Protein AF-0000000083105510 (afdb_homodimer)

Foldseek 3Di:
DDPVVVVVVVVVVVLVVVLVVPFDDLVVLQVVCVVFWFDKDFFDLPPDDPQQPVLAEWEKDKEKDWFFAAPQQIKIKIKMWTWGPDPVVPGDIQMDIDIAHCVDPVRVVVLVVVCVVVVVDPDDSRVSVVLLVQLVNLLRRLVRQLVCCVVRVGQEYEYAAELVSNCVRPVPSSVVSVVSNVVSNHWYKYKALDAFAQQVLCSCVVVDDPSSNRPTPQVNQQQSHDANMKGQTDLVDPSDPQWDKIWGHLAPGRTIMMMTGGNVCSVCVSVVSSVQSSQADRPDSRGGVSNVVSVVVNYDDPVNVVVVCVVDDPVCCVVRGHHPVVVDPD/DDPVVVVVVVVVVVLVVVLVVPFDDLVVLQVVCVVQWFDKDFFDLPPDDPQQPVLAEWEKDKEKDWFFAAPQQIKIKIKMWTWGPDPVPPTDIQMDIDIAHCVDPVRVVVLVVVCVVVVVDPDDSRVSVVLLVQLVNLLRRLVRQLVVCVVRVGQEYEYAAELVSNCVRPVVSSVVSVVSNVVSNHWYKYKALDQFAQQVLCSCVVVDDPSSNRPTPQVNQQQSHDANMKGQTDLVDPSDPQWDKIWDHLAPGRTIMMMTGGNVCSVCVSVVSSVQSSQADRPDSRGGVSNVVSVVVNYDDPVNVVVVCVVDDPVCCVVRGHHPVVVDPD

pLDDT: mean 89.24, std 10.8, range [42.78, 98.75]

Nearest PDB structures (foldseek):
  6ltp-assembly1_A  TM=3.993E-01  e=3.476E-01  unidentified
  7t1i-assembly1_A  TM=3.028E-01  e=8.677E-01  Saccharomyces cerevisiae S288C
  3ewd-assembly1_A  TM=2.641E-01  e=1.107E+00  Plasmodium vivax
  6n9m-assembly1_A  TM=4.176E-01  e=4.503E+00  Salmonella enterica subsp. enterica serovar Typhimurium str. LT2
  7whm-assembly1_A  TM=1.933E-01  e=6.108E+00  Bombyx mori cypovirus 1

Secondary structure (DSSP, 8-state):
--HHHHHHHHHHHHHHHHHHHTPPPHHHHHHHHHHHTEEEEE--TT---HHHHTT--EEEEEEEEEEESSTTSEEEEEEEEEEE--SSSSSEEEEEEEEE-TTSHHHHHHHHHHHHHHTTS---HHHHHHHHHHHHHHHHHHHHHHHHHHHH--SEEEEES-HHHHHHH-HHHHHHHHHHHHHTTPEEEEEESS----HHHHHTTTTS-GGGTT--HHHHTTTTSPTTEEEEE-TT--SSTTEEEEEEE-SSS---EEEEEEGGGGGGHHHHHHHHHHTS-TTSSS--HHHHHHHHHHPPPHHHHHHHHTTS-HHHIIIIIS-GGGG---/--HHHHHHHHHHHHHHHHHHHTPPPHHHHHHHHHHHTEEEEE--TT---HHHHTT--EEEEEEEEEEESSTTSEEEEEEEEEEE--TTSSSEEEEEEEEE-TTSHHHHHHHHHHHHHHTTS---HHHHHHHHHHHHHHHHHHHHHHHHHHHH--SEEEEES-HHHHHHH-HHHHHHHHHHHHHTTPEEEEEESS----HHHHHTTTTS-GGGTT--HHHHTTTTSPTTEEEEE-TT--SSTTEEEEEEE-SSS---EEEEEEGGGGGGHHHHHHHHHHTS-TTSSS--HHHHHHHHHHPPPHHHHHHHHTTS-HHHIIIIIS-GGGG---

Structure (mmCIF, N/CA/C/O backbone):
data_AF-0000000083105510-model_v1
#
loop_
_entity.id
_entity.type
_entity.pdbx_description
1 polymer 'NurA domain-containing protein'
#
loop_
_atom_site.group_PDB
_atom_site.id
_atom_site.type_symbol
_atom_site.label_atom_id
_atom_site.label_alt_id
_atom_site.label_comp_id
_atom_site.label_asym_id
_atom_site.label_entity_id
_atom_site.label_seq_id
_atom_site.pdbx_PDB_ins_code
_atom_site.Cartn_x
_atom_site.Cartn_y
_atom_site.Cartn_z
_atom_site.occupancy
_atom_site.B_iso_or_equiv
_atom_site.auth_seq_id
_atom_site.auth_comp_id
_atom_site.auth_asym_id
_atom_site.auth_atom_id
_atom_site.pdbx_PDB_model_num
ATOM 1 N N . MET A 1 1 ? -21.672 -0.555 16.406 1 53.59 1 MET A N 1
ATOM 2 C CA . MET A 1 1 ? -21.547 -1.021 15.031 1 53.59 1 MET A CA 1
ATOM 3 C C . MET A 1 1 ? -22.766 -0.613 14.211 1 53.59 1 MET A C 1
ATOM 5 O O . MET A 1 1 ? -23.906 -0.797 14.641 1 53.59 1 MET A O 1
ATOM 9 N N . ASN A 1 2 ? -22.469 0.263 13.188 1 69.88 2 ASN A N 1
ATOM 10 C CA . ASN A 1 2 ? -23.516 0.957 12.461 1 69.88 2 ASN A CA 1
ATOM 11 C C . ASN A 1 2 ? -24.422 -0.023 11.719 1 69.88 2 ASN A C 1
ATOM 13 O O . ASN A 1 2 ? -23.938 -0.923 11.031 1 69.88 2 ASN A O 1
ATOM 17 N N . SER A 1 3 ? -25.641 -0.085 12.141 1 79.5 3 SER A N 1
ATOM 18 C CA . SER A 1 3 ? -26.719 -0.865 11.531 1 79.5 3 SER A CA 1
ATOM 19 C C . SER A 1 3 ? -26.625 -0.846 10.008 1 79.5 3 SER A C 1
ATOM 21 O O . SER A 1 3 ? -26.875 -1.857 9.352 1 79.5 3 SER A O 1
ATOM 23 N N . SER A 1 4 ? -26.078 0.158 9.5 1 83.19 4 SER A N 1
ATOM 24 C CA . SER A 1 4 ? -26 0.294 8.047 1 83.19 4 SER A CA 1
ATOM 25 C C . SER A 1 4 ? -24.906 -0.605 7.477 1 83.19 4 SER A C 1
ATOM 27 O O . SER A 1 4 ? -25.078 -1.188 6.402 1 83.19 4 SER A O 1
ATOM 29 N N . LEU A 1 5 ? -23.922 -0.832 8.242 1 87.69 5 LEU A N 1
ATOM 30 C CA . LEU A 1 5 ? -22.828 -1.695 7.805 1 87.69 5 LEU A CA 1
ATOM 31 C C . LEU A 1 5 ? -23.266 -3.156 7.793 1 87.69 5 LEU A C 1
ATOM 33 O O . LEU A 1 5 ? -22.984 -3.883 6.832 1 87.69 5 LEU A O 1
ATOM 37 N N . ILE A 1 6 ? -23.969 -3.473 8.828 1 89.81 6 ILE A N 1
ATOM 38 C CA . ILE A 1 6 ? -24.453 -4.844 8.961 1 89.81 6 ILE A CA 1
ATOM 39 C C . ILE A 1 6 ? -25.406 -5.168 7.816 1 89.81 6 ILE A C 1
ATOM 41 O O . ILE A 1 6 ? -25.344 -6.246 7.219 1 89.81 6 ILE A O 1
ATOM 45 N N . THR A 1 7 ? -26.203 -4.191 7.477 1 90.94 7 THR A N 1
ATOM 46 C CA . THR A 1 7 ? -27.156 -4.375 6.387 1 90.94 7 THR A CA 1
ATOM 47 C C . THR A 1 7 ? -26.422 -4.582 5.062 1 90.94 7 THR A C 1
ATOM 49 O O . THR A 1 7 ? -26.797 -5.445 4.27 1 90.94 7 THR A O 1
ATOM 52 N N . LYS A 1 8 ? -25.469 -3.854 4.852 1 90.56 8 LYS A N 1
ATOM 53 C CA . LYS A 1 8 ? -24.719 -3.98 3.607 1 90.56 8 LYS A CA 1
ATOM 54 C C . LYS A 1 8 ? -24.016 -5.332 3.527 1 90.56 8 LYS A C 1
ATOM 56 O O . LYS A 1 8 ? -23.984 -5.961 2.465 1 90.56 8 LYS A O 1
ATOM 61 N N . ILE A 1 9 ? -23.484 -5.77 4.633 1 93 9 ILE A N 1
ATOM 62 C CA . ILE A 1 9 ? -22.797 -7.059 4.656 1 93 9 ILE A CA 1
ATOM 63 C C . ILE A 1 9 ? -23.812 -8.18 4.418 1 93 9 ILE A C 1
ATOM 65 O O . ILE A 1 9 ? -23.516 -9.141 3.703 1 93 9 ILE A O 1
ATOM 69 N N . ASN A 1 10 ? -24.922 -7.977 5.008 1 93.81 10 ASN A N 1
ATOM 70 C CA . ASN A 1 10 ? -25.984 -8.953 4.773 1 93.81 10 ASN A CA 1
ATOM 71 C C . ASN A 1 10 ? -26.406 -8.977 3.309 1 93.81 10 ASN A C 1
ATOM 73 O O . ASN A 1 10 ? -26.703 -10.039 2.76 1 93.81 10 ASN A O 1
ATOM 77 N N . ASN A 1 11 ? -26.406 -7.812 2.715 1 93.81 11 ASN A N 1
ATOM 78 C CA . ASN A 1 11 ? -26.719 -7.734 1.293 1 93.81 11 ASN A CA 1
ATOM 79 C C . ASN A 1 11 ? -25.656 -8.43 0.444 1 93.81 11 ASN A C 1
ATOM 81 O O . ASN A 1 11 ? -25.984 -9.109 -0.528 1 93.81 11 ASN A O 1
ATOM 85 N N . ILE A 1 12 ? -24.516 -8.266 0.838 1 93.19 12 ILE A N 1
ATOM 86 C CA . ILE A 1 12 ? -23.422 -8.93 0.144 1 93.19 12 ILE A CA 1
ATOM 87 C C . ILE A 1 12 ? -23.562 -10.445 0.294 1 93.19 12 ILE A C 1
ATOM 89 O O . ILE A 1 12 ? -23.438 -11.188 -0.687 1 93.19 12 ILE A O 1
ATOM 93 N N . ASN A 1 13 ? -23.812 -10.828 1.514 1 94.81 13 ASN A N 1
ATOM 94 C CA . ASN A 1 13 ? -24 -12.25 1.778 1 94.81 13 ASN A CA 1
ATOM 95 C C . ASN A 1 13 ? -25.141 -12.828 0.935 1 94.81 13 ASN A C 1
ATOM 97 O O . ASN A 1 13 ? -24.984 -13.898 0.337 1 94.81 13 ASN A O 1
ATOM 101 N N . SER A 1 14 ? -26.203 -12.086 0.942 1 94.56 14 SER A N 1
ATOM 102 C CA . SER A 1 14 ? -27.359 -12.539 0.183 1 94.56 14 SER A CA 1
ATOM 103 C C . SER A 1 14 ? -27.047 -12.617 -1.308 1 94.56 14 SER A C 1
ATOM 105 O O . SER A 1 14 ? -27.469 -13.562 -1.985 1 94.56 14 SER A O 1
ATOM 107 N N . PHE A 1 15 ? -26.359 -11.719 -1.751 1 91.69 15 PHE A N 1
ATOM 108 C CA . PHE A 1 15 ? -25.984 -11.688 -3.16 1 91.69 15 PHE A CA 1
ATOM 109 C C . PHE A 1 15 ? -25.078 -12.867 -3.51 1 91.69 15 PHE A C 1
ATOM 111 O O . PHE A 1 15 ? -25.328 -13.578 -4.488 1 91.69 15 PHE A O 1
ATOM 118 N N . LEU A 1 16 ? -24.109 -13.109 -2.705 1 90.25 16 LEU A N 1
ATOM 119 C CA . LEU A 1 16 ? -23.156 -14.188 -2.969 1 90.25 16 LEU A CA 1
ATOM 120 C C . LEU A 1 16 ? -23.828 -15.555 -2.799 1 90.25 16 LEU A C 1
ATOM 122 O O . LEU A 1 16 ? -23.516 -16.5 -3.531 1 90.25 16 LEU A O 1
ATOM 126 N N . ARG A 1 17 ? -24.688 -15.594 -1.861 1 92 17 ARG A N 1
ATOM 127 C CA . ARG A 1 17 ? -25.453 -16.812 -1.673 1 92 17 ARG A CA 1
ATOM 128 C C . ARG A 1 17 ? -26.312 -17.109 -2.895 1 92 17 ARG A C 1
ATOM 130 O O . ARG A 1 17 ? -26.391 -18.266 -3.354 1 92 17 ARG A O 1
ATOM 137 N N . ASN A 1 18 ? -26.938 -16.109 -3.34 1 89.81 18 ASN A N 1
ATOM 138 C CA . ASN A 1 18 ? -27.75 -16.266 -4.539 1 89.81 18 ASN A CA 1
ATOM 139 C C . ASN A 1 18 ? -26.906 -16.688 -5.734 1 89.81 18 ASN A C 1
ATOM 141 O O . ASN A 1 18 ? -27.344 -17.516 -6.543 1 89.81 18 ASN A O 1
ATOM 145 N N . LYS A 1 19 ? -25.859 -16.172 -5.816 1 86.06 19 LYS A N 1
ATOM 146 C CA . LYS A 1 19 ? -24.922 -16.547 -6.871 1 86.06 19 LYS A CA 1
ATOM 147 C C . LYS A 1 19 ? -24.531 -18.016 -6.762 1 86.06 19 LYS A C 1
ATOM 149 O O . LYS A 1 19 ? -24.5 -18.734 -7.766 1 86.06 19 LYS A O 1
ATOM 154 N N . GLU A 1 20 ? -24.266 -18.469 -5.574 1 86.06 20 GLU A N 1
ATOM 155 C CA . GLU A 1 20 ? -23.875 -19.859 -5.324 1 86.06 20 GLU A CA 1
ATOM 156 C C . GLU A 1 20 ? -25.031 -20.812 -5.617 1 86.06 20 GLU A C 1
ATOM 158 O O . GLU A 1 20 ? -24.828 -21.906 -6.137 1 86.06 20 GLU A O 1
ATOM 163 N N . ASN A 1 21 ? -26.156 -20.359 -5.273 1 87.06 21 ASN A N 1
ATOM 164 C CA . ASN A 1 21 ? -27.328 -21.203 -5.465 1 87.06 21 ASN A CA 1
ATOM 165 C C . ASN A 1 21 ? -27.672 -21.359 -6.941 1 87.06 21 ASN A C 1
ATOM 167 O O . ASN A 1 21 ? -28.312 -22.328 -7.336 1 87.06 21 ASN A O 1
ATOM 171 N N . ASN A 1 22 ? -27.266 -20.406 -7.707 1 82.81 22 ASN A N 1
ATOM 172 C CA . ASN A 1 22 ? -27.594 -20.422 -9.125 1 82.81 22 ASN A CA 1
ATOM 173 C C . ASN A 1 22 ? -26.391 -20.844 -9.977 1 82.81 22 ASN A C 1
ATOM 175 O O . ASN A 1 22 ? -26.359 -20.594 -11.18 1 82.81 22 ASN A O 1
ATOM 179 N N . LYS A 1 23 ? -25.562 -21.422 -9.273 1 81.69 23 LYS A N 1
ATOM 180 C CA . LYS A 1 23 ? -24.359 -21.828 -9.977 1 81.69 23 LYS A CA 1
ATOM 181 C C . LYS A 1 23 ? -24.641 -23 -10.914 1 81.69 23 LYS A C 1
ATOM 183 O O . LYS A 1 23 ? -25.531 -23.828 -10.641 1 81.69 23 LYS A O 1
ATOM 188 N N . ILE A 1 24 ? -23.938 -23.031 -11.961 1 84.12 24 ILE A N 1
ATOM 189 C CA . ILE A 1 24 ? -24.016 -24.125 -12.914 1 84.12 24 ILE A CA 1
ATOM 190 C C . ILE A 1 24 ? -23.547 -25.422 -12.25 1 84.12 24 ILE A C 1
ATOM 192 O O . ILE A 1 24 ? -22.609 -25.422 -11.461 1 84.12 24 ILE A O 1
ATOM 196 N N . ASP A 1 25 ? -24.266 -26.453 -12.609 1 89.12 25 ASP A N 1
ATOM 197 C CA . ASP A 1 25 ? -23.891 -27.766 -12.086 1 89.12 25 ASP A CA 1
ATOM 198 C C . ASP A 1 25 ? -22.469 -28.141 -12.508 1 89.12 25 ASP A C 1
ATOM 200 O O . ASP A 1 25 ? -22.062 -27.906 -13.648 1 89.12 25 ASP A O 1
ATOM 204 N N . LYS A 1 26 ? -21.828 -28.781 -11.609 1 92.81 26 LYS A N 1
ATOM 205 C CA . LYS A 1 26 ? -20.453 -29.172 -11.836 1 92.81 26 LYS A CA 1
ATOM 206 C C . LYS A 1 26 ? -20.297 -29.969 -13.117 1 92.81 26 LYS A C 1
ATOM 208 O O . LYS A 1 26 ? -19.422 -29.703 -13.938 1 92.81 26 LYS A O 1
ATOM 213 N N . SER A 1 27 ? -21.188 -30.938 -13.273 1 94.88 27 SER A N 1
ATOM 214 C CA . SER A 1 27 ? -21.094 -31.812 -14.438 1 94.88 27 SER A CA 1
ATOM 215 C C . SER A 1 27 ? -21.312 -31.047 -15.734 1 94.88 27 SER A C 1
ATOM 217 O O . SER A 1 27 ? -20.625 -31.281 -16.719 1 94.88 27 SER A O 1
ATOM 219 N N . GLU A 1 28 ? -22.203 -30.156 -15.695 1 92.94 28 GLU A N 1
ATOM 220 C CA . GLU A 1 28 ? -22.484 -29.344 -16.875 1 92.94 28 GLU A CA 1
ATOM 221 C C . GLU A 1 28 ? -21.312 -28.406 -17.172 1 92.94 28 GLU A C 1
ATOM 223 O O . GLU A 1 28 ? -20.938 -28.234 -18.328 1 92.94 28 GLU A O 1
ATOM 228 N N . LEU A 1 29 ? -20.844 -27.828 -16.156 1 93.38 29 LEU A N 1
ATOM 229 C CA . LEU A 1 29 ? -19.719 -26.922 -16.328 1 93.38 29 LEU A CA 1
ATOM 230 C C . LEU A 1 29 ? -18.5 -27.672 -16.875 1 93.38 29 LEU A C 1
ATOM 232 O O . LEU A 1 29 ? -17.797 -27.172 -17.75 1 93.38 29 LEU A O 1
ATOM 236 N N . ARG A 1 30 ? -18.219 -28.859 -16.359 1 96.44 30 ARG A N 1
ATOM 237 C CA . ARG A 1 30 ? -17.094 -29.656 -16.844 1 96.44 30 ARG A CA 1
ATOM 238 C C . ARG A 1 30 ? -17.266 -30 -18.328 1 96.44 30 ARG A C 1
ATOM 240 O O . ARG A 1 30 ? -16.297 -29.953 -19.078 1 96.44 30 ARG A O 1
ATOM 247 N N . LYS A 1 31 ? -18.453 -30.281 -18.672 1 95.62 31 LYS A N 1
ATOM 248 C CA . LYS A 1 31 ? -18.719 -30.562 -20.078 1 95.62 31 LYS A CA 1
ATOM 249 C C . LYS A 1 31 ? -18.438 -29.344 -20.953 1 95.62 31 LYS A C 1
ATOM 251 O O . LYS A 1 31 ? -17.828 -29.453 -22.016 1 95.62 31 LYS A O 1
ATOM 256 N N . LEU A 1 32 ? -18.906 -28.25 -20.438 1 93.75 32 LEU A N 1
ATOM 257 C CA . LEU A 1 32 ? -18.688 -27 -21.172 1 93.75 32 LEU A CA 1
ATOM 258 C C . LEU A 1 32 ? -17.203 -26.688 -21.297 1 93.75 32 LEU A C 1
ATOM 260 O O . LEU A 1 32 ? -16.734 -26.297 -22.375 1 93.75 32 LEU A O 1
ATOM 264 N N . LEU A 1 33 ? -16.5 -26.844 -20.219 1 96 33 LEU A N 1
ATOM 265 C CA . LEU A 1 33 ? -15.055 -26.594 -20.219 1 96 33 LEU A CA 1
ATOM 266 C C . LEU A 1 33 ? -14.328 -27.562 -21.156 1 96 33 LEU A C 1
ATOM 268 O O . LEU A 1 33 ? -13.438 -27.156 -21.891 1 96 33 LEU A O 1
ATOM 272 N N . ASN A 1 34 ? -14.727 -28.781 -21.141 1 95.94 34 ASN A N 1
ATOM 273 C CA . ASN A 1 34 ? -14.133 -29.797 -22.016 1 95.94 34 ASN A CA 1
ATOM 274 C C . ASN A 1 34 ? -14.352 -29.469 -23.484 1 95.94 34 ASN A C 1
ATOM 276 O O . ASN A 1 34 ? -13.492 -29.75 -24.328 1 95.94 34 ASN A O 1
ATOM 280 N N . SER A 1 35 ? -15.461 -28.906 -23.766 1 94.81 35 SER A N 1
ATOM 281 C CA . SER A 1 35 ? -15.828 -28.641 -25.156 1 94.81 35 SER A CA 1
ATOM 282 C C . SER A 1 35 ? -15.172 -27.359 -25.656 1 94.81 35 SER A C 1
ATOM 284 O O . SER A 1 35 ? -14.836 -27.25 -26.844 1 94.81 35 SER A O 1
ATOM 286 N N . LYS A 1 36 ? -14.938 -26.391 -24.766 1 94.88 36 LYS A N 1
ATOM 287 C CA . LYS A 1 36 ? -14.609 -25.062 -25.266 1 94.88 36 LYS A CA 1
ATOM 288 C C . LYS A 1 36 ? -13.219 -24.641 -24.797 1 94.88 36 LYS A C 1
ATOM 290 O O . LYS A 1 36 ? -12.602 -23.75 -25.406 1 94.88 36 LYS A O 1
ATOM 295 N N . ILE A 1 37 ? -12.781 -25.188 -23.75 1 96.06 37 ILE A N 1
ATOM 296 C CA . ILE A 1 37 ? -11.578 -24.625 -23.125 1 96.06 37 ILE A CA 1
ATOM 297 C C . ILE A 1 37 ? -10.445 -25.641 -23.203 1 96.06 37 ILE A C 1
ATOM 299 O O . ILE A 1 37 ? -9.312 -25.281 -23.547 1 96.06 37 ILE A O 1
ATOM 303 N N . GLY A 1 38 ? -10.688 -26.859 -22.75 1 97.5 38 GLY A N 1
ATOM 304 C CA . GLY A 1 38 ? -9.641 -27.875 -22.688 1 97.5 38 GLY A CA 1
ATOM 305 C C . GLY A 1 38 ? -10.086 -29.156 -22.016 1 97.5 38 GLY A C 1
ATOM 306 O O . GLY A 1 38 ? -11.289 -29.422 -21.891 1 97.5 38 GLY A O 1
ATOM 307 N N . ASN A 1 39 ? -9.062 -29.969 -21.625 1 97.94 39 ASN A N 1
ATOM 308 C CA . ASN A 1 39 ? -9.344 -31.297 -21.062 1 97.94 39 ASN A CA 1
ATOM 309 C C . ASN A 1 39 ? -8.891 -31.406 -19.609 1 97.94 39 ASN A C 1
ATOM 311 O O . ASN A 1 39 ? -7.836 -30.875 -19.25 1 97.94 39 ASN A O 1
ATOM 315 N N . PHE A 1 40 ? -9.695 -32.094 -18.875 1 98.12 40 PHE A N 1
ATOM 316 C CA . PHE A 1 40 ? -9.312 -32.406 -17.5 1 98.12 40 PHE A CA 1
ATOM 317 C C . PHE A 1 40 ? -8.344 -33.594 -17.469 1 98.12 40 PHE A C 1
ATOM 319 O O . PHE A 1 40 ? -8.641 -34.656 -18.016 1 98.12 40 PHE A O 1
ATOM 326 N N . ILE A 1 41 ? -7.227 -33.406 -16.844 1 97.94 41 ILE A N 1
ATOM 327 C CA . ILE A 1 41 ? -6.211 -34.438 -16.781 1 97.94 41 ILE A CA 1
ATOM 328 C C . ILE A 1 41 ? -5.895 -34.75 -15.328 1 97.94 41 ILE A C 1
ATOM 330 O O . ILE A 1 41 ? -5.668 -33.875 -14.523 1 97.94 41 ILE A O 1
ATOM 334 N N . THR A 1 42 ? -5.93 -36 -14.961 1 97.19 42 THR A N 1
ATOM 335 C CA . THR A 1 42 ? -5.48 -36.438 -13.648 1 97.19 42 THR A CA 1
ATOM 336 C C . THR A 1 42 ? -3.963 -36.594 -13.625 1 97.19 42 THR A C 1
ATOM 338 O O . THR A 1 42 ? -3.395 -37.25 -14.516 1 97.19 42 THR A O 1
ATOM 341 N N . THR A 1 43 ? -3.391 -36.031 -12.641 1 95 43 THR A N 1
ATOM 342 C CA . THR A 1 43 ? -1.938 -36.125 -12.555 1 95 43 THR A CA 1
ATOM 343 C C . THR A 1 43 ? -1.511 -37.531 -12.117 1 95 43 THR A C 1
ATOM 345 O O . THR A 1 43 ? -2.266 -38.219 -11.438 1 95 43 THR A O 1
ATOM 348 N N . ASP A 1 44 ? -0.343 -37.875 -12.578 1 87.44 44 ASP A N 1
ATOM 349 C CA . ASP A 1 44 ? 0.297 -39.094 -12.133 1 87.44 44 ASP A CA 1
ATOM 350 C C . ASP A 1 44 ? 1.407 -38.812 -11.125 1 87.44 44 ASP A C 1
ATOM 352 O O . ASP A 1 44 ? 2.541 -38.531 -11.508 1 87.44 44 ASP A O 1
ATOM 356 N N . LYS A 1 45 ? 1.105 -39 -9.898 1 77.88 45 LYS A N 1
ATOM 357 C CA . LYS A 1 45 ? 2.055 -38.625 -8.844 1 77.88 45 LYS A CA 1
ATOM 358 C C . LYS A 1 45 ? 3.268 -39.562 -8.867 1 77.88 45 LYS A C 1
ATOM 360 O O . LYS A 1 45 ? 4.312 -39.25 -8.297 1 77.88 45 LYS A O 1
ATOM 365 N N . HIS A 1 46 ? 3.098 -40.656 -9.633 1 75.31 46 HIS A N 1
ATOM 366 C CA . HIS A 1 46 ? 4.168 -41.625 -9.641 1 75.31 46 HIS A CA 1
ATOM 367 C C . HIS A 1 46 ? 5.023 -41.5 -10.898 1 75.31 46 HIS A C 1
ATOM 369 O O . HIS A 1 46 ? 5.953 -42.281 -11.102 1 75.31 46 HIS A O 1
ATOM 375 N N . MET A 1 47 ? 4.637 -40.562 -11.523 1 74.06 47 MET A N 1
ATOM 376 C CA . MET A 1 47 ? 5.457 -40.344 -12.719 1 74.06 47 MET A CA 1
ATOM 377 C C . MET A 1 47 ? 6.91 -40.094 -12.336 1 74.06 47 MET A C 1
ATOM 379 O O . MET A 1 47 ? 7.195 -39.312 -11.445 1 74.06 47 MET A O 1
ATOM 383 N N . GLN A 1 48 ? 7.762 -40.906 -12.812 1 69.12 48 GLN A N 1
ATOM 384 C CA . GLN A 1 48 ? 9.188 -40.719 -12.562 1 69.12 48 GLN A CA 1
ATOM 385 C C . GLN A 1 48 ? 9.711 -39.5 -13.32 1 69.12 48 GLN A C 1
ATOM 387 O O . GLN A 1 48 ? 9.773 -39.5 -14.555 1 69.12 48 GLN A O 1
ATOM 392 N N . ILE A 1 49 ? 9.883 -38.438 -12.656 1 74.5 49 ILE A N 1
ATOM 393 C CA . ILE A 1 49 ? 10.375 -37.219 -13.258 1 74.5 49 ILE A CA 1
ATOM 394 C C . ILE A 1 49 ? 11.789 -36.906 -12.773 1 74.5 49 ILE A C 1
ATOM 396 O O . ILE A 1 49 ? 12 -36 -11.961 1 74.5 49 ILE A O 1
ATOM 400 N N . ASN A 1 50 ? 12.711 -37.625 -13.258 1 75.62 50 ASN A N 1
ATOM 401 C CA . ASN A 1 50 ? 14.086 -37.562 -12.773 1 75.62 50 ASN A CA 1
ATOM 402 C C . ASN A 1 50 ? 14.781 -36.312 -13.242 1 75.62 50 ASN A C 1
ATOM 404 O O . ASN A 1 50 ? 15.602 -35.719 -12.508 1 75.62 50 ASN A O 1
ATOM 408 N N . ARG A 1 51 ? 14.391 -35.812 -14.25 1 80.94 51 ARG A N 1
ATOM 409 C CA . ARG A 1 51 ? 15.062 -34.656 -14.852 1 80.94 51 ARG A CA 1
ATOM 410 C C . ARG A 1 51 ? 15.078 -33.469 -13.891 1 80.94 51 ARG A C 1
ATOM 412 O O . ARG A 1 51 ? 16.078 -32.75 -13.812 1 80.94 51 ARG A O 1
ATOM 419 N N . TYR A 1 52 ? 14.086 -33.344 -13.117 1 85.19 52 TYR A N 1
ATOM 420 C CA . TYR A 1 52 ? 13.953 -32.125 -12.289 1 85.19 52 TYR A CA 1
ATOM 421 C C . TYR A 1 52 ? 14.438 -32.406 -10.867 1 85.19 52 TYR A C 1
ATOM 423 O O . TYR A 1 52 ? 14.758 -31.469 -10.133 1 85.19 52 TYR A O 1
ATOM 431 N N . LYS A 1 53 ? 14.586 -33.594 -10.547 1 80.69 53 LYS A N 1
ATOM 432 C CA . LYS A 1 53 ? 14.875 -33.938 -9.148 1 80.69 53 LYS A CA 1
ATOM 433 C C . LYS A 1 53 ? 16.375 -34.094 -8.93 1 80.69 53 LYS A C 1
ATOM 435 O O . LYS A 1 53 ? 16.859 -33.938 -7.805 1 80.69 53 LYS A O 1
ATOM 440 N N . ASP A 1 54 ? 17.094 -34.344 -9.93 1 83.5 54 ASP A N 1
ATOM 441 C CA . ASP A 1 54 ? 18.516 -34.625 -9.789 1 83.5 54 ASP A CA 1
ATOM 442 C C . ASP A 1 54 ? 19.266 -33.469 -9.133 1 83.5 54 ASP A C 1
ATOM 444 O O . ASP A 1 54 ? 20.094 -33.688 -8.258 1 83.5 54 ASP A O 1
ATOM 448 N N . ASN A 1 55 ? 18.922 -32.281 -9.586 1 87.56 55 ASN A N 1
ATOM 449 C CA . ASN A 1 55 ? 19.609 -31.109 -9.047 1 87.56 55 ASN A CA 1
ATOM 450 C C . ASN A 1 55 ? 18.703 -30.297 -8.109 1 87.56 55 ASN A C 1
ATOM 452 O O . ASN A 1 55 ? 19.062 -29.219 -7.676 1 87.56 55 ASN A O 1
ATOM 456 N N . GLY A 1 56 ? 17.562 -30.875 -7.809 1 91.5 56 GLY A N 1
ATOM 457 C CA . GLY A 1 56 ? 16.625 -30.203 -6.918 1 91.5 56 GLY A CA 1
ATOM 458 C C . GLY A 1 56 ? 15.727 -29.219 -7.641 1 91.5 56 GLY A C 1
ATOM 459 O O . GLY A 1 56 ? 15.852 -29.016 -8.852 1 91.5 56 GLY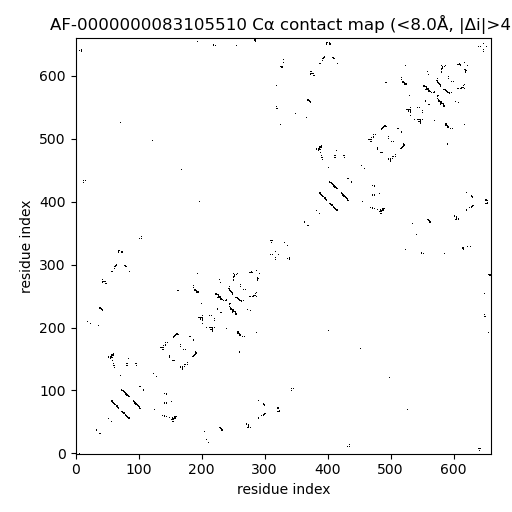 A O 1
ATOM 460 N N . ILE A 1 57 ? 14.812 -28.672 -6.895 1 94.75 57 ILE A N 1
ATOM 461 C CA . ILE A 1 57 ? 13.852 -27.688 -7.391 1 94.75 57 ILE A CA 1
ATOM 462 C C . ILE A 1 57 ? 14.172 -26.312 -6.816 1 94.75 57 ILE A C 1
ATOM 464 O O . ILE A 1 57 ? 14.367 -26.172 -5.605 1 94.75 57 ILE A O 1
ATOM 468 N N . LEU A 1 58 ? 14.289 -25.391 -7.73 1 96.94 58 LEU A N 1
ATOM 469 C CA . LEU A 1 58 ? 14.555 -24.031 -7.301 1 96.94 58 LEU A CA 1
ATOM 470 C C . LEU A 1 58 ? 13.25 -23.25 -7.129 1 96.94 58 LEU A C 1
ATOM 472 O O . LEU A 1 58 ? 12.391 -23.266 -8.016 1 96.94 58 LEU A O 1
ATOM 476 N N . SER A 1 59 ? 13.023 -22.656 -6.02 1 97.81 59 SER A N 1
ATOM 477 C CA . SER A 1 59 ? 11.891 -21.766 -5.773 1 97.81 59 SER A CA 1
ATOM 478 C C . SER A 1 59 ? 12.352 -20.375 -5.395 1 97.81 59 SER A C 1
ATOM 480 O O . SER A 1 59 ? 13.344 -20.203 -4.68 1 97.81 59 SER A O 1
ATOM 482 N N . VAL A 1 60 ? 11.625 -19.406 -5.914 1 98.38 60 VAL A N 1
ATOM 483 C CA . VAL A 1 60 ? 12.07 -18.016 -5.746 1 98.38 60 VAL A CA 1
ATOM 484 C C . VAL A 1 60 ? 10.938 -17.188 -5.16 1 98.38 60 VAL A C 1
ATOM 486 O O . VAL A 1 60 ? 9.781 -17.344 -5.547 1 98.38 60 VAL A O 1
ATOM 489 N N . ASP A 1 61 ? 11.211 -16.344 -4.223 1 97.31 61 ASP A N 1
ATOM 490 C CA . ASP A 1 61 ? 10.289 -15.359 -3.658 1 97.31 61 ASP A CA 1
ATOM 491 C C . ASP A 1 61 ? 11.047 -14.156 -3.105 1 97.31 61 ASP A C 1
ATOM 493 O O . ASP A 1 61 ? 12.281 -14.164 -3.035 1 97.31 61 ASP A O 1
ATOM 497 N N . GLY A 1 62 ? 10.367 -13.164 -2.936 1 97.38 62 GLY A N 1
ATOM 498 C CA . GLY A 1 62 ? 10.945 -11.938 -2.412 1 97.38 62 GLY A CA 1
ATOM 499 C C . GLY A 1 62 ? 10.227 -11.414 -1.183 1 97.38 62 GLY A C 1
ATOM 500 O O . GLY A 1 62 ? 9.117 -11.852 -0.871 1 97.38 62 GLY A O 1
ATOM 501 N N . SER A 1 63 ? 10.914 -10.562 -0.481 1 96.56 63 SER A N 1
ATOM 502 C CA . SER A 1 63 ? 10.375 -9.961 0.733 1 96.56 63 SER A CA 1
ATOM 503 C C . SER A 1 63 ? 10.789 -8.492 0.857 1 96.56 63 SER A C 1
ATOM 505 O O . SER A 1 63 ? 11.883 -8.117 0.421 1 96.56 63 SER A O 1
ATOM 507 N N . ILE A 1 64 ? 9.906 -7.734 1.342 1 96.44 64 ILE A N 1
ATOM 508 C CA . ILE A 1 64 ? 10.141 -6.316 1.595 1 96.44 64 ILE A CA 1
ATOM 509 C C . ILE A 1 64 ? 9.82 -5.992 3.053 1 96.44 64 ILE A C 1
ATOM 511 O O . ILE A 1 64 ? 8.859 -6.527 3.617 1 96.44 64 ILE A O 1
ATOM 515 N N . ASN A 1 65 ? 10.609 -5.203 3.686 1 94.88 65 ASN A N 1
ATOM 516 C CA . ASN A 1 65 ? 10.305 -4.637 4.996 1 94.88 65 ASN A CA 1
ATOM 517 C C . ASN A 1 65 ? 10.727 -3.174 5.086 1 94.88 65 ASN A C 1
ATOM 519 O O . ASN A 1 65 ? 11.773 -2.793 4.551 1 94.88 65 ASN A O 1
ATOM 523 N N . ASN A 1 66 ? 9.938 -2.402 5.625 1 92.81 66 ASN A N 1
ATOM 524 C CA . ASN A 1 66 ? 10.195 -0.973 5.766 1 92.81 66 ASN A CA 1
ATOM 525 C C . ASN A 1 66 ? 10.391 -0.58 7.227 1 92.81 66 ASN A C 1
ATOM 527 O O . ASN A 1 66 ? 9.727 -1.115 8.109 1 92.81 66 ASN A O 1
ATOM 531 N N . GLU A 1 67 ? 11.281 0.331 7.398 1 90.75 67 GLU A N 1
ATOM 532 C CA . GLU A 1 67 ? 11.461 0.989 8.688 1 90.75 67 GLU A CA 1
ATOM 533 C C . GLU A 1 67 ? 11.438 2.508 8.547 1 90.75 67 GLU A C 1
ATOM 535 O O . GLU A 1 67 ? 12.109 3.059 7.664 1 90.75 67 GLU A O 1
ATOM 540 N N . GLY A 1 68 ? 10.633 3.109 9.391 1 87.94 68 GLY A N 1
ATOM 541 C CA . GLY A 1 68 ? 10.641 4.562 9.375 1 87.94 68 GLY A CA 1
ATOM 542 C C . GLY A 1 68 ? 9.273 5.168 9.125 1 87.94 68 GLY A C 1
ATOM 543 O O . GLY A 1 68 ? 8.25 4.555 9.438 1 87.94 68 GLY A O 1
ATOM 544 N N . ALA A 1 69 ? 9.281 6.398 8.758 1 79 69 ALA A N 1
ATOM 545 C CA . ALA A 1 69 ? 8.062 7.164 8.531 1 79 69 ALA A CA 1
ATOM 546 C C . ALA A 1 69 ? 7.586 7.02 7.086 1 79 69 ALA A C 1
ATOM 548 O O . ALA A 1 69 ? 7.676 5.938 6.504 1 79 69 ALA A O 1
ATOM 549 N N . THR A 1 70 ? 6.973 8.016 6.598 1 81.44 70 THR A N 1
ATOM 550 C CA . THR A 1 70 ? 6.523 8.062 5.211 1 81.44 70 THR A CA 1
ATOM 551 C C . THR A 1 70 ? 7.641 8.562 4.297 1 81.44 70 THR A C 1
ATOM 553 O O . THR A 1 70 ? 8.648 9.078 4.77 1 81.44 70 THR A O 1
ATOM 556 N N . PHE A 1 71 ? 7.531 8.195 3.02 1 85.81 71 PHE A N 1
ATOM 557 C CA . PHE A 1 71 ? 8.469 8.758 2.051 1 85.81 71 PHE A CA 1
ATOM 558 C C . PHE A 1 71 ? 8.688 10.242 2.301 1 85.81 71 PHE A C 1
ATOM 560 O O . PHE A 1 71 ? 7.723 10.992 2.504 1 85.81 71 PHE A O 1
ATOM 567 N N . PRO A 1 72 ? 9.898 10.578 2.418 1 88.81 72 PRO A N 1
ATOM 568 C CA . PRO A 1 72 ? 11.133 9.883 2.037 1 88.81 72 PRO A CA 1
ATOM 569 C C . PRO A 1 72 ? 11.914 9.367 3.24 1 88.81 72 PRO A C 1
ATOM 571 O O . PRO A 1 72 ? 13.039 8.875 3.088 1 88.81 72 PRO A O 1
ATOM 574 N N . TYR A 1 73 ? 11.398 9.445 4.387 1 89.38 73 TYR A N 1
ATOM 575 C CA . TYR A 1 73 ? 12.164 9.18 5.598 1 89.38 73 TYR A CA 1
ATOM 576 C C . TYR A 1 73 ? 11.953 7.75 6.078 1 89.38 73 TYR A C 1
ATOM 578 O O . TYR A 1 73 ? 11.43 7.523 7.168 1 89.38 73 TYR A O 1
ATOM 586 N N . LEU A 1 74 ? 12.422 6.867 5.277 1 92.56 74 LEU A N 1
ATOM 587 C CA . LEU A 1 74 ? 12.328 5.449 5.609 1 92.56 74 LEU A CA 1
ATOM 588 C C . LEU A 1 74 ? 13.469 4.668 4.965 1 92.56 74 LEU A C 1
ATOM 590 O O . LEU A 1 74 ? 14.148 5.176 4.066 1 92.56 74 LEU A O 1
ATOM 594 N N . ILE A 1 75 ? 13.703 3.531 5.477 1 93.88 75 ILE A N 1
ATOM 595 C CA . ILE A 1 75 ? 14.625 2.564 4.902 1 93.88 75 ILE A CA 1
ATOM 596 C C . ILE A 1 75 ? 13.867 1.302 4.496 1 93.88 75 ILE A C 1
ATOM 598 O O . ILE A 1 75 ? 13.086 0.762 5.281 1 93.88 75 ILE A O 1
ATOM 602 N N . THR A 1 76 ? 14.055 0.92 3.318 1 95.31 76 THR A N 1
ATOM 603 C CA . THR A 1 76 ? 13.414 -0.282 2.793 1 95.31 76 THR A CA 1
ATOM 604 C C . THR A 1 76 ? 14.445 -1.385 2.562 1 95.31 76 THR A C 1
ATOM 606 O O . THR A 1 76 ? 15.461 -1.166 1.895 1 95.31 76 THR A O 1
ATOM 609 N N . LEU A 1 77 ? 14.18 -2.488 3.119 1 95.75 77 LEU A N 1
ATOM 610 C CA . LEU A 1 77 ? 14.992 -3.676 2.881 1 95.75 77 LEU A CA 1
ATOM 611 C C . LEU A 1 77 ? 14.32 -4.602 1.871 1 95.75 77 LEU A C 1
ATOM 613 O O . LEU A 1 77 ? 13.141 -4.926 2.01 1 95.75 77 LEU A O 1
ATOM 617 N N . LEU A 1 78 ? 15.008 -4.957 0.87 1 96.69 78 LEU A N 1
ATOM 618 C CA . LEU A 1 78 ? 14.539 -5.914 -0.13 1 96.69 78 LEU A CA 1
ATOM 619 C C . LEU A 1 78 ? 15.414 -7.16 -0.133 1 96.69 78 LEU A C 1
ATOM 621 O O . LEU A 1 78 ? 16.641 -7.066 -0.026 1 96.69 78 LEU A O 1
ATOM 625 N N . ARG A 1 79 ? 14.797 -8.258 -0.211 1 96.12 79 ARG A N 1
ATOM 626 C CA . ARG A 1 79 ? 15.5 -9.539 -0.251 1 96.12 79 ARG A CA 1
ATOM 627 C C . ARG A 1 79 ? 14.797 -10.516 -1.19 1 96.12 79 ARG A C 1
ATOM 629 O O . ARG A 1 79 ? 13.57 -10.57 -1.234 1 96.12 79 ARG A O 1
ATOM 636 N N . ALA A 1 80 ? 15.539 -11.164 -1.993 1 97.62 80 ALA A N 1
ATOM 637 C CA . ALA A 1 80 ? 15.039 -12.25 -2.824 1 97.62 80 ALA A CA 1
ATOM 638 C C . ALA A 1 80 ? 15.875 -13.516 -2.629 1 97.62 80 ALA A C 1
ATOM 640 O O . ALA A 1 80 ? 17.094 -13.453 -2.531 1 97.62 80 ALA A O 1
ATOM 641 N N . TYR A 1 81 ? 15.195 -14.594 -2.51 1 96.94 81 TYR A N 1
ATOM 642 C CA . TYR A 1 81 ? 15.852 -15.891 -2.342 1 96.94 81 TYR A CA 1
ATOM 643 C C . TYR A 1 81 ? 15.523 -16.812 -3.502 1 96.94 81 TYR A C 1
ATOM 645 O O . TYR A 1 81 ? 14.383 -16.859 -3.969 1 96.94 81 TYR A O 1
ATOM 653 N N . ALA A 1 82 ? 16.5 -17.453 -3.951 1 97.31 82 ALA A N 1
ATOM 654 C CA . ALA A 1 82 ? 16.359 -18.719 -4.691 1 97.31 82 ALA A CA 1
ATOM 655 C C . ALA A 1 82 ? 16.75 -19.906 -3.828 1 97.31 82 ALA A C 1
ATOM 657 O O . ALA A 1 82 ? 17.922 -20.109 -3.521 1 97.31 82 ALA A O 1
ATOM 658 N N . HIS A 1 83 ? 15.781 -20.672 -3.453 1 96 83 HIS A N 1
ATOM 659 C CA . HIS A 1 83 ? 15.977 -21.781 -2.535 1 96 83 HIS A CA 1
ATOM 660 C C . HIS A 1 83 ? 15.984 -23.125 -3.281 1 96 83 HIS A C 1
ATOM 662 O O . HIS A 1 83 ? 15.031 -23.453 -3.992 1 96 83 HIS A O 1
ATOM 668 N N . ASN A 1 84 ? 17.031 -23.828 -3.146 1 95.25 84 ASN A N 1
ATOM 669 C CA . ASN A 1 84 ? 17.156 -25.141 -3.76 1 95.25 84 ASN A CA 1
ATOM 670 C C . ASN A 1 84 ? 16.844 -26.266 -2.77 1 95.25 84 ASN A C 1
ATOM 672 O O . ASN A 1 84 ? 17.406 -26.312 -1.677 1 95.25 84 ASN A O 1
ATOM 676 N N . THR A 1 85 ? 16.031 -27.203 -2.996 1 89 85 THR A N 1
ATOM 677 C CA . THR A 1 85 ? 15.539 -28.234 -2.09 1 89 85 THR A CA 1
ATOM 678 C C . THR A 1 85 ? 16.578 -29.344 -1.922 1 89 85 THR A C 1
ATOM 680 O O . THR A 1 85 ? 16.438 -30.203 -1.045 1 89 85 THR A O 1
ATOM 683 N N . LYS A 1 86 ? 17.531 -29.453 -2.721 1 80.31 86 LYS A N 1
ATOM 684 C CA . LYS A 1 86 ? 18.438 -30.609 -2.668 1 80.31 86 LYS A CA 1
ATOM 685 C C . LYS A 1 86 ? 19.188 -30.656 -1.336 1 80.31 86 LYS A C 1
ATOM 687 O O . LYS A 1 86 ? 19.703 -29.641 -0.864 1 80.31 86 LYS A O 1
ATOM 692 N N . ARG A 1 87 ? 19 -31.781 -0.661 1 59.59 87 ARG A N 1
ATOM 693 C CA . ARG A 1 87 ? 19.406 -32.125 0.695 1 59.59 87 ARG A CA 1
ATOM 694 C C . ARG A 1 87 ? 20.922 -32.062 0.845 1 59.59 87 ARG A C 1
ATOM 696 O O . ARG A 1 87 ? 21.422 -31.625 1.883 1 59.59 87 ARG A O 1
ATOM 703 N N . ASP A 1 88 ? 21.547 -32.719 -0.145 1 57.41 88 ASP A N 1
ATOM 704 C CA . ASP A 1 88 ? 22.969 -32.812 0.141 1 57.41 88 ASP A CA 1
ATOM 705 C C . ASP A 1 88 ? 23.578 -31.406 0.351 1 57.41 88 ASP A C 1
ATOM 707 O O . ASP A 1 88 ? 24.656 -31.281 0.921 1 57.41 88 ASP A O 1
ATOM 711 N N . ASN A 1 89 ? 22.906 -30.484 -0.15 1 51.88 89 ASN A N 1
ATOM 712 C CA . ASN A 1 89 ? 23.359 -29.109 0.024 1 51.88 89 ASN A CA 1
ATOM 713 C C . ASN A 1 89 ? 22.5 -28.359 1.033 1 51.88 89 ASN A C 1
ATOM 715 O O . ASN A 1 89 ? 21.266 -28.328 0.916 1 51.88 89 ASN A O 1
ATOM 719 N N . LEU A 1 90 ? 22.312 -28.656 2.201 1 49.88 90 LEU A N 1
ATOM 720 C CA . LEU A 1 90 ? 21.594 -27.953 3.258 1 49.88 90 LEU A CA 1
ATOM 721 C C . LEU A 1 90 ? 20.875 -26.734 2.705 1 49.88 90 LEU A C 1
ATOM 723 O O . LEU A 1 90 ? 21.516 -25.797 2.203 1 49.88 90 LEU A O 1
ATOM 727 N N . GLY A 1 91 ? 19.594 -27.094 2.061 1 62.69 91 GLY A N 1
ATOM 728 C CA . GLY A 1 91 ? 18.812 -25.953 1.6 1 62.69 91 GLY A CA 1
ATOM 729 C C . GLY A 1 91 ? 19.656 -24.734 1.305 1 62.69 91 GLY A C 1
ATOM 730 O O . GLY A 1 91 ? 20.125 -24.062 2.225 1 62.69 91 GLY A O 1
ATOM 731 N N . CYS A 1 92 ? 20.188 -24.672 0.02 1 80.56 92 CYS A N 1
ATOM 732 C CA . CYS A 1 92 ? 21.062 -23.578 -0.399 1 80.56 92 CYS A CA 1
ATOM 733 C C . CYS A 1 92 ? 20.25 -22.438 -0.988 1 80.56 92 CYS A C 1
ATOM 735 O O . CYS A 1 92 ? 19.234 -22.656 -1.643 1 80.56 92 CYS A O 1
ATOM 737 N N . ILE A 1 93 ? 20.609 -21.469 -0.511 1 89.25 93 ILE A N 1
ATOM 738 C CA . ILE A 1 93 ? 19.906 -20.25 -0.878 1 89.25 93 ILE A CA 1
ATOM 739 C C . ILE A 1 93 ? 20.859 -19.312 -1.602 1 89.25 93 ILE A C 1
ATOM 741 O O . ILE A 1 93 ? 22.016 -19.156 -1.205 1 89.25 93 ILE A O 1
ATOM 745 N N . GLU A 1 94 ? 20.453 -18.953 -2.781 1 90.81 94 GLU A N 1
ATOM 746 C CA . GLU A 1 94 ? 21.047 -17.766 -3.379 1 90.81 94 GLU A CA 1
ATOM 747 C C . GLU A 1 94 ? 20.266 -16.5 -2.998 1 90.81 94 GLU A C 1
ATOM 749 O O . GLU A 1 94 ? 19.078 -16.391 -3.309 1 90.81 94 GLU A O 1
ATOM 754 N N . GLU A 1 95 ? 20.938 -15.688 -2.342 1 93.5 95 GLU A N 1
ATOM 755 C CA . GLU A 1 95 ? 20.281 -14.516 -1.764 1 93.5 95 GLU A CA 1
ATOM 756 C C . GLU A 1 95 ? 20.797 -13.227 -2.408 1 93.5 95 GLU A C 1
ATOM 758 O O . GLU A 1 95 ? 21.984 -13.086 -2.666 1 93.5 95 GLU A O 1
ATOM 763 N N . VAL A 1 96 ? 19.828 -12.391 -2.756 1 94.44 96 VAL A N 1
ATOM 764 C CA . VAL A 1 96 ? 20.125 -11.031 -3.186 1 94.44 96 VAL A CA 1
ATOM 765 C C . VAL A 1 96 ? 19.375 -10.031 -2.316 1 94.44 96 VAL A C 1
ATOM 767 O O . VAL A 1 96 ? 18.172 -10.172 -2.1 1 94.44 96 VAL A O 1
ATOM 770 N N . GLU A 1 97 ? 20.078 -9.102 -1.811 1 94.06 97 GLU A N 1
ATOM 771 C CA . GLU A 1 97 ? 19.469 -8.133 -0.899 1 94.06 97 GLU A CA 1
ATOM 772 C C . GLU A 1 97 ? 19.844 -6.707 -1.294 1 94.06 97 GLU A C 1
ATOM 774 O O . GLU A 1 97 ? 20.859 -6.477 -1.946 1 94.06 97 GLU A O 1
ATOM 779 N N . GLU A 1 98 ? 19.031 -5.84 -0.979 1 93.94 98 GLU A N 1
ATOM 780 C CA . GLU A 1 98 ? 19.266 -4.422 -1.227 1 93.94 98 GLU A CA 1
ATOM 781 C C . GLU A 1 98 ? 18.609 -3.564 -0.141 1 93.94 98 GLU A C 1
ATOM 783 O O . GLU A 1 98 ? 17.625 -3.975 0.478 1 93.94 98 GLU A O 1
ATOM 788 N N . VAL A 1 99 ? 19.25 -2.5 0.12 1 94.25 99 VAL A N 1
ATOM 789 C CA . VAL A 1 99 ? 18.703 -1.48 1.008 1 94.25 99 VAL A CA 1
ATOM 790 C C . VAL A 1 99 ? 18.453 -0.191 0.227 1 94.25 99 VAL A C 1
ATOM 792 O O . VAL A 1 99 ? 19.281 0.206 -0.601 1 94.25 99 VAL A O 1
ATOM 795 N N . PHE A 1 100 ? 17.344 0.354 0.445 1 93.94 100 PHE A N 1
ATOM 796 C CA . PHE A 1 100 ? 17 1.593 -0.236 1 93.94 100 PHE A CA 1
ATOM 797 C C . PHE A 1 100 ? 16.562 2.658 0.766 1 93.94 100 PHE A C 1
ATOM 799 O O . PHE A 1 100 ? 15.734 2.4 1.638 1 93.94 100 PHE A O 1
ATOM 806 N N . CYS A 1 101 ? 17.125 3.771 0.683 1 93.25 101 CYS A N 1
ATOM 807 C CA . CYS A 1 101 ? 16.797 4.93 1.502 1 93.25 101 CYS A CA 1
ATOM 808 C C . CYS A 1 101 ? 16.672 6.184 0.646 1 93.25 101 CYS A C 1
ATOM 810 O O . CYS A 1 101 ? 17.672 6.738 0.197 1 93.25 101 CYS A O 1
ATOM 812 N N . PRO A 1 102 ? 15.523 6.75 0.526 1 90 102 PRO A N 1
ATOM 813 C CA . PRO A 1 102 ? 15.281 7.848 -0.411 1 90 102 PRO A CA 1
ATOM 814 C C . PRO A 1 102 ? 16.094 9.102 -0.073 1 90 102 PRO A C 1
ATOM 816 O O . PRO A 1 102 ? 16.359 9.922 -0.953 1 90 102 PRO A O 1
ATOM 819 N N . VAL A 1 103 ? 16.453 9.281 1.187 1 88.75 103 VAL A N 1
ATOM 820 C CA . VAL A 1 103 ? 17.188 10.492 1.58 1 88.75 103 VAL A CA 1
ATOM 821 C C . VAL A 1 103 ? 18.672 10.312 1.295 1 88.75 103 VAL A C 1
ATOM 823 O O . VAL A 1 103 ? 19.438 11.289 1.308 1 88.75 103 VAL A O 1
ATOM 826 N N . TYR A 1 104 ? 19.062 9.07 1.078 1 90.19 104 TYR A N 1
ATOM 827 C CA . TYR A 1 104 ? 20.453 8.789 0.701 1 90.19 104 TYR A CA 1
ATOM 828 C C . TYR A 1 104 ? 20.719 9.195 -0.743 1 90.19 104 TYR A C 1
ATOM 830 O O . TYR A 1 104 ? 19.969 8.828 -1.649 1 90.19 104 TYR A O 1
ATOM 838 N N . LYS A 1 105 ? 21.719 9.898 -0.989 1 85.25 105 LYS A N 1
ATOM 839 C CA . LYS A 1 105 ? 21.984 10.57 -2.264 1 85.25 105 LYS A CA 1
ATOM 840 C C . LYS A 1 105 ? 21.938 9.578 -3.422 1 85.25 105 LYS A C 1
ATOM 842 O O . LYS A 1 105 ? 21.234 9.812 -4.418 1 85.25 105 LYS A O 1
ATOM 847 N N . SER A 1 106 ? 22.641 8.539 -3.32 1 85.5 106 SER A N 1
ATOM 848 C CA . SER A 1 106 ? 22.703 7.559 -4.398 1 85.5 106 SER A CA 1
ATOM 849 C C . SER A 1 106 ? 21.328 6.984 -4.719 1 85.5 106 SER A C 1
ATOM 851 O O . SER A 1 106 ? 21.016 6.75 -5.887 1 85.5 106 SER A O 1
ATOM 853 N N . ASP A 1 107 ? 20.531 6.773 -3.73 1 89.94 107 ASP A N 1
ATOM 854 C CA . ASP A 1 107 ? 19.203 6.219 -3.918 1 89.94 107 ASP A CA 1
ATOM 855 C C . ASP A 1 107 ? 18.234 7.27 -4.465 1 89.94 107 ASP A C 1
ATOM 857 O O . ASP A 1 107 ? 17.406 6.973 -5.32 1 89.94 107 ASP A O 1
ATOM 861 N N . ARG A 1 108 ? 18.391 8.414 -3.996 1 85.19 108 ARG A N 1
ATOM 862 C CA . ARG A 1 108 ? 17.578 9.523 -4.465 1 85.19 108 ARG A CA 1
ATOM 863 C C . ARG A 1 108 ? 17.781 9.766 -5.957 1 85.19 108 ARG A C 1
ATOM 865 O O . ARG A 1 108 ? 16.828 10.039 -6.684 1 85.19 108 ARG A O 1
ATOM 872 N N . ASP A 1 109 ? 18.984 9.695 -6.359 1 84.62 109 ASP A N 1
ATOM 873 C CA . ASP A 1 109 ? 19.312 9.906 -7.762 1 84.62 109 ASP A CA 1
ATOM 874 C C . ASP A 1 109 ? 18.609 8.891 -8.656 1 84.62 109 ASP A C 1
ATOM 876 O O . ASP A 1 109 ? 18.172 9.219 -9.758 1 84.62 109 ASP A O 1
ATOM 880 N N . LYS A 1 110 ? 18.453 7.773 -8.18 1 83.88 110 LYS A N 1
ATOM 881 C CA . LYS A 1 110 ? 17.734 6.738 -8.922 1 83.88 110 LYS A CA 1
ATOM 882 C C . LYS A 1 110 ? 16.266 7.09 -9.078 1 83.88 110 LYS A C 1
ATOM 884 O O . LYS A 1 110 ? 15.672 6.863 -10.133 1 83.88 110 LYS A O 1
ATOM 889 N N . LEU A 1 111 ? 15.727 7.559 -8.016 1 81.94 111 LEU A N 1
ATOM 890 C CA . LEU A 1 111 ? 14.312 7.914 -8.016 1 81.94 111 LEU A CA 1
ATOM 891 C C . LEU A 1 111 ? 14.055 9.125 -8.906 1 81.94 111 LEU A C 1
ATOM 893 O O . LEU A 1 111 ? 13.062 9.164 -9.633 1 81.94 111 LEU A O 1
ATOM 897 N N . ASP A 1 112 ? 14.891 10.086 -8.781 1 76.75 112 ASP A N 1
ATOM 898 C CA . ASP A 1 112 ? 14.742 11.297 -9.578 1 76.75 112 ASP A CA 1
ATOM 899 C C . ASP A 1 112 ? 14.75 10.969 -11.07 1 76.75 112 ASP A C 1
ATOM 901 O O . ASP A 1 112 ? 13.984 11.562 -11.844 1 76.75 112 ASP A O 1
ATOM 905 N N . ASN A 1 113 ? 15.445 10.148 -11.406 1 72.06 113 ASN A N 1
ATOM 906 C CA . ASN A 1 113 ? 15.508 9.742 -12.812 1 72.06 113 ASN A CA 1
ATOM 907 C C . ASN A 1 113 ? 14.195 9.102 -13.258 1 72.06 113 ASN A C 1
ATOM 909 O O . ASN A 1 113 ? 13.75 9.32 -14.383 1 72.06 113 ASN A O 1
ATOM 913 N N . LEU A 1 114 ? 13.602 8.477 -12.289 1 71.38 114 LEU A N 1
ATOM 914 C CA . LEU A 1 114 ? 12.328 7.84 -12.594 1 71.38 114 LEU A CA 1
ATOM 915 C C . LEU A 1 114 ? 11.211 8.867 -12.656 1 71.38 114 LEU A C 1
ATOM 917 O O . LEU A 1 114 ? 10.32 8.781 -13.508 1 71.38 114 LEU A O 1
ATOM 921 N N . ILE A 1 115 ? 11.242 9.75 -11.656 1 65.25 115 ILE A N 1
ATOM 922 C CA . ILE A 1 115 ? 10.242 10.812 -11.578 1 65.25 115 ILE A CA 1
ATOM 923 C C . ILE A 1 115 ? 10.258 11.633 -12.859 1 65.25 115 ILE A C 1
ATOM 925 O O . ILE A 1 115 ? 9.203 11.953 -13.414 1 65.25 115 ILE A O 1
ATOM 929 N N . ASN A 1 116 ? 11.344 12.008 -13.188 1 58.88 116 ASN A N 1
ATOM 930 C CA . ASN A 1 116 ? 11.469 12.773 -14.422 1 58.88 116 ASN A CA 1
ATOM 931 C C . ASN A 1 116 ? 10.859 12.031 -15.609 1 58.88 116 ASN A C 1
ATOM 933 O O . ASN A 1 116 ? 10.258 12.641 -16.484 1 58.88 116 ASN A O 1
ATOM 937 N N . ASP A 1 117 ? 10.969 10.859 -15.438 1 53.34 117 ASP A N 1
ATOM 938 C CA . ASP A 1 117 ? 10.414 10.039 -16.5 1 53.34 117 ASP A CA 1
ATOM 939 C C . ASP A 1 117 ? 8.891 9.938 -16.391 1 53.34 117 ASP A C 1
ATOM 941 O O . ASP A 1 117 ? 8.195 9.82 -17.391 1 53.34 117 ASP A O 1
ATOM 945 N N . MET A 1 118 ? 8.438 10.078 -15.039 1 51.44 118 MET A N 1
ATOM 946 C CA . MET A 1 118 ? 7.008 9.922 -14.781 1 51.44 118 MET A CA 1
ATOM 947 C C . MET A 1 118 ? 6.312 11.273 -14.688 1 51.44 118 MET A C 1
ATOM 949 O O . MET A 1 118 ? 5.086 11.344 -14.602 1 51.44 118 MET A O 1
ATOM 953 N N . GLU A 1 119 ? 7.043 12.43 -14.289 1 48.34 119 GLU A N 1
ATOM 954 C CA . GLU A 1 119 ? 6.562 13.781 -13.984 1 48.34 119 GLU A CA 1
ATOM 955 C C . GLU A 1 119 ? 5.309 14.109 -14.789 1 48.34 119 GLU A C 1
ATOM 957 O O . GLU A 1 119 ? 4.504 14.945 -14.375 1 48.34 119 GLU A O 1
ATOM 962 N N . GLU A 1 120 ? 5.191 13.562 -15.852 1 42.78 120 GLU A N 1
ATOM 963 C CA . GLU A 1 120 ? 4 14.047 -16.547 1 42.78 120 GLU A CA 1
ATOM 964 C C . GLU A 1 120 ? 2.729 13.586 -15.836 1 42.78 120 GLU A C 1
ATOM 966 O O . GLU A 1 120 ? 1.643 14.117 -16.094 1 42.78 120 GLU A O 1
ATOM 971 N N . GLY A 1 121 ? 2.785 12.625 -15 1 48.03 121 GLY A N 1
ATOM 972 C CA . GLY A 1 121 ? 1.491 12.133 -14.555 1 48.03 121 GLY A CA 1
ATOM 973 C C . GLY A 1 121 ? 1.112 12.609 -13.172 1 48.03 121 GLY A C 1
ATOM 974 O O . GLY A 1 121 ? 1.942 13.172 -12.453 1 48.03 121 GLY A O 1
ATOM 975 N N . ASN A 1 122 ? -0.008 12.961 -12.75 1 55.91 122 ASN A N 1
ATOM 976 C CA . ASN A 1 122 ? -0.704 13.32 -11.523 1 55.91 122 ASN A CA 1
ATOM 977 C C . ASN A 1 122 ? -0.5 12.273 -10.43 1 55.91 122 ASN A C 1
ATOM 979 O O . ASN A 1 122 ? -1.469 11.75 -9.883 1 55.91 122 ASN A O 1
ATOM 983 N N . TYR A 1 123 ? 0.917 11.836 -10.227 1 61.94 123 TYR A N 1
ATOM 984 C CA . TYR A 1 123 ? 1.149 10.859 -9.164 1 61.94 123 TYR A CA 1
ATOM 985 C C . TYR A 1 123 ? 1.896 11.492 -7.996 1 61.94 123 TYR A C 1
ATOM 987 O O . TYR A 1 123 ? 2.738 12.367 -8.195 1 61.94 123 TYR A O 1
ATOM 995 N N . SER A 1 124 ? 1.519 11.023 -6.809 1 71.06 124 SER A N 1
ATOM 996 C CA . SER A 1 124 ? 2.266 11.43 -5.621 1 71.06 124 SER A CA 1
ATOM 997 C C . SER A 1 124 ? 3.639 10.766 -5.578 1 71.06 124 SER A C 1
ATOM 999 O O . SER A 1 124 ? 3.826 9.68 -6.133 1 71.06 124 SER A O 1
ATOM 1001 N N . MET A 1 125 ? 4.637 11.391 -5.113 1 75.5 125 MET A N 1
ATOM 1002 C CA . MET A 1 125 ? 5.977 10.844 -4.945 1 75.5 125 MET A CA 1
ATOM 1003 C C . MET A 1 125 ? 5.934 9.516 -4.191 1 75.5 125 MET A C 1
ATOM 1005 O O . MET A 1 125 ? 6.711 8.609 -4.484 1 75.5 125 MET A O 1
ATOM 1009 N N . GLU A 1 126 ? 5.074 9.422 -3.361 1 78.5 126 GLU A N 1
ATOM 1010 C CA . GLU A 1 126 ? 4.891 8.188 -2.602 1 78.5 126 GLU A CA 1
ATOM 1011 C C . GLU A 1 126 ? 4.48 7.039 -3.512 1 78.5 126 GLU A C 1
ATOM 1013 O O . GLU A 1 126 ? 4.961 5.914 -3.357 1 78.5 126 GLU A O 1
ATOM 1018 N N . SER A 1 127 ? 3.564 7.297 -4.387 1 79 127 SER A N 1
ATOM 1019 C CA . SER A 1 127 ? 3.117 6.27 -5.324 1 79 127 SER A CA 1
ATOM 1020 C C . SER A 1 127 ? 4.254 5.832 -6.242 1 79 127 SER A C 1
ATOM 1022 O O . SER A 1 127 ? 4.383 4.645 -6.551 1 79 127 SER A O 1
ATOM 1024 N N . ILE A 1 128 ? 5.004 6.773 -6.613 1 81.62 128 ILE A N 1
ATOM 1025 C CA . ILE A 1 128 ? 6.145 6.484 -7.473 1 81.62 128 ILE A CA 1
ATOM 1026 C C . ILE A 1 128 ? 7.148 5.613 -6.727 1 81.62 128 ILE A C 1
ATOM 1028 O O . ILE A 1 128 ? 7.66 4.633 -7.273 1 81.62 128 ILE A O 1
ATOM 1032 N N . PHE A 1 129 ? 7.387 5.98 -5.609 1 86.81 129 PHE A N 1
ATOM 1033 C CA . PHE A 1 129 ? 8.297 5.219 -4.762 1 86.81 129 PHE A CA 1
ATOM 1034 C C . PHE A 1 129 ? 7.812 3.783 -4.598 1 86.81 129 PHE A C 1
ATOM 1036 O O . PHE A 1 129 ? 8.586 2.838 -4.766 1 86.81 129 PHE A O 1
ATOM 1043 N N . HIS A 1 130 ? 6.613 3.611 -4.309 1 87.56 130 HIS A N 1
ATOM 1044 C CA . HIS A 1 130 ? 6.043 2.281 -4.125 1 87.56 130 HIS A CA 1
ATOM 1045 C C . HIS A 1 130 ? 6.188 1.444 -5.395 1 87.56 130 HIS A C 1
ATOM 1047 O O . HIS A 1 130 ? 6.496 0.253 -5.324 1 87.56 130 HIS A O 1
ATOM 1053 N N . SER A 1 131 ? 5.898 2.01 -6.445 1 86 131 SER A N 1
ATOM 1054 C CA . SER A 1 131 ? 6.043 1.309 -7.715 1 86 131 SER A CA 1
ATOM 1055 C C . SER A 1 131 ? 7.496 0.916 -7.969 1 86 131 SER A C 1
ATOM 1057 O O . SER A 1 131 ? 7.773 -0.193 -8.43 1 86 131 SER A O 1
ATOM 1059 N N . TYR A 1 132 ? 8.352 1.831 -7.66 1 90.44 132 TYR A N 1
ATOM 1060 C CA . TYR A 1 132 ? 9.773 1.555 -7.84 1 90.44 132 TYR A CA 1
ATOM 1061 C C . TYR A 1 132 ? 10.203 0.35 -7.012 1 90.44 132 TYR A C 1
ATOM 1063 O O . TYR A 1 132 ? 10.922 -0.528 -7.5 1 90.44 132 TYR A O 1
ATOM 1071 N N . ILE A 1 133 ? 9.82 0.349 -5.773 1 94.06 133 ILE A N 1
ATOM 1072 C CA . ILE A 1 133 ? 10.203 -0.716 -4.855 1 94.06 133 ILE A CA 1
ATOM 1073 C C . ILE A 1 133 ? 9.656 -2.051 -5.352 1 94.06 133 ILE A C 1
ATOM 1075 O O . ILE A 1 133 ? 10.352 -3.068 -5.316 1 94.06 133 ILE A O 1
ATOM 1079 N N . LYS A 1 134 ? 8.414 -2.074 -5.816 1 92.69 134 LYS A N 1
ATOM 1080 C CA . LYS A 1 134 ? 7.805 -3.285 -6.359 1 92.69 134 LYS A CA 1
ATOM 1081 C C . LYS A 1 134 ? 8.57 -3.787 -7.578 1 92.69 134 LYS A C 1
ATOM 1083 O O . LYS A 1 134 ? 8.805 -4.992 -7.719 1 92.69 134 LYS A O 1
ATOM 1088 N N . ASN A 1 135 ? 8.875 -2.857 -8.43 1 94.12 135 ASN A N 1
ATOM 1089 C CA . ASN A 1 135 ? 9.648 -3.205 -9.617 1 94.12 135 ASN A CA 1
ATOM 1090 C C . ASN A 1 135 ? 11.008 -3.785 -9.25 1 94.12 135 ASN A C 1
ATOM 1092 O O . ASN A 1 135 ? 11.438 -4.793 -9.812 1 94.12 135 ASN A O 1
ATOM 1096 N N . ARG A 1 136 ? 11.641 -3.125 -8.328 1 95.75 136 ARG A N 1
ATOM 1097 C CA . ARG A 1 136 ? 12.977 -3.553 -7.926 1 95.75 136 ARG A CA 1
ATOM 1098 C C . ARG A 1 136 ? 12.945 -4.941 -7.289 1 95.75 136 ARG A C 1
ATOM 1100 O O . ARG A 1 136 ? 13.836 -5.758 -7.52 1 95.75 136 ARG A O 1
ATOM 1107 N N . LEU A 1 137 ? 11.961 -5.199 -6.48 1 97.69 137 LEU A N 1
ATOM 1108 C CA . LEU A 1 137 ? 11.828 -6.52 -5.879 1 97.69 137 LEU A CA 1
ATOM 1109 C C . LEU A 1 137 ? 11.68 -7.594 -6.953 1 97.69 137 LEU A C 1
ATOM 1111 O O . LEU A 1 137 ? 12.305 -8.648 -6.871 1 97.69 137 LEU A O 1
ATOM 1115 N N . ALA A 1 138 ? 10.805 -7.355 -7.906 1 97.38 138 ALA A N 1
ATOM 1116 C CA . ALA A 1 138 ? 10.617 -8.297 -9.008 1 97.38 138 ALA A CA 1
ATOM 1117 C C . ALA A 1 138 ? 11.938 -8.562 -9.727 1 97.38 138 ALA A C 1
ATOM 1119 O O . ALA A 1 138 ? 12.242 -9.711 -10.07 1 97.38 138 ALA A O 1
ATOM 1120 N N . GLU A 1 139 ? 12.703 -7.516 -9.922 1 98.12 139 GLU A N 1
ATOM 1121 C CA . GLU A 1 139 ? 14.016 -7.668 -10.547 1 98.12 139 GLU A CA 1
ATOM 1122 C C . GLU A 1 139 ? 14.922 -8.57 -9.719 1 98.12 139 GLU A C 1
ATOM 1124 O O . GLU A 1 139 ? 15.578 -9.461 -10.258 1 98.12 139 GLU A O 1
ATOM 1129 N N . LEU A 1 140 ? 14.961 -8.312 -8.438 1 98.06 140 LEU A N 1
ATOM 1130 C CA . LEU A 1 140 ? 15.82 -9.094 -7.555 1 98.06 140 LEU A CA 1
ATOM 1131 C C . LEU A 1 140 ? 15.414 -10.562 -7.566 1 98.06 140 LEU A C 1
ATOM 1133 O O . LEU A 1 140 ? 16.266 -11.445 -7.477 1 98.06 140 LEU A O 1
ATOM 1137 N N . GLU A 1 141 ? 14.141 -10.82 -7.629 1 98.5 141 GLU A N 1
ATOM 1138 C CA . GLU A 1 141 ? 13.656 -12.195 -7.695 1 98.5 141 GLU A CA 1
ATOM 1139 C C . GLU A 1 141 ? 14.18 -12.906 -8.938 1 98.5 141 GLU A C 1
ATOM 1141 O O . GLU A 1 141 ? 14.688 -14.031 -8.852 1 98.5 141 GLU A O 1
ATOM 1146 N N . LEU A 1 142 ? 14.117 -12.219 -10.062 1 98.69 142 LEU A N 1
ATOM 1147 C CA . LEU A 1 142 ? 14.594 -12.828 -11.297 1 98.69 142 LEU A CA 1
ATOM 1148 C C . LEU A 1 142 ? 16.109 -12.977 -11.281 1 98.69 142 LEU A C 1
ATOM 1150 O O . LEU A 1 142 ? 16.656 -13.969 -11.773 1 98.69 142 LEU A O 1
ATOM 1154 N N . ILE A 1 143 ? 16.766 -11.992 -10.703 1 98.5 143 ILE A N 1
ATOM 1155 C CA . ILE A 1 143 ? 18.219 -12.07 -10.586 1 98.5 143 ILE A CA 1
ATOM 1156 C C . ILE A 1 143 ? 18.609 -13.258 -9.711 1 98.5 143 ILE A C 1
ATOM 1158 O O . ILE A 1 143 ? 19.469 -14.055 -10.086 1 98.5 143 ILE A O 1
ATOM 1162 N N . SER A 1 144 ? 17.953 -13.375 -8.586 1 98.25 144 SER A N 1
ATOM 1163 C CA . SER A 1 144 ? 18.234 -14.5 -7.699 1 98.25 144 SER A CA 1
ATOM 1164 C C . SER A 1 144 ? 17.938 -15.836 -8.383 1 98.25 144 SER A C 1
ATOM 1166 O O . SER A 1 144 ? 18.641 -16.812 -8.156 1 98.25 144 SER A O 1
ATOM 1168 N N . ALA A 1 145 ? 16.906 -15.883 -9.148 1 98.62 145 ALA A N 1
ATOM 1169 C CA . ALA A 1 145 ? 16.562 -17.094 -9.891 1 98.62 145 ALA A CA 1
ATOM 1170 C C . ALA A 1 145 ? 17.703 -17.5 -10.836 1 98.62 145 ALA A C 1
ATOM 1172 O O . ALA A 1 145 ? 18.141 -18.641 -10.82 1 98.62 145 ALA A O 1
ATOM 1173 N N . MET A 1 146 ? 18.156 -16.531 -11.617 1 98.62 146 MET A N 1
ATOM 1174 C CA . MET A 1 146 ? 19.203 -16.812 -12.594 1 98.62 146 MET A CA 1
ATOM 1175 C C . MET A 1 146 ? 20.5 -17.219 -11.898 1 98.62 146 MET A C 1
ATOM 1177 O O . MET A 1 146 ? 21.156 -18.188 -12.297 1 98.62 146 MET A O 1
ATOM 1181 N N . GLU A 1 147 ? 20.812 -16.5 -10.875 1 97.56 147 GLU A N 1
ATOM 1182 C CA . GLU A 1 147 ? 22.016 -16.828 -10.117 1 97.56 147 GLU A CA 1
ATOM 1183 C C . GLU A 1 147 ? 21.891 -18.203 -9.461 1 97.56 147 GLU A C 1
ATOM 1185 O O . GLU A 1 147 ? 22.859 -18.969 -9.422 1 97.56 147 GLU A O 1
ATOM 1190 N N . GLY A 1 148 ? 20.734 -18.5 -8.922 1 96.81 148 GLY A N 1
ATOM 1191 C CA . GLY A 1 148 ? 20.5 -19.812 -8.336 1 96.81 148 GLY A CA 1
ATOM 1192 C C . GLY A 1 148 ? 20.625 -20.938 -9.336 1 96.81 148 GLY A C 1
ATOM 1193 O O . GLY A 1 148 ? 21.266 -21.953 -9.062 1 96.81 148 GLY A O 1
ATOM 1194 N N . ILE A 1 149 ? 20.062 -20.719 -10.492 1 96.88 149 ILE A N 1
ATOM 1195 C CA . ILE A 1 149 ? 20.109 -21.734 -11.555 1 96.88 149 ILE A CA 1
ATOM 1196 C C . ILE A 1 149 ? 21.578 -22 -11.922 1 96.88 149 ILE A C 1
ATOM 1198 O O . ILE A 1 149 ? 21.969 -23.156 -12.07 1 96.88 149 ILE A O 1
ATOM 1202 N N . LYS A 1 150 ? 22.312 -20.938 -12.086 1 96.19 150 LYS A N 1
ATOM 1203 C CA . LYS A 1 150 ? 23.719 -21.078 -12.43 1 96.19 150 LYS A CA 1
ATOM 1204 C C . LYS A 1 150 ? 24.484 -21.844 -11.344 1 96.19 150 LYS A C 1
ATOM 1206 O O . LYS A 1 150 ? 25.266 -22.734 -11.641 1 96.19 150 LYS A O 1
ATOM 1211 N N . ARG A 1 151 ? 24.203 -21.5 -10.211 1 94.25 151 ARG A N 1
ATOM 1212 C CA . ARG A 1 151 ? 24.953 -22.031 -9.078 1 94.25 151 ARG A CA 1
ATOM 1213 C C . ARG A 1 151 ? 24.609 -23.484 -8.828 1 94.25 151 ARG A C 1
ATOM 1215 O O . ARG A 1 151 ? 25.484 -24.312 -8.57 1 94.25 151 ARG A O 1
ATOM 1222 N N . PHE A 1 152 ? 23.344 -23.828 -8.93 1 93.25 152 PHE A N 1
ATOM 1223 C CA . PHE A 1 152 ? 22.906 -25.141 -8.477 1 93.25 152 PHE A CA 1
ATOM 1224 C C . PHE A 1 152 ? 22.594 -26.047 -9.656 1 93.25 152 PHE A C 1
ATOM 1226 O O . PHE A 1 152 ? 22.312 -27.234 -9.484 1 93.25 152 PHE A O 1
ATOM 1233 N N . ASN A 1 153 ? 22.562 -25.469 -10.828 1 93.69 153 ASN A N 1
ATOM 1234 C CA . ASN A 1 153 ? 22.328 -26.203 -12.07 1 93.69 153 ASN A CA 1
ATOM 1235 C C . ASN A 1 153 ? 20.969 -26.875 -12.078 1 93.69 153 ASN A C 1
ATOM 1237 O O . ASN A 1 153 ? 20.844 -28.047 -12.43 1 93.69 153 ASN A O 1
ATOM 1241 N N . ASN A 1 154 ? 20 -26.156 -11.594 1 94.56 154 ASN A N 1
ATOM 1242 C CA . ASN A 1 154 ? 18.625 -26.656 -11.609 1 94.56 154 ASN A CA 1
ATOM 1243 C C . ASN A 1 154 ? 18.047 -26.688 -13.023 1 94.56 154 ASN A C 1
ATOM 1245 O O . ASN A 1 154 ? 18.422 -25.859 -13.859 1 94.56 154 ASN A O 1
ATOM 1249 N N . LYS A 1 155 ? 17.078 -27.547 -13.18 1 96.38 155 LYS A N 1
ATOM 1250 C CA . LYS A 1 155 ? 16.422 -27.656 -14.477 1 96.38 155 LYS A CA 1
ATOM 1251 C C . LYS A 1 155 ? 15 -27.125 -14.414 1 96.38 155 LYS A C 1
ATOM 1253 O O . LYS A 1 155 ? 14.305 -27.062 -15.43 1 96.38 155 LYS A O 1
ATOM 1258 N N . ILE A 1 156 ? 14.594 -26.734 -13.219 1 97.56 156 ILE A N 1
ATOM 1259 C CA . ILE A 1 156 ? 13.281 -26.141 -13.047 1 97.56 156 ILE A CA 1
ATOM 1260 C C . ILE A 1 156 ? 13.336 -25.047 -11.984 1 97.56 156 ILE A C 1
ATOM 1262 O O . ILE A 1 156 ? 14.055 -25.188 -10.984 1 97.56 156 ILE A O 1
ATOM 1266 N N . VAL A 1 157 ? 12.641 -23.969 -12.234 1 98.25 157 VAL A N 1
ATOM 1267 C CA . VAL A 1 157 ? 12.508 -22.891 -11.258 1 98.25 157 VAL A CA 1
ATOM 1268 C C . VAL A 1 157 ? 11.031 -22.531 -11.078 1 98.25 157 VAL A C 1
ATOM 1270 O O . VAL A 1 157 ? 10.297 -22.375 -12.055 1 98.25 157 VAL A O 1
ATOM 1273 N N . LEU A 1 158 ? 10.602 -22.516 -9.859 1 98.44 158 LEU A N 1
ATOM 1274 C CA . LEU A 1 158 ? 9.258 -22.109 -9.477 1 98.44 158 LEU A CA 1
ATOM 1275 C C . LEU A 1 158 ? 9.25 -20.688 -8.938 1 98.44 158 LEU A C 1
ATOM 1277 O O . LEU A 1 158 ? 9.969 -20.375 -7.98 1 98.44 158 LEU A O 1
ATOM 1281 N N . LEU A 1 159 ? 8.5 -19.875 -9.555 1 98.38 159 LEU A N 1
ATOM 1282 C CA . LEU A 1 159 ? 8.352 -18.484 -9.109 1 98.38 159 LEU A CA 1
ATOM 1283 C C . LEU A 1 159 ? 7.039 -18.297 -8.359 1 98.38 159 LEU A C 1
ATOM 1285 O O . LEU A 1 159 ? 5.988 -18.766 -8.805 1 98.38 159 LEU A O 1
ATOM 1289 N N . ASP A 1 160 ? 7.051 -17.641 -7.234 1 94.81 160 ASP A N 1
ATOM 1290 C CA . ASP A 1 160 ? 5.844 -17.281 -6.492 1 94.81 160 ASP A CA 1
ATOM 1291 C C . ASP A 1 160 ? 5.133 -16.094 -7.141 1 94.81 160 ASP A C 1
ATOM 1293 O O . ASP A 1 160 ? 5.316 -14.953 -6.723 1 94.81 160 ASP A O 1
ATOM 1297 N N . GLY A 1 161 ? 4.27 -16.422 -8.094 1 93.12 161 GLY A N 1
ATOM 1298 C CA . GLY A 1 161 ? 3.566 -15.422 -8.883 1 93.12 161 GLY A CA 1
ATOM 1299 C C . GLY A 1 161 ? 3.582 -15.727 -10.367 1 93.12 161 GLY A C 1
ATOM 1300 O O . GLY A 1 161 ? 4.395 -16.531 -10.836 1 93.12 161 GLY A O 1
ATOM 1301 N N . GLY A 1 162 ? 2.723 -15.023 -11.117 1 94.12 162 GLY A N 1
ATOM 1302 C CA . GLY A 1 162 ? 2.623 -15.219 -12.555 1 94.12 162 GLY A CA 1
ATOM 1303 C C . GLY A 1 162 ? 3.609 -14.375 -13.344 1 94.12 162 GLY A C 1
ATOM 1304 O O . GLY A 1 162 ? 4.211 -13.453 -12.797 1 94.12 162 GLY A O 1
ATOM 1305 N N . PHE A 1 163 ? 3.768 -14.703 -14.562 1 96.44 163 PHE A N 1
ATOM 1306 C CA . PHE A 1 163 ? 4.711 -14 -15.414 1 96.44 163 PHE A CA 1
ATOM 1307 C C . PHE A 1 163 ? 4.23 -12.578 -15.703 1 96.44 163 PHE A C 1
ATOM 1309 O O . PHE A 1 163 ? 5.035 -11.68 -15.93 1 96.44 163 PHE A O 1
ATOM 1316 N N . LYS A 1 164 ? 2.896 -12.375 -15.617 1 92.75 164 LYS A N 1
ATOM 1317 C CA . LYS A 1 164 ? 2.346 -11.047 -15.883 1 92.75 164 LYS A CA 1
ATOM 1318 C C . LYS A 1 164 ? 2.832 -10.031 -14.852 1 92.75 164 LYS A C 1
ATOM 1320 O O . LYS A 1 164 ? 3.041 -8.859 -15.18 1 92.75 164 LYS A O 1
ATOM 1325 N N . ARG A 1 165 ? 2.924 -10.461 -13.664 1 91.31 165 ARG A N 1
ATOM 1326 C CA . ARG A 1 165 ? 3.451 -9.586 -12.625 1 91.31 165 ARG A CA 1
ATOM 1327 C C . ARG A 1 165 ? 4.844 -9.086 -12.992 1 91.31 165 ARG A C 1
ATOM 1329 O O . ARG A 1 165 ? 5.133 -7.891 -12.867 1 91.31 165 ARG A O 1
ATOM 1336 N N . PHE A 1 166 ? 5.68 -9.984 -13.477 1 95.5 166 PHE A N 1
ATOM 1337 C CA . PHE A 1 166 ? 7.039 -9.625 -13.867 1 95.5 166 PHE A CA 1
ATOM 1338 C C . PHE A 1 166 ? 7.035 -8.789 -15.141 1 95.5 166 PHE A C 1
ATOM 1340 O O . PHE A 1 166 ? 7.871 -7.898 -15.305 1 95.5 166 PHE A O 1
ATOM 1347 N N . GLU A 1 167 ? 6.098 -9.062 -15.938 1 94.12 167 GLU A N 1
ATOM 1348 C CA . GLU A 1 167 ? 5.973 -8.305 -17.172 1 94.12 167 GLU A CA 1
ATOM 1349 C C . GLU A 1 167 ? 5.633 -6.844 -16.906 1 94.12 167 GLU A C 1
ATOM 1351 O O . GLU A 1 167 ? 6.141 -5.945 -17.578 1 94.12 167 GLU A O 1
ATOM 1356 N N . TYR A 1 168 ? 4.789 -6.625 -15.922 1 88.19 168 TYR A N 1
ATOM 1357 C CA . TYR A 1 168 ? 4.398 -5.27 -15.547 1 88.19 168 TYR A CA 1
ATOM 1358 C C . TYR A 1 168 ? 5.535 -4.559 -14.82 1 88.19 168 TYR A C 1
ATOM 1360 O O . TYR A 1 168 ? 5.77 -3.369 -15.039 1 88.19 168 TYR A O 1
ATOM 1368 N N . ASN A 1 169 ? 6.242 -5.277 -14.047 1 91.25 169 ASN A N 1
ATOM 1369 C CA . ASN A 1 169 ? 7.16 -4.645 -13.109 1 91.25 169 ASN A CA 1
ATOM 1370 C C . ASN A 1 169 ? 8.57 -4.551 -13.68 1 91.25 169 ASN A C 1
ATOM 1372 O O . ASN A 1 169 ? 9.312 -3.609 -13.375 1 91.25 169 ASN A O 1
ATOM 1376 N N . CYS A 1 170 ? 8.938 -5.566 -14.445 1 95.5 170 CYS A N 1
ATOM 1377 C CA . CYS A 1 170 ? 10.297 -5.59 -14.977 1 95.5 170 CYS A CA 1
ATOM 1378 C C . CYS A 1 170 ? 10.359 -6.316 -16.312 1 95.5 170 CYS A C 1
ATOM 1380 O O . CYS A 1 170 ? 11.016 -7.348 -16.438 1 95.5 170 CYS A O 1
ATOM 1382 N N . PRO A 1 171 ? 9.805 -5.711 -17.328 1 95.12 171 PRO A N 1
ATOM 1383 C CA . PRO A 1 171 ? 9.656 -6.379 -18.625 1 95.12 171 PRO A CA 1
ATOM 1384 C C . PRO A 1 171 ? 11 -6.73 -19.25 1 95.12 171 PRO A C 1
ATOM 1386 O O . PRO A 1 171 ? 11.164 -7.824 -19.797 1 95.12 171 PRO A O 1
ATOM 1389 N N . THR A 1 172 ? 11.961 -5.801 -19.156 1 96.69 172 THR A N 1
ATOM 1390 C CA . THR A 1 172 ? 13.258 -6.031 -19.781 1 96.69 172 THR A CA 1
ATOM 1391 C C . THR A 1 172 ? 13.977 -7.215 -19.141 1 96.69 172 THR A C 1
ATOM 1393 O O . THR A 1 172 ? 14.469 -8.102 -19.844 1 96.69 172 THR A O 1
ATO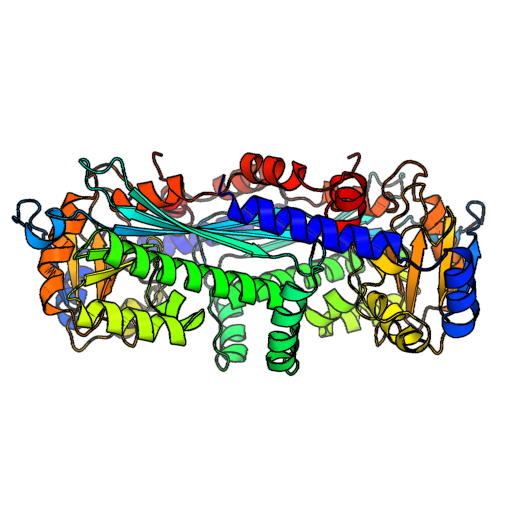M 1396 N N . LEU A 1 173 ? 13.969 -7.23 -17.875 1 97.94 173 LEU A N 1
ATOM 1397 C CA . LEU A 1 173 ? 14.664 -8.305 -17.172 1 97.94 173 LEU A CA 1
ATOM 1398 C C . LEU A 1 173 ? 13.906 -9.625 -17.328 1 97.94 173 LEU A C 1
ATOM 1400 O O . LEU A 1 173 ? 14.523 -10.695 -17.328 1 97.94 173 LEU A O 1
ATOM 1404 N N . LEU A 1 174 ? 12.648 -9.594 -17.438 1 98 174 LEU A N 1
ATOM 1405 C CA . LEU A 1 174 ? 11.867 -10.797 -17.688 1 98 174 LEU A CA 1
ATOM 1406 C C . LEU A 1 174 ? 12.273 -11.43 -19.016 1 98 174 LEU A C 1
ATOM 1408 O O . LEU A 1 174 ? 12.414 -12.648 -19.109 1 98 174 LEU A O 1
ATOM 1412 N N . ASP A 1 175 ? 12.414 -10.617 -20 1 98.06 175 ASP A N 1
ATOM 1413 C CA . ASP A 1 175 ? 12.836 -11.125 -21.297 1 98.06 175 ASP A CA 1
ATOM 1414 C C . ASP A 1 175 ? 14.203 -11.805 -21.203 1 98.06 175 ASP A C 1
ATOM 1416 O O . ASP A 1 175 ? 14.414 -12.875 -21.781 1 98.06 175 ASP A O 1
ATOM 1420 N N . GLU A 1 176 ? 15.039 -11.172 -20.484 1 98.56 176 GLU A N 1
ATOM 1421 C CA . GLU A 1 176 ? 16.359 -11.758 -20.266 1 98.56 176 GLU A CA 1
ATOM 1422 C C . GLU A 1 176 ? 16.234 -13.094 -19.531 1 98.56 176 GLU A C 1
ATOM 1424 O O . GLU A 1 176 ? 16.938 -14.055 -19.859 1 98.56 176 GLU A O 1
ATOM 1429 N N . PHE A 1 177 ? 15.461 -13.148 -18.609 1 98.69 177 PHE A N 1
ATOM 1430 C CA . PHE A 1 177 ? 15.234 -14.352 -17.812 1 98.69 177 PHE A CA 1
ATOM 1431 C C . PHE A 1 177 ? 14.68 -15.477 -18.672 1 98.69 177 PHE A C 1
ATOM 1433 O O . PHE A 1 177 ? 15.133 -16.609 -18.578 1 98.69 177 PHE A O 1
ATOM 1440 N N . LYS A 1 178 ? 13.695 -15.164 -19.469 1 98.44 178 LYS A N 1
ATOM 1441 C CA . LYS A 1 178 ? 13.109 -16.156 -20.359 1 98.44 178 LYS A CA 1
ATOM 1442 C C . LYS A 1 178 ? 14.164 -16.734 -21.297 1 98.44 178 LYS A C 1
ATOM 1444 O O . LYS A 1 178 ? 14.25 -17.953 -21.453 1 98.44 178 LYS A O 1
ATOM 1449 N N . GLU A 1 179 ? 14.891 -15.844 -21.875 1 98.38 179 GLU A N 1
ATOM 1450 C CA . GLU A 1 179 ? 15.961 -16.281 -22.766 1 98.38 179 GLU A CA 1
ATOM 1451 C C . GLU A 1 179 ? 16.969 -17.156 -22.031 1 98.38 179 GLU A C 1
ATOM 1453 O O . GLU A 1 179 ? 17.406 -18.188 -22.562 1 98.38 179 GLU A O 1
ATOM 1458 N N . PHE A 1 180 ? 17.281 -16.703 -20.891 1 98.56 180 PHE A N 1
ATOM 1459 C CA . PHE A 1 180 ? 18.219 -17.438 -20.062 1 98.56 180 PHE A CA 1
ATOM 1460 C C . PHE A 1 180 ? 17.703 -18.844 -19.797 1 98.56 180 PHE A C 1
ATOM 1462 O O . PHE A 1 180 ? 18.453 -19.828 -19.938 1 98.56 180 PHE A O 1
ATOM 1469 N N . CYS A 1 181 ? 16.484 -19 -19.438 1 98.5 181 CYS A N 1
ATOM 1470 C CA . CYS A 1 181 ? 15.891 -20.312 -19.141 1 98.5 181 CYS A CA 1
ATOM 1471 C C . CYS A 1 181 ? 15.867 -21.188 -20.375 1 98.5 181 CYS A C 1
ATOM 1473 O O . CYS A 1 181 ? 16.203 -22.375 -20.312 1 98.5 181 CYS A O 1
ATOM 1475 N N . LEU A 1 182 ? 15.484 -20.609 -21.469 1 98.12 182 LEU A N 1
ATOM 1476 C CA . LEU A 1 182 ? 15.398 -21.359 -22.719 1 98.12 182 LEU A CA 1
ATOM 1477 C C . LEU A 1 182 ? 16.781 -21.828 -23.172 1 98.12 182 LEU A C 1
ATOM 1479 O O . LEU A 1 182 ? 16.953 -23 -23.547 1 98.12 182 LEU A O 1
ATOM 1483 N N . GLU A 1 183 ? 17.734 -20.969 -23.031 1 97.81 183 GLU A N 1
ATOM 1484 C CA . GLU A 1 183 ? 19.094 -21.281 -23.453 1 97.81 183 GLU A CA 1
ATOM 1485 C C . GLU A 1 183 ? 19.719 -22.359 -22.578 1 97.81 183 GLU A C 1
ATOM 1487 O O . GLU A 1 183 ? 20.531 -23.156 -23.031 1 97.81 183 GLU A O 1
ATOM 1492 N N . ASN A 1 184 ? 19.312 -22.359 -21.359 1 96.94 184 ASN A N 1
ATOM 1493 C CA . ASN A 1 184 ? 19.906 -23.312 -20.422 1 96.94 184 ASN A CA 1
ATOM 1494 C C . ASN A 1 184 ? 19 -24.516 -20.172 1 96.94 184 ASN A C 1
ATOM 1496 O O . ASN A 1 184 ? 19.25 -25.328 -19.297 1 96.94 184 ASN A O 1
ATOM 1500 N N . ASN A 1 185 ? 17.891 -24.594 -20.891 1 95.88 185 ASN A N 1
ATOM 1501 C CA . ASN A 1 185 ? 16.938 -25.688 -20.812 1 95.88 185 ASN A CA 1
ATOM 1502 C C . ASN A 1 185 ? 16.375 -25.828 -19.391 1 95.88 185 ASN A C 1
ATOM 1504 O O . ASN A 1 185 ? 16.391 -26.922 -18.828 1 95.88 185 ASN A O 1
ATOM 1508 N N . VAL A 1 186 ? 16.078 -24.734 -18.859 1 98 186 VAL A N 1
ATOM 1509 C CA . VAL A 1 186 ? 15.445 -24.688 -17.547 1 98 186 VAL A CA 1
ATOM 1510 C C . VAL A 1 186 ? 13.961 -24.375 -17.703 1 98 186 VAL A C 1
ATOM 1512 O O . VAL A 1 186 ? 13.586 -23.422 -18.406 1 98 186 VAL A O 1
ATOM 1515 N N . THR A 1 187 ? 13.109 -25.156 -17.094 1 98.19 187 THR A N 1
ATOM 1516 C CA . THR A 1 187 ? 11.672 -24.906 -17.125 1 98.19 187 THR A CA 1
ATOM 1517 C C . THR A 1 187 ? 11.297 -23.844 -16.094 1 98.19 187 THR A C 1
ATOM 1519 O O . THR A 1 187 ? 11.578 -23.984 -14.906 1 98.19 187 THR A O 1
ATOM 1522 N N . ALA A 1 188 ? 10.75 -22.75 -16.594 1 98.62 188 ALA A N 1
ATOM 1523 C CA . ALA A 1 188 ? 10.273 -21.703 -15.703 1 98.62 188 ALA A CA 1
ATOM 1524 C C . ALA A 1 188 ? 8.773 -21.828 -15.453 1 98.62 188 ALA A C 1
ATOM 1526 O O . ALA A 1 188 ? 7.988 -21.938 -16.391 1 98.62 188 ALA A O 1
ATOM 1527 N N . VAL A 1 189 ? 8.383 -21.781 -14.188 1 98.75 189 VAL A N 1
ATOM 1528 C CA . VAL A 1 189 ? 6.98 -22 -13.828 1 98.75 189 VAL A CA 1
ATOM 1529 C C . VAL A 1 189 ? 6.527 -20.906 -12.859 1 98.75 189 VAL A C 1
ATOM 1531 O O . VAL A 1 189 ? 7.172 -20.672 -11.828 1 98.75 189 VAL A O 1
ATOM 1534 N N . GLY A 1 190 ? 5.504 -20.203 -13.195 1 98.31 190 GLY A N 1
ATOM 1535 C CA . GLY A 1 190 ? 4.867 -19.281 -12.266 1 98.31 190 GLY A CA 1
ATOM 1536 C C . GLY A 1 190 ? 3.689 -19.906 -11.531 1 98.31 190 GLY A C 1
ATOM 1537 O O . GLY A 1 190 ? 2.771 -20.438 -12.164 1 98.31 190 GLY A O 1
ATOM 1538 N N . ILE A 1 191 ? 3.656 -19.844 -10.258 1 97.62 191 ILE A N 1
ATOM 1539 C CA . ILE A 1 191 ? 2.578 -20.406 -9.445 1 97.62 191 ILE A CA 1
ATOM 1540 C C . ILE A 1 191 ? 1.742 -19.266 -8.852 1 97.62 191 ILE A C 1
ATOM 1542 O O . ILE A 1 191 ? 2.268 -18.406 -8.148 1 97.62 191 ILE A O 1
ATOM 1546 N N . ILE A 1 192 ? 0.497 -19.266 -9.148 1 94.94 192 ILE A N 1
ATOM 1547 C CA . ILE A 1 192 ? -0.401 -18.219 -8.648 1 94.94 192 ILE A CA 1
ATOM 1548 C C . ILE A 1 192 ? -1.42 -18.828 -7.691 1 94.94 192 ILE A C 1
ATOM 1550 O O . ILE A 1 192 ? -2.264 -19.641 -8.102 1 94.94 192 ILE A O 1
ATOM 1554 N N . GLU A 1 193 ? -1.342 -18.422 -6.523 1 91.62 193 GLU A N 1
ATOM 1555 C CA . GLU A 1 193 ? -2.244 -18.938 -5.492 1 91.62 193 GLU A CA 1
ATOM 1556 C C . GLU A 1 193 ? -3.613 -18.266 -5.582 1 91.62 193 GLU A C 1
ATOM 1558 O O . GLU A 1 193 ? -4.645 -18.938 -5.543 1 91.62 193 GLU A O 1
ATOM 1563 N N . GLU A 1 194 ? -3.588 -16.969 -5.727 1 88.19 194 GLU A N 1
ATOM 1564 C CA . GLU A 1 194 ? -4.828 -16.203 -5.801 1 88.19 194 GLU A CA 1
ATOM 1565 C C . GLU A 1 194 ? -5.156 -15.82 -7.242 1 88.19 194 GLU A C 1
ATOM 1567 O O . GLU A 1 194 ? -4.727 -14.781 -7.734 1 88.19 194 GLU A O 1
ATOM 1572 N N . VAL A 1 195 ? -5.957 -16.609 -7.797 1 88.5 195 VAL A N 1
ATOM 1573 C CA . VAL A 1 195 ? -6.297 -16.422 -9.203 1 88.5 195 VAL A CA 1
ATOM 1574 C C . VAL A 1 195 ? -7.25 -15.242 -9.352 1 88.5 195 VAL A C 1
ATOM 1576 O O . VAL A 1 195 ? -8.312 -15.211 -8.727 1 88.5 195 VAL A O 1
ATOM 1579 N N . SER A 1 196 ? -6.902 -14.305 -10.164 1 83 196 SER A N 1
ATOM 1580 C CA . SER A 1 196 ? -7.73 -13.117 -10.328 1 83 196 SER A CA 1
ATOM 1581 C C . SER A 1 196 ? -8.156 -12.93 -11.781 1 83 196 SER A C 1
ATOM 1583 O O . SER A 1 196 ? -8.695 -11.883 -12.141 1 83 196 SER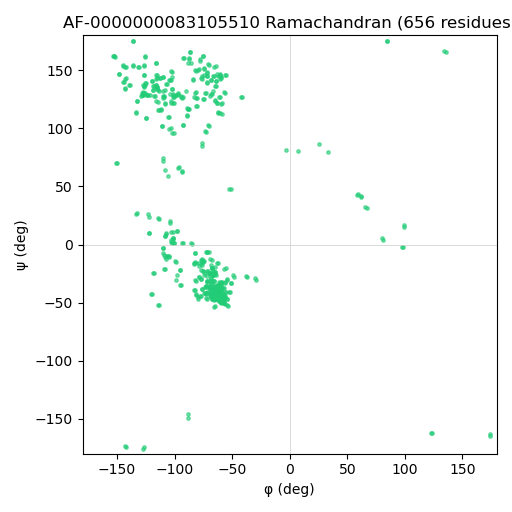 A O 1
ATOM 1585 N N . THR A 1 197 ? -7.93 -13.883 -12.609 1 84.38 197 THR A N 1
ATOM 1586 C CA . THR A 1 197 ? -8.328 -13.781 -14.008 1 84.38 197 THR A CA 1
ATOM 1587 C C . THR A 1 197 ? -9.82 -14.031 -14.164 1 84.38 197 THR A C 1
ATOM 1589 O O . THR A 1 197 ? -10.445 -14.672 -13.312 1 84.38 197 THR A O 1
ATOM 1592 N N . HIS A 1 198 ? -10.336 -13.555 -15.266 1 86.88 198 HIS A N 1
ATOM 1593 C CA . HIS A 1 198 ? -11.734 -13.781 -15.625 1 86.88 198 HIS A CA 1
ATOM 1594 C C . HIS A 1 198 ? -11.867 -14.203 -17.078 1 86.88 198 HIS A C 1
ATOM 1596 O O . HIS A 1 198 ? -12.891 -13.938 -17.719 1 86.88 198 HIS A O 1
ATOM 1602 N N . THR A 1 199 ? -10.891 -14.781 -17.594 1 88.56 199 THR A N 1
ATOM 1603 C CA . THR A 1 199 ? -10.812 -15.109 -19.016 1 88.56 199 THR A CA 1
ATOM 1604 C C . THR A 1 199 ? -11.734 -16.281 -19.344 1 88.56 199 THR A C 1
ATOM 1606 O O . THR A 1 199 ? -12.398 -16.266 -20.391 1 88.56 199 THR A O 1
ATOM 1609 N N . ILE A 1 200 ? -11.758 -17.266 -18.5 1 90.88 200 ILE A N 1
ATOM 1610 C CA . ILE A 1 200 ? -12.594 -18.438 -18.766 1 90.88 200 ILE A CA 1
ATOM 1611 C C . ILE A 1 200 ? -14.062 -18.016 -18.797 1 90.88 200 ILE A C 1
ATOM 1613 O O . ILE A 1 200 ? -14.812 -18.422 -19.688 1 90.88 200 ILE A O 1
ATOM 1617 N N . SER A 1 201 ? -14.438 -17.234 -17.844 1 87.12 201 SER A N 1
ATOM 1618 C CA . SER A 1 201 ? -15.82 -16.766 -17.797 1 87.12 201 SER A CA 1
ATOM 1619 C C . SER A 1 201 ? -16.156 -15.953 -19.047 1 87.12 201 SER A C 1
ATOM 1621 O O . SER A 1 201 ? -17.266 -16.047 -19.562 1 87.12 201 SER A O 1
ATOM 1623 N N . LYS A 1 202 ? -15.242 -15.242 -19.5 1 86.56 202 LYS A N 1
ATOM 1624 C CA . LYS A 1 202 ? -15.445 -14.453 -20.719 1 86.56 202 LYS A CA 1
ATOM 1625 C C . LYS A 1 202 ? -15.609 -15.359 -21.938 1 86.56 202 LYS A C 1
ATOM 1627 O O . LYS A 1 202 ? -16.453 -15.102 -22.797 1 86.56 202 LYS A O 1
ATOM 1632 N N . LEU A 1 203 ? -14.805 -16.344 -21.969 1 87.81 203 LEU A N 1
ATOM 1633 C CA . LEU A 1 203 ? -14.836 -17.266 -23.109 1 87.81 203 LEU A CA 1
ATOM 1634 C C . LEU A 1 203 ? -16.125 -18.062 -23.109 1 87.81 203 LEU A C 1
ATOM 1636 O O . LEU A 1 203 ? -16.625 -18.438 -24.188 1 87.81 203 LEU A O 1
ATOM 1640 N N . LEU A 1 204 ? -16.719 -18.219 -21.953 1 88.12 204 LEU A N 1
ATOM 1641 C CA . LEU A 1 204 ? -17.922 -19.016 -21.844 1 88.12 204 LEU A CA 1
ATOM 1642 C C . LEU A 1 204 ? -19.156 -18.109 -21.734 1 88.12 204 LEU A C 1
ATOM 1644 O O . LEU A 1 204 ? -20.234 -18.578 -21.359 1 88.12 204 LEU A O 1
ATOM 1648 N N . LYS A 1 205 ? -19.031 -16.875 -21.953 1 83.06 205 LYS A N 1
ATOM 1649 C CA . LYS A 1 205 ? -20.078 -15.875 -21.719 1 83.06 205 LYS A CA 1
ATOM 1650 C C . LYS A 1 205 ? -21.391 -16.281 -22.391 1 83.06 205 LYS A C 1
ATOM 1652 O O . LYS A 1 205 ? -22.469 -16.078 -21.828 1 83.06 205 LYS A O 1
ATOM 1657 N N . ASP A 1 206 ? -21.281 -16.781 -23.547 1 81.44 206 ASP A N 1
ATOM 1658 C CA . ASP A 1 206 ? -22.469 -17.125 -24.297 1 81.44 206 ASP A CA 1
ATOM 1659 C C . ASP A 1 206 ? -23.125 -18.406 -23.766 1 81.44 206 ASP A C 1
ATOM 1661 O O . ASP A 1 206 ? -24.266 -18.703 -24.094 1 81.44 206 ASP A O 1
ATOM 1665 N N . SER A 1 207 ? -22.391 -19.094 -22.984 1 79.62 207 SER A N 1
ATOM 1666 C CA . SER A 1 207 ? -22.875 -20.375 -22.484 1 79.62 207 SER A CA 1
ATOM 1667 C C . SER A 1 207 ? -23.25 -20.297 -21.016 1 79.62 207 SER A C 1
ATOM 1669 O O . SER A 1 207 ? -23.859 -21.219 -20.469 1 79.62 207 SER A O 1
ATOM 1671 N N . LEU A 1 208 ? -22.844 -19.219 -20.438 1 76.31 208 LEU A N 1
ATOM 1672 C CA . LEU A 1 208 ? -23.094 -19.078 -19 1 76.31 208 LEU A CA 1
ATOM 1673 C C . LEU A 1 208 ? -24.281 -18.141 -18.766 1 76.31 208 LEU A C 1
ATOM 1675 O O . LEU A 1 208 ? -24.609 -17.312 -19.609 1 76.31 208 LEU A O 1
ATOM 1679 N N . THR A 1 209 ? -24.938 -18.438 -17.719 1 70.75 209 THR A N 1
ATOM 1680 C CA . THR A 1 209 ? -26 -17.516 -17.328 1 70.75 209 THR A CA 1
ATOM 1681 C C . THR A 1 209 ? -25.422 -16.156 -16.969 1 70.75 209 THR A C 1
ATOM 1683 O O . THR A 1 209 ? -24.234 -16.031 -16.641 1 70.75 209 THR A O 1
ATOM 1686 N N . GLU A 1 210 ? -26.156 -15.141 -17.109 1 63.91 210 GLU A N 1
ATOM 1687 C CA . GLU A 1 210 ? -25.781 -13.75 -16.922 1 63.91 210 GLU A CA 1
ATOM 1688 C C . GLU A 1 210 ? -25.062 -13.555 -15.594 1 63.91 210 GLU A C 1
ATOM 1690 O O . GLU A 1 210 ? -24.141 -12.727 -15.492 1 63.91 210 GLU A O 1
ATOM 1695 N N . ASN A 1 211 ? -25.359 -14.383 -14.734 1 63.34 211 ASN A N 1
ATOM 1696 C CA . ASN A 1 211 ? -24.828 -14.203 -13.391 1 63.34 211 ASN A CA 1
ATOM 1697 C C . ASN A 1 211 ? -23.359 -14.602 -13.312 1 63.34 211 ASN A C 1
ATOM 1699 O O . ASN A 1 211 ? -22.656 -14.203 -12.383 1 63.34 211 ASN A O 1
ATOM 1703 N N . TYR A 1 212 ? -22.953 -15.234 -14.336 1 65.81 212 TYR A N 1
ATOM 1704 C CA . TYR A 1 212 ? -21.609 -15.805 -14.266 1 65.81 212 TYR A CA 1
ATOM 1705 C C . TYR A 1 212 ? -20.656 -15.055 -15.188 1 65.81 212 TYR A C 1
ATOM 1707 O O . TYR A 1 212 ? -19.438 -15.258 -15.133 1 65.81 212 TYR A O 1
ATOM 1715 N N . ILE A 1 213 ? -21.219 -14.227 -15.906 1 60.09 213 ILE A N 1
ATOM 1716 C CA . ILE A 1 213 ? -20.438 -13.594 -16.969 1 60.09 213 ILE A CA 1
ATOM 1717 C C . ILE A 1 213 ? -19.328 -12.742 -16.344 1 60.09 213 ILE A C 1
ATOM 1719 O O . ILE A 1 213 ? -18.25 -12.617 -16.922 1 60.09 213 ILE A O 1
ATOM 1723 N N . LYS A 1 214 ? -19.484 -12.352 -15.234 1 67.25 214 LYS A N 1
ATOM 1724 C CA . LYS A 1 214 ? -18.453 -11.461 -14.711 1 67.25 214 LYS A CA 1
ATOM 1725 C C . LYS A 1 214 ? -17.703 -12.109 -13.555 1 67.25 214 LYS A C 1
ATOM 1727 O O . LYS A 1 214 ? -16.984 -11.438 -12.82 1 67.25 214 LYS A O 1
ATOM 1732 N N . ASP A 1 215 ? -17.797 -13.398 -13.609 1 78.5 215 ASP A N 1
ATOM 1733 C CA . ASP A 1 215 ? -17.141 -14.094 -12.5 1 78.5 215 ASP A CA 1
ATOM 1734 C C . ASP A 1 215 ? -15.648 -14.242 -12.758 1 78.5 215 ASP A C 1
ATOM 1736 O O . ASP A 1 215 ? -15.219 -14.383 -13.898 1 78.5 215 ASP A O 1
ATOM 1740 N N . TYR A 1 216 ? -15 -14.258 -11.727 1 84.25 216 TYR A N 1
ATOM 1741 C CA . TYR A 1 216 ? -13.586 -14.594 -11.797 1 84.25 216 TYR A CA 1
ATOM 1742 C C . TYR A 1 216 ? -13.383 -16.109 -11.891 1 84.25 216 TYR A C 1
ATOM 1744 O O . TYR A 1 216 ? -14.203 -16.875 -11.391 1 84.25 216 TYR A O 1
ATOM 1752 N N . ASP A 1 217 ? -12.352 -16.469 -12.523 1 88.69 217 ASP A N 1
ATOM 1753 C CA . ASP A 1 217 ? -12.094 -17.891 -12.789 1 88.69 217 ASP A CA 1
ATOM 1754 C C . ASP A 1 217 ? -12 -18.688 -11.492 1 88.69 217 ASP A C 1
ATOM 1756 O O . ASP A 1 217 ? -12.391 -19.844 -11.445 1 88.69 217 ASP A O 1
ATOM 1760 N N . ARG A 1 218 ? -11.508 -18.031 -10.5 1 88.44 218 ARG A N 1
ATOM 1761 C CA . ARG A 1 218 ? -11.414 -18.688 -9.195 1 88.44 218 ARG A CA 1
ATOM 1762 C C . ARG A 1 218 ? -12.789 -19.125 -8.711 1 88.44 218 ARG A C 1
ATOM 1764 O O . ARG A 1 218 ? -12.93 -20.219 -8.133 1 88.44 218 ARG A O 1
ATOM 1771 N N . GLU A 1 219 ? -13.742 -18.312 -8.93 1 86.31 219 GLU A N 1
ATOM 1772 C CA . GLU A 1 219 ? -15.102 -18.625 -8.508 1 86.31 219 GLU A CA 1
ATOM 1773 C C . GLU A 1 219 ? -15.719 -19.703 -9.383 1 86.31 219 GLU A C 1
ATOM 1775 O O . GLU A 1 219 ? -16.344 -20.641 -8.875 1 86.31 219 GLU A O 1
ATOM 1780 N N . LEU A 1 220 ? -15.539 -19.516 -10.602 1 88.81 220 LEU A N 1
ATOM 1781 C CA . LEU A 1 220 ? -16.125 -20.438 -11.578 1 88.81 220 LEU A CA 1
ATOM 1782 C C . LEU A 1 220 ? -15.578 -21.844 -11.391 1 88.81 220 LEU A C 1
ATOM 1784 O O . LEU A 1 220 ? -16.328 -22.828 -11.492 1 88.81 220 LEU A O 1
ATOM 1788 N N . LEU A 1 221 ? -14.328 -21.953 -11.047 1 92.88 221 LEU A N 1
ATOM 1789 C CA . LEU A 1 221 ? -13.672 -23.25 -11.047 1 92.88 221 LEU A CA 1
ATOM 1790 C C . LEU A 1 221 ? -13.594 -23.828 -9.633 1 92.88 221 LEU A C 1
ATOM 1792 O O . LEU A 1 221 ? -13.086 -24.922 -9.43 1 92.88 221 LEU A O 1
ATOM 1796 N N . PHE A 1 222 ? -14.117 -23.125 -8.719 1 90.62 222 PHE A N 1
ATOM 1797 C CA . PHE A 1 222 ? -14.102 -23.594 -7.34 1 90.62 222 PHE A CA 1
ATOM 1798 C C . PHE A 1 222 ? -14.812 -24.938 -7.215 1 90.62 222 PHE A C 1
ATOM 1800 O O . PHE A 1 222 ? -16.031 -25.016 -7.406 1 90.62 222 PHE A O 1
ATOM 1807 N N . GLY A 1 223 ? -14.078 -25.969 -6.918 1 91.69 223 GLY A N 1
ATOM 1808 C CA . GLY A 1 223 ? -14.656 -27.281 -6.699 1 91.69 223 GLY A CA 1
ATOM 1809 C C . GLY A 1 223 ? -14.961 -28.031 -7.988 1 91.69 223 GLY A C 1
ATOM 1810 O O . GLY A 1 223 ? -15.547 -29.109 -7.965 1 91.69 223 GLY A O 1
ATOM 1811 N N . VAL A 1 224 ? -14.594 -27.438 -9.031 1 94.88 224 VAL A N 1
ATOM 1812 C CA . VAL A 1 224 ? -14.922 -28.047 -10.32 1 94.88 224 VAL A CA 1
ATOM 1813 C C . VAL A 1 224 ? -13.914 -29.141 -10.648 1 94.88 224 VAL A C 1
ATOM 1815 O O . VAL A 1 224 ? -14.289 -30.203 -11.148 1 94.88 224 VAL A O 1
ATOM 1818 N N . LEU A 1 225 ? -12.68 -28.859 -10.398 1 97.31 225 LEU A N 1
ATOM 1819 C CA . LEU A 1 225 ? -11.648 -29.859 -10.625 1 97.31 225 LEU A CA 1
ATOM 1820 C C . LEU A 1 225 ? -11.656 -30.906 -9.516 1 97.31 225 LEU A C 1
ATOM 1822 O O . LEU A 1 225 ? -11.883 -30.578 -8.352 1 97.31 225 LEU A O 1
ATOM 1826 N N . ASN A 1 226 ? -11.422 -32.094 -9.891 1 97.19 226 ASN A N 1
ATOM 1827 C CA . ASN A 1 226 ? -11.195 -33.125 -8.891 1 97.19 226 ASN A CA 1
ATOM 1828 C C . ASN A 1 226 ? -9.812 -33.031 -8.266 1 97.19 226 ASN A C 1
ATOM 1830 O O . ASN A 1 226 ? -8.953 -32.312 -8.773 1 97.19 226 ASN A O 1
ATOM 1834 N N . ILE A 1 227 ? -9.656 -33.656 -7.145 1 96.56 227 ILE A N 1
ATOM 1835 C CA . ILE A 1 227 ? -8.352 -33.688 -6.484 1 96.56 227 ILE A CA 1
ATOM 1836 C C . ILE A 1 227 ? -7.297 -34.25 -7.43 1 96.56 227 ILE A C 1
ATOM 1838 O O . ILE A 1 227 ? -7.523 -35.281 -8.086 1 96.56 227 ILE A O 1
ATOM 1842 N N . ASN A 1 228 ? -6.164 -33.594 -7.586 1 96.88 228 ASN A N 1
ATOM 1843 C CA . ASN A 1 228 ? -5.035 -33.938 -8.438 1 96.88 228 ASN A CA 1
ATOM 1844 C C . ASN A 1 228 ? -5.402 -33.875 -9.914 1 96.88 228 ASN A C 1
ATOM 1846 O O . ASN A 1 228 ? -4.938 -34.688 -10.711 1 96.88 228 ASN A O 1
ATOM 1850 N N . GLU A 1 229 ? -6.262 -33 -10.18 1 98 229 GLU A N 1
ATOM 1851 C CA . GLU A 1 229 ? -6.664 -32.75 -11.562 1 98 229 GLU A CA 1
ATOM 1852 C C . GLU A 1 229 ? -6.27 -31.344 -12.016 1 98 229 GLU A C 1
ATOM 1854 O O . GLU A 1 229 ? -6.098 -30.453 -11.195 1 98 229 GLU A O 1
ATOM 1859 N N . TRP A 1 230 ? -5.949 -31.25 -13.242 1 98.25 230 TRP A N 1
ATOM 1860 C CA . TRP A 1 230 ? -5.684 -29.938 -13.828 1 98.25 230 TRP A CA 1
ATOM 1861 C C . TRP A 1 230 ? -6.344 -29.812 -15.195 1 98.25 230 TRP A C 1
ATOM 1863 O O . TRP A 1 230 ? -6.727 -30.812 -15.797 1 98.25 230 TRP A O 1
ATOM 1873 N N . LEU A 1 231 ? -6.633 -28.641 -15.57 1 98.31 231 LEU A N 1
ATOM 1874 C CA . LEU A 1 231 ? -7.27 -28.344 -16.844 1 98.31 231 LEU A CA 1
ATOM 1875 C C . LEU A 1 231 ? -6.227 -28.047 -17.922 1 98.31 231 LEU A C 1
ATOM 1877 O O . LEU A 1 231 ? -5.602 -26.984 -17.906 1 98.31 231 LEU A O 1
ATOM 1881 N N . LYS A 1 232 ? -6.004 -29.016 -18.766 1 98.12 232 LYS A N 1
ATOM 1882 C CA . LYS A 1 232 ? -5.109 -28.797 -19.906 1 98.12 232 LYS A CA 1
ATOM 1883 C C . LYS A 1 232 ? -5.766 -27.922 -20.969 1 98.12 232 LYS A C 1
ATOM 1885 O O . LYS A 1 232 ? -6.496 -28.406 -21.828 1 98.12 232 LYS A O 1
ATOM 1890 N N . VAL A 1 233 ? -5.457 -26.672 -20.938 1 97.81 233 VAL A N 1
ATOM 1891 C CA . VAL A 1 233 ? -6.07 -25.672 -21.812 1 97.81 233 VAL A CA 1
ATOM 1892 C C . VAL A 1 233 ? -5.559 -25.859 -23.234 1 97.81 233 VAL A C 1
ATOM 1894 O O . VAL A 1 233 ? -4.371 -26.109 -23.453 1 97.81 233 VAL A O 1
ATOM 1897 N N . ASP A 1 234 ? -6.457 -25.719 -24.156 1 97 234 ASP A N 1
ATOM 1898 C CA . ASP A 1 234 ? -6.074 -25.828 -25.562 1 97 234 ASP A CA 1
ATOM 1899 C C . ASP A 1 234 ? -5.051 -24.766 -25.938 1 97 234 ASP A C 1
ATOM 1901 O O . ASP A 1 234 ? -5.137 -23.625 -25.469 1 97 234 ASP A O 1
ATOM 1905 N N . LEU A 1 235 ? -4.195 -25.109 -26.812 1 94.25 235 LEU A N 1
ATOM 1906 C CA . LEU A 1 235 ? -3.076 -24.25 -27.172 1 94.25 235 LEU A CA 1
ATOM 1907 C C . LEU A 1 235 ? -3.566 -22.984 -27.875 1 94.25 235 LEU A C 1
ATOM 1909 O O . LEU A 1 235 ? -2.881 -21.953 -27.859 1 94.25 235 LEU A O 1
ATOM 1913 N N . ASP A 1 236 ? -4.707 -23.031 -28.516 1 93.25 236 ASP A N 1
ATOM 1914 C CA . ASP A 1 236 ? -5.223 -21.891 -29.266 1 93.25 236 ASP A CA 1
ATOM 1915 C C . ASP A 1 236 ? -5.922 -20.906 -28.328 1 93.25 236 ASP A C 1
ATOM 1917 O O . ASP A 1 236 ? -6.281 -19.797 -28.734 1 93.25 236 ASP A O 1
ATOM 1921 N N . ILE A 1 237 ? -6.078 -21.297 -27.062 1 94.25 237 ILE A N 1
ATOM 1922 C CA . ILE A 1 237 ? -6.719 -20.438 -26.078 1 94.25 237 ILE A CA 1
ATOM 1923 C C . ILE A 1 237 ? -5.652 -19.781 -25.203 1 94.25 237 ILE A C 1
ATOM 1925 O O . ILE A 1 237 ? -4.781 -20.469 -24.656 1 94.25 237 ILE A O 1
ATOM 1929 N N . GLU A 1 238 ? -5.73 -18.516 -25.094 1 93.06 238 GLU A N 1
ATOM 1930 C CA . GLU A 1 238 ? -4.809 -17.766 -24.25 1 93.06 238 GLU A CA 1
ATOM 1931 C C . GLU A 1 238 ? -5.527 -17.188 -23.031 1 93.06 238 GLU A C 1
ATOM 1933 O O . GLU A 1 238 ? -6.172 -16.141 -23.141 1 93.06 238 GLU A O 1
ATOM 1938 N N . ILE A 1 239 ? -5.297 -17.891 -21.953 1 93.06 239 ILE A N 1
ATOM 1939 C CA . ILE A 1 239 ? -5.848 -17.359 -20.703 1 93.06 239 ILE A CA 1
A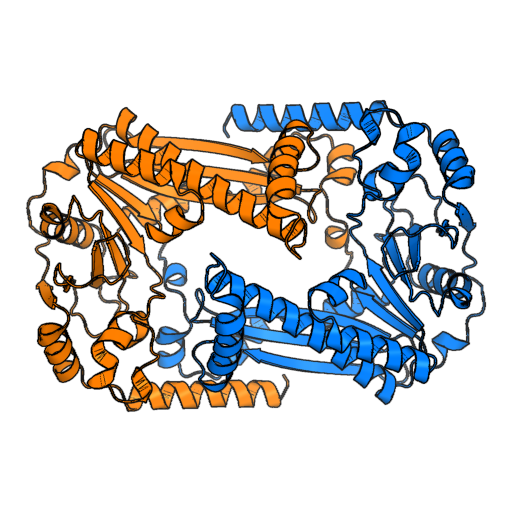TOM 1940 C C . ILE A 1 239 ? -5.156 -16.031 -20.359 1 93.06 239 ILE A C 1
ATOM 1942 O O . ILE A 1 239 ? -5.812 -15.062 -19.984 1 93.06 239 ILE A O 1
ATOM 1946 N N . LYS A 1 240 ? -3.863 -16.031 -20.438 1 91.38 240 LYS A N 1
ATOM 1947 C CA . LYS A 1 240 ? -3.021 -14.844 -20.359 1 91.38 240 LYS A CA 1
ATOM 1948 C C . LYS A 1 240 ? -2.227 -14.656 -21.656 1 91.38 240 LYS A C 1
ATOM 1950 O O . LYS A 1 240 ? -1.521 -15.562 -22.094 1 91.38 240 LYS A O 1
ATOM 1955 N N . ILE A 1 241 ? -2.27 -13.453 -22.094 1 90.25 241 ILE A N 1
ATOM 1956 C CA . ILE A 1 241 ? -1.581 -13.156 -23.344 1 90.25 241 ILE A CA 1
ATOM 1957 C C . ILE A 1 241 ? -0.077 -13.352 -23.156 1 90.25 241 ILE A C 1
ATOM 1959 O O . ILE A 1 241 ? 0.518 -12.805 -22.234 1 90.25 241 ILE A O 1
ATOM 1963 N N . GLY A 1 242 ? 0.477 -14.211 -24.031 1 93.06 242 GLY A N 1
ATOM 1964 C CA . GLY A 1 242 ? 1.924 -14.359 -24.047 1 93.06 242 GLY A CA 1
ATOM 1965 C C . GLY A 1 242 ? 2.412 -15.555 -23.25 1 93.06 242 GLY A C 1
ATOM 1966 O O . GLY A 1 242 ? 3.596 -15.898 -23.312 1 93.06 242 GLY A O 1
ATOM 1967 N N . TYR A 1 243 ? 1.44 -16.281 -22.609 1 96.81 243 TYR A N 1
ATOM 1968 C CA . TYR A 1 243 ? 1.847 -17.375 -21.75 1 96.81 243 TYR A CA 1
ATOM 1969 C C . TYR A 1 243 ? 0.866 -18.547 -21.859 1 96.81 243 TYR A C 1
ATOM 1971 O O . TYR A 1 243 ? -0.265 -18.375 -22.328 1 96.81 243 TYR A O 1
ATOM 1979 N N . TYR A 1 244 ? 1.377 -19.672 -21.609 1 98 244 TYR A N 1
ATOM 1980 C CA . TYR A 1 244 ? 0.487 -20.812 -21.406 1 98 244 TYR A CA 1
ATOM 1981 C C . TYR A 1 244 ? 0.084 -20.938 -19.938 1 98 244 TYR A C 1
ATOM 1983 O O . TYR A 1 244 ? 0.924 -21.203 -19.078 1 98 244 TYR A O 1
ATOM 1991 N N . THR A 1 245 ? -1.133 -20.672 -19.688 1 97.75 245 THR A N 1
ATOM 1992 C CA . THR A 1 245 ? -1.658 -20.688 -18.328 1 97.75 245 THR A CA 1
ATOM 1993 C C . THR A 1 245 ? -2.701 -21.797 -18.156 1 97.75 245 THR A C 1
ATOM 1995 O O . THR A 1 245 ? -3.537 -22 -19.031 1 97.75 245 THR A O 1
ATOM 1998 N N . THR A 1 246 ? -2.621 -22.5 -17.109 1 97.88 246 THR A N 1
ATOM 1999 C CA . THR A 1 246 ? -3.58 -23.547 -16.797 1 97.88 246 THR A CA 1
ATOM 2000 C C . THR A 1 246 ? -3.99 -23.484 -15.32 1 97.88 246 THR A C 1
ATOM 2002 O O . THR A 1 246 ? -3.527 -22.625 -14.578 1 97.88 246 THR A O 1
ATOM 2005 N N . PHE A 1 247 ? -4.926 -24.312 -14.922 1 97.88 247 PHE A N 1
ATOM 2006 C CA . PHE A 1 247 ? -5.477 -24.344 -13.57 1 97.88 247 PHE A CA 1
ATOM 2007 C C . PHE A 1 247 ? -5.387 -25.75 -12.984 1 97.88 247 PHE A C 1
ATOM 2009 O O . PHE A 1 247 ? -5.531 -26.734 -13.703 1 97.88 247 PHE A O 1
ATOM 2016 N N . ALA A 1 248 ? -5.172 -25.812 -11.703 1 98.06 248 ALA A N 1
ATOM 2017 C CA . ALA A 1 248 ? -5.023 -27.125 -11.078 1 98.06 248 ALA A CA 1
ATOM 2018 C C . ALA A 1 248 ? -5.609 -27.141 -9.672 1 98.06 248 ALA A C 1
ATOM 2020 O O . ALA A 1 248 ? -5.75 -26.094 -9.039 1 98.06 248 ALA A O 1
ATOM 2021 N N . ARG A 1 249 ? -5.98 -28.203 -9.25 1 97.5 249 ARG A N 1
ATOM 2022 C CA . ARG A 1 249 ? -6.301 -28.547 -7.867 1 97.5 249 ARG A CA 1
ATOM 2023 C C . ARG A 1 249 ? -5.5 -29.75 -7.402 1 97.5 249 ARG A C 1
ATOM 2025 O O . ARG A 1 249 ? -5.836 -30.891 -7.742 1 97.5 249 ARG A O 1
ATOM 2032 N N . PHE A 1 250 ? -4.555 -29.531 -6.535 1 96.06 250 PHE A N 1
ATOM 2033 C CA . PHE A 1 250 ? -3.645 -30.609 -6.164 1 96.06 250 PHE A CA 1
ATOM 2034 C C . PHE A 1 250 ? -3.984 -31.156 -4.785 1 96.06 250 PHE A C 1
ATOM 2036 O O . PHE A 1 250 ? -3.479 -32.219 -4.387 1 96.06 250 PHE A O 1
ATOM 2043 N N . SER A 1 251 ? -4.812 -30.516 -4.102 1 94.88 251 SER A N 1
ATOM 2044 C CA . SER A 1 251 ? -5.109 -30.906 -2.727 1 94.88 251 SER A CA 1
ATOM 2045 C C . SER A 1 251 ? -6.609 -31.078 -2.514 1 94.88 251 SER A C 1
ATOM 2047 O O . SER A 1 251 ? -7.387 -31.031 -3.469 1 94.88 251 SER A O 1
ATOM 2049 N N . GLN A 1 252 ? -6.973 -31.344 -1.289 1 95 252 GLN A N 1
ATOM 2050 C CA . GLN A 1 252 ? -8.375 -31.531 -0.934 1 95 252 GLN A CA 1
ATOM 2051 C C . GLN A 1 252 ? -9.125 -30.203 -0.923 1 95 252 GLN A C 1
ATOM 2053 O O . GLN A 1 252 ? -10.344 -30.172 -1.052 1 95 252 GLN A O 1
ATOM 2058 N N . HIS A 1 253 ? -8.391 -29.188 -0.735 1 92.5 253 HIS A N 1
ATOM 2059 C CA . HIS A 1 253 ? -9.031 -27.891 -0.768 1 92.5 253 HIS A CA 1
ATOM 2060 C C . HIS A 1 253 ? -9.609 -27.594 -2.148 1 92.5 253 HIS A C 1
ATOM 2062 O O . HIS A 1 253 ? -8.945 -27.812 -3.164 1 92.5 253 HIS A O 1
ATOM 2068 N N . PRO A 1 254 ? -10.758 -27.094 -2.234 1 92.88 254 PRO A N 1
ATOM 2069 C CA . PRO A 1 254 ? -11.453 -26.969 -3.516 1 92.88 254 PRO A CA 1
ATOM 2070 C C . PRO A 1 254 ? -10.93 -25.812 -4.367 1 92.88 254 PRO A C 1
ATOM 2072 O O . PRO A 1 254 ? -11.242 -25.734 -5.559 1 92.88 254 PRO A O 1
ATOM 2075 N N . GLN A 1 255 ? -10.25 -24.922 -3.855 1 91.56 255 GLN A N 1
ATOM 2076 C CA . GLN A 1 255 ? -9.742 -23.766 -4.598 1 91.56 255 GLN A CA 1
ATOM 2077 C C . GLN A 1 255 ? -8.672 -24.188 -5.598 1 91.56 255 GLN A C 1
ATOM 2079 O O . GLN A 1 255 ? -7.812 -25.016 -5.285 1 91.56 255 GLN A O 1
ATOM 2084 N N . ILE A 1 256 ? -8.719 -23.578 -6.695 1 94.56 256 ILE A N 1
ATOM 2085 C CA . ILE A 1 256 ? -7.734 -23.875 -7.73 1 94.56 256 ILE A CA 1
ATOM 2086 C C . ILE A 1 256 ? -6.547 -22.922 -7.6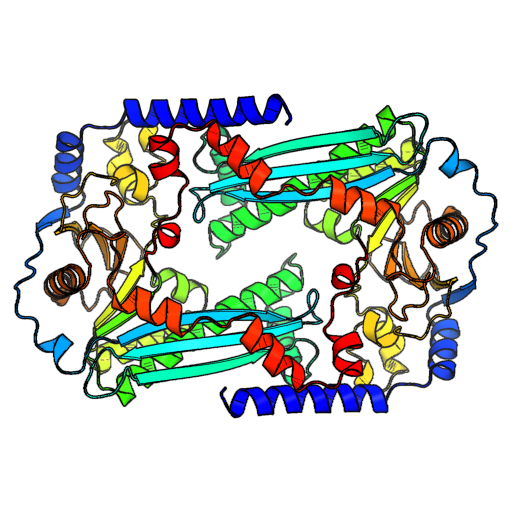02 1 94.56 256 ILE A C 1
ATOM 2088 O O . ILE A 1 256 ? -6.652 -21.875 -6.973 1 94.56 256 ILE A O 1
ATOM 2092 N N . ILE A 1 257 ? -5.449 -23.312 -8.172 1 95.94 257 ILE A N 1
ATOM 2093 C CA . ILE A 1 257 ? -4.316 -22.422 -8.422 1 95.94 257 ILE A CA 1
ATOM 2094 C C . ILE A 1 257 ? -4.09 -22.281 -9.922 1 95.94 257 ILE A C 1
ATOM 2096 O O . ILE A 1 257 ? -4.566 -23.109 -10.711 1 95.94 257 ILE A O 1
ATOM 2100 N N . SER A 1 258 ? -3.5 -21.25 -10.312 1 96.94 258 SER A N 1
ATOM 2101 C CA . SER A 1 258 ? -3.1 -21.047 -11.703 1 96.94 258 SER A CA 1
ATOM 2102 C C . SER A 1 258 ? -1.599 -21.25 -11.883 1 96.94 258 SER A C 1
ATOM 2104 O O . SER A 1 258 ? -0.813 -20.906 -10.992 1 96.94 258 SER A O 1
ATOM 2106 N N . ILE A 1 259 ? -1.231 -21.828 -12.938 1 98.31 259 ILE A N 1
ATOM 2107 C CA . ILE A 1 259 ? 0.168 -22.094 -13.25 1 98.31 259 ILE A CA 1
ATOM 2108 C C . ILE A 1 259 ? 0.507 -21.531 -14.625 1 98.31 259 ILE A C 1
ATOM 2110 O O . ILE A 1 259 ? -0.183 -21.812 -15.609 1 98.31 259 ILE A O 1
ATOM 2114 N N . ASP A 1 260 ? 1.557 -20.812 -14.68 1 98.25 260 ASP A N 1
ATOM 2115 C CA . ASP A 1 260 ? 2.02 -20.188 -15.914 1 98.25 260 ASP A CA 1
ATOM 2116 C C . ASP A 1 260 ? 3.26 -20.891 -16.453 1 98.25 260 ASP A C 1
ATOM 2118 O O . ASP A 1 260 ? 4.148 -21.281 -15.695 1 98.25 260 ASP A O 1
ATOM 2122 N N . PHE A 1 261 ? 3.285 -21.078 -17.766 1 98.44 261 PHE A N 1
ATOM 2123 C CA . PHE A 1 261 ? 4.449 -21.547 -18.5 1 98.44 261 PHE A CA 1
ATOM 2124 C C . PHE A 1 261 ? 4.789 -20.609 -19.641 1 98.44 261 PHE A C 1
ATOM 2126 O O . PHE A 1 261 ? 3.936 -19.844 -20.109 1 98.44 261 PHE A O 1
ATOM 2133 N N . LEU A 1 262 ? 6.082 -20.656 -19.969 1 97.75 262 LEU A N 1
ATOM 2134 C CA . LEU A 1 262 ? 6.426 -20.062 -21.25 1 97.75 262 LEU A CA 1
ATOM 2135 C C . LEU A 1 262 ? 5.801 -20.844 -22.406 1 97.75 262 LEU A C 1
ATOM 2137 O O . LEU A 1 262 ? 5.73 -22.078 -22.359 1 97.75 262 LEU A O 1
ATOM 2141 N N . LYS A 1 263 ? 5.406 -20.141 -23.438 1 96.62 263 LYS A N 1
ATOM 2142 C CA . LYS A 1 263 ? 4.801 -20.812 -24.594 1 96.62 263 LYS A CA 1
ATOM 2143 C C . LYS A 1 263 ? 5.77 -21.797 -25.234 1 96.62 263 LYS A C 1
ATOM 2145 O O . LYS A 1 263 ? 5.348 -22.844 -25.734 1 96.62 263 LYS A O 1
ATOM 2150 N N . GLU A 1 264 ? 6.992 -21.5 -25.172 1 96.69 264 GLU A N 1
ATOM 2151 C CA . GLU A 1 264 ? 8.047 -22.312 -25.766 1 96.69 264 GLU A CA 1
ATOM 2152 C C . GLU A 1 264 ? 8.242 -23.609 -24.969 1 96.69 264 GLU A C 1
ATOM 2154 O O . GLU A 1 264 ? 8.922 -24.531 -25.422 1 96.69 264 GLU A O 1
ATOM 2159 N N . GLN A 1 265 ? 7.543 -23.719 -23.844 1 97.38 265 GLN A N 1
ATOM 2160 C CA . GLN A 1 265 ? 7.801 -24.875 -22.984 1 97.38 265 GLN A CA 1
ATOM 2161 C C . GLN A 1 265 ? 6.527 -25.672 -22.734 1 97.38 265 GLN A C 1
ATOM 2163 O O . GLN A 1 265 ? 6.402 -26.344 -21.703 1 97.38 265 GLN A O 1
ATOM 2168 N N . VAL A 1 266 ? 5.637 -25.625 -23.562 1 96.31 266 VAL A N 1
ATOM 2169 C CA . VAL A 1 266 ? 4.34 -26.266 -23.406 1 96.31 266 VAL A CA 1
ATOM 2170 C C . VAL A 1 266 ? 4.516 -27.797 -23.422 1 96.31 266 VAL A C 1
ATOM 2172 O O . VAL A 1 266 ? 3.738 -28.516 -22.812 1 96.31 266 VAL A O 1
ATOM 2175 N N . ASP A 1 267 ? 5.57 -28.281 -24.031 1 94.81 267 ASP A N 1
ATOM 2176 C CA . ASP A 1 267 ? 5.797 -29.719 -24.203 1 94.81 267 ASP A CA 1
ATOM 2177 C C . ASP A 1 267 ? 6.07 -30.391 -22.859 1 94.81 267 ASP A C 1
ATOM 2179 O O . ASP A 1 267 ? 5.898 -31.609 -22.719 1 94.81 267 ASP A O 1
ATOM 2183 N N . VAL A 1 268 ? 6.449 -29.609 -21.906 1 94.69 268 VAL A N 1
ATOM 2184 C CA . VAL A 1 268 ? 6.852 -30.219 -20.641 1 94.69 268 VAL A CA 1
ATOM 2185 C C . VAL A 1 268 ? 5.73 -30.062 -19.609 1 94.69 268 VAL A C 1
ATOM 2187 O O . VAL A 1 268 ? 5.871 -30.5 -18.469 1 94.69 268 VAL A O 1
ATOM 2190 N N . VAL A 1 269 ? 4.652 -29.516 -19.906 1 96.44 269 VAL A N 1
ATOM 2191 C CA . VAL A 1 269 ? 3.605 -29.125 -18.969 1 96.44 269 VAL A CA 1
ATOM 2192 C C . VAL A 1 269 ? 3.078 -30.359 -18.234 1 96.44 269 VAL A C 1
ATOM 2194 O O . VAL A 1 269 ? 2.924 -30.344 -17.016 1 96.44 269 VAL A O 1
ATOM 2197 N N . ASP A 1 270 ? 2.863 -31.453 -18.922 1 94.69 270 ASP A N 1
ATOM 2198 C CA . ASP A 1 270 ? 2.318 -32.656 -18.312 1 94.69 270 ASP A CA 1
ATOM 2199 C C . ASP A 1 270 ? 3.238 -33.188 -17.219 1 94.69 270 ASP A C 1
ATOM 2201 O O . ASP A 1 270 ? 2.779 -33.5 -16.109 1 94.69 270 ASP A O 1
ATOM 2205 N N . GLU A 1 271 ? 4.445 -33.156 -17.562 1 94.25 271 GLU A N 1
ATOM 2206 C CA . GLU A 1 271 ? 5.441 -33.656 -16.609 1 94.25 271 GLU A CA 1
ATOM 2207 C C . GLU A 1 271 ? 5.523 -32.719 -15.391 1 94.25 271 GLU A C 1
ATOM 2209 O O . GLU A 1 271 ? 5.602 -33.219 -14.258 1 94.25 271 GLU A O 1
ATOM 2214 N N . VAL A 1 272 ? 5.512 -31.484 -15.633 1 96.56 272 VAL A N 1
ATOM 2215 C CA . VAL A 1 272 ? 5.648 -30.516 -14.562 1 96.56 272 VAL A CA 1
ATOM 2216 C C . VAL A 1 272 ? 4.422 -30.562 -13.656 1 96.56 272 VAL A C 1
ATOM 2218 O O . VAL A 1 272 ? 4.539 -30.469 -12.43 1 96.56 272 VAL A O 1
ATOM 2221 N N . MET A 1 273 ? 3.248 -30.734 -14.227 1 96.88 273 MET A N 1
ATOM 2222 C CA . MET A 1 273 ? 2.027 -30.812 -13.43 1 96.88 273 MET A CA 1
ATOM 2223 C C . MET A 1 273 ? 2.066 -32 -12.492 1 96.88 273 MET A C 1
ATOM 2225 O O . MET A 1 273 ? 1.646 -31.906 -11.336 1 96.88 273 MET A O 1
ATOM 2229 N N . SER A 1 274 ? 2.562 -33.094 -12.969 1 95.62 274 SER A N 1
ATOM 2230 C CA . SER A 1 274 ? 2.717 -34.281 -12.133 1 95.62 274 SER A CA 1
ATOM 2231 C C . SER A 1 274 ? 3.711 -34.031 -11 1 95.62 274 SER A C 1
ATOM 2233 O O . SER A 1 274 ? 3.486 -34.438 -9.867 1 95.62 274 SER A O 1
ATOM 2235 N N . LEU A 1 275 ? 4.758 -33.375 -11.391 1 95 275 LEU A N 1
ATOM 2236 C CA . LEU A 1 275 ? 5.754 -33.031 -10.383 1 95 275 LEU A CA 1
ATOM 2237 C C . LEU A 1 275 ? 5.148 -32.125 -9.297 1 95 275 LEU A C 1
ATOM 2239 O O . LEU A 1 275 ? 5.301 -32.406 -8.109 1 95 275 LEU A O 1
ATOM 2243 N N . LEU A 1 276 ? 4.469 -31.094 -9.695 1 96.5 276 LEU A N 1
ATOM 2244 C CA . LEU A 1 276 ? 3.881 -30.141 -8.758 1 96.5 276 LEU A CA 1
ATOM 2245 C C . LEU A 1 276 ? 2.859 -30.828 -7.855 1 96.5 276 LEU A C 1
ATOM 2247 O O . LEU A 1 276 ? 2.789 -30.547 -6.66 1 96.5 276 LEU A O 1
ATOM 2251 N N . SER A 1 277 ? 2.121 -31.688 -8.438 1 95.94 277 SER A N 1
ATOM 2252 C CA . SER A 1 277 ? 1.151 -32.469 -7.66 1 95.94 277 SER A CA 1
ATOM 2253 C C . SER A 1 277 ? 1.84 -33.281 -6.586 1 95.94 277 SER A C 1
ATOM 2255 O O . SER A 1 277 ? 1.366 -33.375 -5.449 1 95.94 277 SER A O 1
ATOM 2257 N N . SER A 1 278 ? 2.922 -33.906 -6.945 1 93.5 278 SER A N 1
ATOM 2258 C CA . SER A 1 278 ? 3.662 -34.75 -6.012 1 93.5 278 SER A CA 1
ATOM 2259 C C . SER A 1 278 ? 4.273 -33.938 -4.883 1 93.5 278 SER A C 1
ATOM 2261 O O . SER A 1 278 ? 4.492 -34.438 -3.783 1 93.5 278 SER A O 1
ATOM 2263 N N . LEU A 1 279 ? 4.484 -32.656 -5.137 1 93.38 279 LEU A N 1
ATOM 2264 C CA . LEU A 1 279 ? 5.117 -31.766 -4.164 1 93.38 279 LEU A CA 1
ATOM 2265 C C . LEU A 1 279 ? 4.07 -31.062 -3.309 1 93.38 279 LEU A C 1
ATOM 2267 O O . LEU A 1 279 ? 4.41 -30.234 -2.461 1 93.38 279 LEU A O 1
ATOM 2271 N N . THR A 1 280 ? 2.832 -31.344 -3.525 1 94.88 280 THR A N 1
ATOM 2272 C CA . THR A 1 280 ? 1.748 -30.672 -2.809 1 94.88 280 THR A CA 1
ATOM 2273 C C . THR A 1 280 ? 1.045 -31.656 -1.87 1 94.88 280 THR A C 1
ATOM 2275 O O . THR A 1 280 ? 0.429 -32.625 -2.32 1 94.88 280 THR A O 1
ATOM 2278 N N . PRO A 1 281 ? 1.117 -31.406 -0.614 1 93.62 281 PRO A N 1
ATOM 2279 C CA . PRO A 1 281 ? 0.416 -32.312 0.315 1 93.62 281 PRO A CA 1
ATOM 2280 C C . PRO A 1 281 ? -1.097 -32.312 0.106 1 93.62 281 PRO A C 1
ATOM 2282 O O . PRO A 1 281 ? -1.688 -31.25 -0.145 1 93.62 281 PRO A O 1
ATOM 2285 N N . LEU A 1 282 ? -1.671 -33.406 0.317 1 93.19 282 LEU A N 1
ATOM 2286 C CA . LEU A 1 282 ? -3.102 -33.594 0.093 1 93.19 282 LEU A CA 1
ATOM 2287 C C . LEU A 1 282 ? -3.912 -32.719 1.057 1 93.19 282 LEU A C 1
ATOM 2289 O O . LEU A 1 282 ? -4.938 -32.156 0.675 1 93.19 282 LEU A O 1
ATOM 2293 N N . LYS A 1 283 ? -3.453 -32.719 2.314 1 91.94 283 LYS A N 1
ATOM 2294 C CA . LYS A 1 283 ? -4.129 -31.922 3.336 1 91.94 283 LYS A CA 1
ATOM 2295 C C . LYS A 1 283 ? -3.48 -30.547 3.477 1 91.94 283 LYS A C 1
ATOM 2297 O O . LYS A 1 283 ? -2.871 -30.234 4.504 1 91.94 283 LYS A O 1
ATOM 2302 N N . SER A 1 284 ? -3.494 -29.734 2.449 1 91.75 284 SER A N 1
ATOM 2303 C CA . SER A 1 284 ? -2.916 -28.391 2.412 1 91.75 284 SER A CA 1
ATOM 2304 C C . SER A 1 284 ? -3.785 -27.438 1.603 1 91.75 284 SER A C 1
ATOM 2306 O O . SER A 1 284 ? -4.898 -27.781 1.205 1 91.75 284 SER A O 1
ATOM 2308 N N . ARG A 1 285 ? -3.348 -26.281 1.389 1 90.75 285 ARG A N 1
ATOM 2309 C CA . ARG A 1 285 ? -4.09 -25.281 0.631 1 90.75 285 ARG A CA 1
ATOM 2310 C C . ARG A 1 285 ? -3.848 -25.438 -0.866 1 90.75 285 ARG A C 1
ATOM 2312 O O . ARG A 1 285 ? -4.32 -24.625 -1.664 1 90.75 285 ARG A O 1
ATOM 2319 N N . GLY A 1 286 ? -3.066 -26.391 -1.283 1 93.25 286 GLY A N 1
ATOM 2320 C CA . GLY A 1 286 ? -2.943 -26.703 -2.699 1 93.25 286 GLY A CA 1
ATOM 2321 C C . GLY A 1 286 ? -1.709 -26.094 -3.338 1 93.25 286 GLY A C 1
ATOM 2322 O O . GLY A 1 286 ? -1.607 -26.031 -4.562 1 93.25 286 GLY A O 1
ATOM 2323 N N . ILE A 1 287 ? -0.742 -25.672 -2.508 1 95.31 287 ILE A N 1
ATOM 2324 C CA . ILE A 1 287 ? 0.476 -25.031 -3.002 1 95.31 287 ILE A CA 1
ATOM 2325 C C . ILE A 1 287 ? 1.663 -25.969 -2.805 1 95.31 287 ILE A C 1
ATOM 2327 O O . ILE A 1 287 ? 1.8 -26.594 -1.749 1 95.31 287 ILE A O 1
ATOM 2331 N N . PRO A 1 288 ? 2.496 -26.172 -3.803 1 94.62 288 PRO A N 1
ATOM 2332 C CA . PRO A 1 288 ? 3.68 -27.016 -3.631 1 94.62 288 PRO A CA 1
ATOM 2333 C C . PRO A 1 288 ? 4.562 -26.562 -2.471 1 94.62 288 PRO A C 1
ATOM 2335 O O . PRO A 1 288 ? 4.773 -25.359 -2.279 1 94.62 288 PRO A O 1
ATOM 2338 N N . ILE A 1 289 ? 5.164 -27.391 -1.803 1 94.38 289 ILE A N 1
ATOM 2339 C CA . ILE A 1 289 ? 5.895 -27.188 -0.558 1 94.38 289 ILE A CA 1
ATOM 2340 C C . ILE A 1 289 ? 7.07 -26.234 -0.797 1 94.38 289 ILE A C 1
ATOM 2342 O O . ILE A 1 289 ? 7.34 -25.359 0.024 1 94.38 289 ILE A O 1
ATOM 2346 N N . PRO A 1 290 ? 7.836 -26.375 -1.94 1 94.12 290 PRO A N 1
ATOM 2347 C CA . PRO A 1 290 ? 8.984 -25.484 -2.143 1 94.12 290 PRO A CA 1
ATOM 2348 C C . PRO A 1 290 ? 8.602 -24 -2.104 1 94.12 290 PRO A C 1
ATOM 2350 O O . PRO A 1 290 ? 9.383 -23.172 -1.644 1 94.12 290 PRO A O 1
ATOM 2353 N N . ILE A 1 291 ? 7.391 -23.688 -2.561 1 95.31 291 ILE A N 1
ATOM 2354 C CA . ILE A 1 291 ? 6.93 -22.297 -2.559 1 95.31 291 ILE A CA 1
ATOM 2355 C C . ILE A 1 291 ? 6.699 -21.844 -1.123 1 95.31 291 ILE A C 1
ATOM 2357 O O . ILE A 1 291 ? 7.055 -20.719 -0.763 1 95.31 291 ILE A O 1
ATOM 2361 N N . ASP A 1 292 ? 6.191 -22.688 -0.298 1 92.44 292 ASP A N 1
ATOM 2362 C CA . ASP A 1 292 ? 5.977 -22.375 1.112 1 92.44 292 ASP A CA 1
ATOM 2363 C C . ASP A 1 292 ? 7.301 -22.188 1.844 1 92.44 292 ASP A C 1
ATOM 2365 O O . ASP A 1 292 ? 7.422 -21.312 2.709 1 92.44 292 ASP A O 1
ATOM 2369 N N . ILE A 1 293 ? 8.18 -22.984 1.521 1 92.56 293 ILE A N 1
ATOM 2370 C CA . ILE A 1 293 ? 9.484 -22.953 2.186 1 92.56 293 ILE A CA 1
ATOM 2371 C C . ILE A 1 293 ? 10.188 -21.625 1.879 1 92.56 293 ILE A C 1
ATOM 2373 O O . ILE A 1 293 ? 10.656 -20.938 2.789 1 92.56 293 ILE A O 1
ATOM 2377 N N . VAL A 1 294 ? 10.281 -21.312 0.597 1 94.75 294 VAL A N 1
ATOM 2378 C CA . VAL A 1 294 ? 11.016 -20.109 0.238 1 94.75 294 VAL A CA 1
ATOM 2379 C C . VAL A 1 294 ? 10.305 -18.891 0.822 1 94.75 294 VAL A C 1
ATOM 2381 O O . VAL A 1 294 ? 10.953 -17.922 1.221 1 94.75 294 VAL A O 1
ATOM 2384 N N . ASP A 1 295 ? 9 -18.844 0.851 1 92.81 295 ASP A N 1
ATOM 2385 C CA . ASP A 1 295 ? 8.242 -17.75 1.445 1 92.81 295 ASP A CA 1
ATOM 2386 C C . ASP A 1 295 ? 8.641 -17.531 2.904 1 92.81 295 ASP A C 1
ATOM 2388 O O . ASP A 1 295 ? 8.812 -16.391 3.344 1 92.81 295 ASP A O 1
ATOM 2392 N N . LYS A 1 296 ? 8.766 -18.562 3.611 1 91.06 296 LYS A N 1
ATOM 2393 C CA . LYS A 1 296 ? 9.125 -18.5 5.027 1 91.06 296 LYS A CA 1
ATOM 2394 C C . LYS A 1 296 ? 10.57 -18.047 5.203 1 91.06 296 LYS A C 1
ATOM 2396 O O . LYS A 1 296 ? 10.867 -17.203 6.059 1 91.06 296 LYS A O 1
ATOM 2401 N N . GLU A 1 297 ? 11.383 -18.562 4.383 1 91.81 297 GLU A N 1
ATOM 2402 C CA . GLU A 1 297 ? 12.812 -18.328 4.539 1 91.81 297 GLU A CA 1
ATOM 2403 C C . GLU A 1 297 ? 13.195 -16.906 4.156 1 91.81 297 GLU A C 1
ATOM 2405 O O . GLU A 1 297 ? 14.086 -16.312 4.766 1 91.81 297 GLU A O 1
ATOM 2410 N N . VAL A 1 298 ? 12.531 -16.406 3.186 1 95.31 298 VAL A N 1
ATOM 2411 C CA . VAL A 1 298 ? 12.961 -15.141 2.611 1 95.31 298 VAL A CA 1
ATOM 2412 C C . VAL A 1 298 ? 12.438 -13.984 3.461 1 95.31 298 VAL A C 1
ATOM 2414 O O . VAL A 1 298 ? 12.93 -12.859 3.352 1 95.31 298 VAL A O 1
ATOM 2417 N N . ARG A 1 299 ? 11.531 -14.18 4.309 1 93.38 299 ARG A N 1
ATOM 2418 C CA . ARG A 1 299 ? 10.812 -13.133 5.027 1 93.38 299 ARG A CA 1
ATOM 2419 C C . ARG A 1 299 ? 11.773 -12.297 5.875 1 93.38 299 ARG A C 1
ATOM 2421 O O . ARG A 1 299 ? 12.555 -12.836 6.652 1 93.38 299 ARG A O 1
ATOM 2428 N N . ILE A 1 300 ? 11.688 -11.039 5.668 1 93.81 300 ILE A N 1
ATOM 2429 C CA . ILE A 1 300 ? 12.43 -10.102 6.516 1 93.81 300 ILE A CA 1
ATOM 2430 C C . ILE A 1 300 ? 11.586 -9.742 7.734 1 93.81 300 ILE A C 1
ATOM 2432 O O . ILE A 1 300 ? 10.562 -9.062 7.609 1 93.81 300 ILE A O 1
ATOM 2436 N N . THR A 1 301 ? 11.961 -10.047 8.898 1 91.94 301 THR A N 1
ATOM 2437 C CA . THR A 1 301 ? 11.18 -9.812 10.109 1 91.94 301 THR A CA 1
ATOM 2438 C C . THR A 1 301 ? 11.445 -8.422 10.664 1 91.94 301 THR A C 1
ATOM 2440 O O . THR A 1 301 ? 12.477 -7.812 10.367 1 91.94 301 THR A O 1
ATOM 2443 N N . ASP A 1 302 ? 10.555 -7.957 11.469 1 90.44 302 ASP A N 1
ATOM 2444 C CA . ASP A 1 302 ? 10.742 -6.684 12.156 1 90.44 302 ASP A CA 1
ATOM 2445 C C . ASP A 1 302 ? 11.984 -6.719 13.047 1 90.44 302 ASP A C 1
ATOM 2447 O O . ASP A 1 302 ? 12.695 -5.719 13.164 1 90.44 302 ASP A O 1
ATOM 2451 N N . ASN A 1 303 ? 12.156 -7.812 13.633 1 89.81 303 ASN A N 1
ATOM 2452 C CA . ASN A 1 303 ? 13.328 -7.957 14.492 1 89.81 303 ASN A CA 1
ATOM 2453 C C . ASN A 1 303 ? 14.625 -7.809 13.703 1 89.81 303 ASN A C 1
ATOM 2455 O O . ASN A 1 303 ? 15.547 -7.113 14.141 1 89.81 303 ASN A O 1
ATOM 2459 N N . GLU A 1 304 ? 14.672 -8.484 12.547 1 89 304 GLU A N 1
ATOM 2460 C CA . GLU A 1 304 ? 15.844 -8.359 11.688 1 89 304 GLU A CA 1
ATOM 2461 C C . GLU A 1 304 ? 16.078 -6.91 11.273 1 89 304 GLU A C 1
ATOM 2463 O O . GLU A 1 304 ? 17.203 -6.43 11.289 1 89 304 GLU A O 1
ATOM 2468 N N . THR A 1 305 ? 15.062 -6.266 10.969 1 90.56 305 THR A N 1
ATOM 2469 C CA . THR A 1 305 ? 15.148 -4.871 10.547 1 90.56 305 THR A CA 1
ATOM 2470 C C . THR A 1 305 ? 15.609 -3.984 11.695 1 90.56 305 THR A C 1
ATOM 2472 O O . THR A 1 305 ? 16.438 -3.1 11.508 1 90.56 305 THR A O 1
ATOM 2475 N N . SER A 1 306 ? 15.094 -4.25 12.836 1 88.44 306 SER A N 1
ATOM 2476 C CA . SER A 1 306 ? 15.461 -3.477 14.023 1 88.44 306 SER A CA 1
ATOM 2477 C C . SER A 1 306 ? 16.953 -3.619 14.336 1 88.44 306 SER A C 1
ATOM 2479 O O . SER A 1 306 ? 17.594 -2.648 14.734 1 88.44 306 SER A O 1
ATOM 2481 N N . ILE A 1 307 ? 17.406 -4.758 14.172 1 89.5 307 ILE A N 1
ATOM 2482 C CA . ILE A 1 307 ? 18.812 -5.016 14.414 1 89.5 307 ILE A CA 1
ATOM 2483 C C . ILE A 1 307 ? 19.656 -4.219 13.422 1 89.5 307 ILE A C 1
ATOM 2485 O O . ILE A 1 307 ? 20.641 -3.572 13.812 1 89.5 307 ILE A O 1
ATOM 2489 N N . LEU A 1 308 ? 19.234 -4.242 12.211 1 90.06 308 LEU A N 1
ATOM 2490 C CA . LEU A 1 308 ? 19.969 -3.506 11.188 1 90.06 308 LEU A CA 1
ATOM 2491 C C . LEU A 1 308 ? 19.922 -2.006 11.453 1 90.06 308 LEU A C 1
ATOM 2493 O O . LEU A 1 308 ? 20.906 -1.301 11.234 1 90.06 308 LEU A O 1
ATOM 2497 N N . MET A 1 309 ? 18.797 -1.579 11.93 1 91.19 309 MET A N 1
ATOM 2498 C CA . MET A 1 309 ? 18.641 -0.16 12.234 1 91.19 309 MET A CA 1
ATOM 2499 C C . MET A 1 309 ? 19.531 0.25 13.406 1 91.19 309 MET A C 1
ATOM 2501 O O . MET A 1 309 ? 19.812 1.436 13.594 1 91.19 309 MET A O 1
ATOM 2505 N N . GLY A 1 310 ? 19.906 -0.736 14.156 1 90.75 310 GLY A N 1
ATOM 2506 C CA . GLY A 1 310 ? 20.812 -0.481 15.266 1 90.75 310 GLY A CA 1
ATOM 2507 C C . GLY A 1 310 ? 22.156 0.044 14.828 1 90.75 310 GLY A C 1
ATOM 2508 O O . GLY A 1 310 ? 22.906 0.611 15.625 1 90.75 310 GLY A O 1
ATOM 2509 N N . GLU A 1 311 ? 22.453 -0.109 13.531 1 91.69 311 GLU A N 1
ATOM 2510 C CA . GLU A 1 311 ? 23.719 0.381 12.984 1 91.69 311 GLU A CA 1
ATOM 2511 C C . GLU A 1 311 ? 23.672 1.894 12.781 1 91.69 311 GLU A C 1
ATOM 2513 O O . GLU A 1 311 ? 24.719 2.523 12.594 1 91.69 311 GLU A O 1
ATOM 2518 N N . LEU A 1 312 ? 22.562 2.514 12.836 1 93.94 312 LEU A N 1
ATOM 2519 C CA . LEU A 1 312 ? 22.422 3.961 12.727 1 93.94 312 LEU A CA 1
ATOM 2520 C C . LEU A 1 312 ? 22.656 4.637 14.07 1 93.94 312 LEU A C 1
ATOM 2522 O O . LEU A 1 312 ? 22.234 4.129 15.109 1 93.94 312 LEU A O 1
ATOM 2526 N N . ASP A 1 313 ? 23.297 5.75 13.984 1 94.81 313 ASP A N 1
ATOM 2527 C CA . ASP A 1 313 ? 23.375 6.562 15.195 1 94.81 313 ASP A CA 1
ATOM 2528 C C . ASP A 1 313 ? 21.984 6.945 15.688 1 94.81 313 ASP A C 1
ATOM 2530 O O . ASP A 1 313 ? 21.094 7.242 14.891 1 94.81 313 ASP A O 1
ATOM 2534 N N . LEU A 1 314 ? 21.797 7.008 16.969 1 91.56 314 LEU A N 1
ATOM 2535 C CA . LEU A 1 314 ? 20.484 7.238 17.578 1 91.56 314 LEU A CA 1
ATOM 2536 C C . LEU A 1 314 ? 19.891 8.562 17.109 1 91.56 314 LEU A C 1
ATOM 2538 O O . LEU A 1 314 ? 18.703 8.625 16.781 1 91.56 314 LEU A O 1
ATOM 2542 N N . ASP A 1 315 ? 20.672 9.547 17.109 1 89.88 315 ASP A N 1
ATOM 2543 C CA . ASP A 1 315 ? 20.172 10.859 16.734 1 89.88 315 ASP A CA 1
ATOM 2544 C C . ASP A 1 315 ? 19.797 10.906 15.25 1 89.88 315 ASP A C 1
ATOM 2546 O O . ASP A 1 315 ? 18.844 11.594 14.867 1 89.88 315 ASP A O 1
ATOM 2550 N N . ILE A 1 316 ? 20.547 10.172 14.43 1 91.19 316 ILE A N 1
ATOM 2551 C CA . ILE A 1 316 ? 20.234 10.07 13 1 91.19 316 ILE A CA 1
ATOM 2552 C C . ILE A 1 316 ? 18.922 9.32 12.812 1 91.19 316 ILE A C 1
ATOM 2554 O O . ILE A 1 316 ? 18.062 9.75 12.039 1 91.19 316 ILE A O 1
ATOM 2558 N N . LYS A 1 317 ? 18.828 8.281 13.477 1 90.25 317 LYS A N 1
ATOM 2559 C CA . LYS A 1 317 ? 17.594 7.5 13.414 1 90.25 317 LYS A CA 1
ATOM 2560 C C . LYS A 1 317 ? 16.391 8.336 13.844 1 90.25 317 LYS A C 1
ATOM 2562 O O . LYS A 1 317 ? 15.359 8.328 13.172 1 90.25 317 LYS A O 1
ATOM 2567 N N . GLU A 1 318 ? 16.469 9.086 14.852 1 86.19 318 GLU A N 1
ATOM 2568 C CA . GLU A 1 318 ? 15.383 9.898 15.391 1 86.19 318 GLU A CA 1
ATOM 2569 C C . GLU A 1 318 ? 14.977 11 14.414 1 86.19 318 GLU A C 1
ATOM 2571 O O . GLU A 1 318 ? 13.789 11.289 14.266 1 86.19 318 GLU A O 1
ATOM 2576 N N . LYS A 1 319 ? 15.93 11.453 13.805 1 86.62 319 LYS A N 1
ATOM 2577 C CA . LYS A 1 319 ? 15.68 12.602 12.93 1 86.62 319 LYS A CA 1
ATOM 2578 C C . LYS A 1 319 ? 15.156 12.148 11.57 1 86.62 319 LYS A C 1
ATOM 2580 O O . LYS A 1 319 ? 14.234 12.75 11.023 1 86.62 319 LYS A O 1
ATOM 2585 N N . PHE A 1 320 ? 15.734 11.047 11.109 1 88.31 320 PHE A N 1
ATOM 2586 C CA . PHE A 1 320 ? 15.523 10.758 9.695 1 88.31 320 PHE A CA 1
ATOM 2587 C C . PHE A 1 320 ? 14.602 9.555 9.516 1 88.31 320 PHE A C 1
ATOM 2589 O O . PHE A 1 320 ? 14.008 9.367 8.453 1 88.31 320 PHE A O 1
ATOM 2596 N N . ILE A 1 321 ? 14.5 8.758 10.516 1 87.69 321 ILE A N 1
ATOM 2597 C CA . ILE A 1 321 ? 13.867 7.473 10.242 1 87.69 321 ILE A CA 1
ATOM 2598 C C . ILE A 1 321 ? 12.617 7.312 11.109 1 87.69 321 ILE A C 1
ATOM 2600 O O . ILE A 1 321 ? 11.555 6.934 10.617 1 87.69 321 ILE A O 1
ATOM 2604 N N . VAL A 1 322 ? 12.719 7.676 12.336 1 83.69 322 VAL A N 1
ATOM 2605 C CA . VAL A 1 322 ? 11.609 7.43 13.258 1 83.69 322 VAL A CA 1
ATOM 2606 C C . VAL A 1 322 ? 10.422 8.312 12.883 1 83.69 322 VAL A C 1
ATOM 2608 O O . VAL A 1 322 ? 10.555 9.531 12.773 1 83.69 322 VAL A O 1
ATOM 2611 N N . ALA A 1 323 ? 9.32 7.676 12.773 1 81 323 ALA A N 1
ATOM 2612 C CA . ALA A 1 323 ? 8.086 8.391 12.453 1 81 323 ALA A CA 1
ATOM 2613 C C . ALA A 1 323 ? 7.559 9.141 13.672 1 81 323 ALA A C 1
ATOM 2615 O O . ALA A 1 323 ? 7.609 8.633 14.797 1 81 323 ALA A O 1
ATOM 2616 N N . ASN A 1 324 ? 7.023 10.242 13.297 1 78.44 324 ASN A N 1
ATOM 2617 C CA . ASN A 1 324 ? 6.465 11.047 14.383 1 78.44 324 ASN A CA 1
ATOM 2618 C C . ASN A 1 324 ? 5.246 10.375 15.008 1 78.44 324 ASN A C 1
ATOM 2620 O O . ASN A 1 324 ? 5.027 10.477 16.219 1 78.44 324 ASN A O 1
ATOM 2624 N N . HIS A 1 325 ? 4.52 9.602 14.266 1 75.25 325 HIS A N 1
ATOM 2625 C CA . HIS A 1 325 ? 3.305 8.969 14.781 1 75.25 325 HIS A CA 1
ATOM 2626 C C . HIS A 1 325 ? 3.637 7.871 15.781 1 75.25 325 HIS A C 1
ATOM 2628 O O . HIS A 1 325 ? 2.791 7.488 16.594 1 75.25 325 HIS A O 1
ATOM 2634 N N . ASN A 1 326 ? 4.828 7.344 15.703 1 73.12 326 ASN A N 1
ATOM 2635 C CA . ASN A 1 326 ? 5.25 6.309 16.641 1 73.12 326 ASN A CA 1
ATOM 2636 C C . ASN A 1 326 ? 5.512 6.887 18.031 1 73.12 326 ASN A C 1
ATOM 2638 O O . ASN A 1 326 ? 5.672 6.141 19 1 73.12 326 ASN A O 1
ATOM 2642 N N . ARG A 1 327 ? 5.434 8.234 18.078 1 71.81 327 ARG A N 1
ATOM 2643 C CA . ARG A 1 327 ? 5.738 8.891 19.344 1 71.81 327 ARG A CA 1
ATOM 2644 C C . ARG A 1 327 ? 4.461 9.227 20.109 1 71.81 327 ARG A C 1
ATOM 2646 O O . ARG A 1 327 ? 4.496 9.953 21.109 1 71.81 327 ARG A O 1
ATOM 2653 N N . ARG A 1 328 ? 3.422 8.617 19.547 1 71 328 ARG A N 1
ATOM 2654 C CA . ARG A 1 328 ? 2.133 8.883 20.188 1 71 328 ARG A CA 1
ATOM 2655 C C . ARG A 1 328 ? 2.078 8.297 21.594 1 71 328 ARG A C 1
ATOM 2657 O O . ARG A 1 328 ? 2.596 7.203 21.828 1 71 328 ARG A O 1
ATOM 2664 N N . GLN A 1 329 ? 1.646 9.086 22.531 1 62.28 329 GLN A N 1
ATOM 2665 C CA . GLN A 1 329 ? 1.46 8.609 23.891 1 62.28 329 GLN A CA 1
ATOM 2666 C C . GLN A 1 329 ? 0.184 7.781 24.016 1 62.28 329 GLN A C 1
ATOM 2668 O O . GLN A 1 329 ? 0.062 6.953 24.922 1 62.28 329 GLN A O 1
ATOM 2673 N N . PHE A 1 330 ? -0.789 7.941 23.109 1 59.72 330 PHE A N 1
ATOM 2674 C CA . PHE A 1 330 ? -2.061 7.234 23.203 1 59.72 330 PHE A CA 1
ATOM 2675 C C . PHE A 1 330 ? -2.316 6.426 21.938 1 59.72 330 PHE A C 1
ATOM 2677 O O . PHE A 1 330 ? -1.845 6.785 20.859 1 59.72 330 PHE A O 1
ATOM 2684 N N . MET B 1 1 ? 23.094 -12.25 8.758 1 53.44 1 MET B N 1
ATOM 2685 C CA . MET B 1 1 ? 22.859 -10.898 8.266 1 53.44 1 MET B CA 1
ATOM 2686 C C . MET B 1 1 ? 23.984 -10.461 7.324 1 53.44 1 MET B C 1
ATOM 2688 O O . MET B 1 1 ? 25.156 -10.641 7.629 1 53.44 1 MET B O 1
ATOM 2692 N N . ASN B 1 2 ? 23.562 -10.242 6.027 1 69.69 2 ASN B N 1
ATOM 2693 C CA . ASN B 1 2 ? 24.516 -10.07 4.938 1 69.69 2 ASN B CA 1
ATOM 2694 C C . ASN B 1 2 ? 25.391 -8.836 5.152 1 69.69 2 ASN B C 1
ATOM 2696 O O . ASN B 1 2 ? 24.891 -7.754 5.445 1 69.69 2 ASN B O 1
ATOM 2700 N N . SER B 1 3 ? 26.641 -9.078 5.375 1 79.38 3 SER B N 1
ATOM 2701 C CA . SER B 1 3 ? 27.688 -8.078 5.504 1 79.38 3 SER B CA 1
ATOM 2702 C C . SER B 1 3 ? 27.469 -6.914 4.543 1 79.38 3 SER B C 1
ATOM 2704 O O . SER B 1 3 ? 27.719 -5.758 4.891 1 79.38 3 SER B O 1
ATOM 2706 N N . SER B 1 4 ? 26.844 -7.168 3.48 1 83.19 4 SER B N 1
ATOM 2707 C CA . SER B 1 4 ? 26.641 -6.133 2.473 1 83.19 4 SER B CA 1
ATOM 2708 C C . SER B 1 4 ? 25.531 -5.168 2.898 1 83.19 4 SER B C 1
ATOM 2710 O O . SER B 1 4 ? 25.641 -3.961 2.662 1 83.19 4 SER B O 1
ATOM 2712 N N . LEU B 1 5 ? 24.625 -5.656 3.633 1 87.56 5 LEU B N 1
ATOM 2713 C CA . LEU B 1 5 ? 23.531 -4.812 4.113 1 87.56 5 LEU B CA 1
ATOM 2714 C C . LEU B 1 5 ? 24.031 -3.863 5.203 1 87.56 5 LEU B C 1
ATOM 2716 O O . LEU B 1 5 ? 23.703 -2.672 5.184 1 87.56 5 LEU B O 1
ATOM 2720 N N . ILE B 1 6 ? 24.828 -4.438 6.035 1 89.94 6 ILE B N 1
ATOM 2721 C CA . ILE B 1 6 ? 25.359 -3.658 7.141 1 89.94 6 ILE B CA 1
ATOM 2722 C C . ILE B 1 6 ? 26.25 -2.533 6.598 1 89.94 6 ILE B C 1
ATOM 2724 O O . ILE B 1 6 ? 26.172 -1.396 7.066 1 89.94 6 ILE B O 1
ATOM 2728 N N . THR B 1 7 ? 26.969 -2.855 5.562 1 90.94 7 THR B N 1
ATOM 2729 C CA . THR B 1 7 ? 27.828 -1.857 4.945 1 90.94 7 THR B CA 1
ATOM 2730 C C . THR B 1 7 ? 27.016 -0.727 4.336 1 90.94 7 THR B C 1
ATOM 2732 O O . THR B 1 7 ? 27.359 0.447 4.477 1 90.94 7 THR B O 1
ATOM 2735 N N . LYS B 1 8 ? 26.016 -1.058 3.719 1 90.5 8 LYS B N 1
ATOM 2736 C CA . LYS B 1 8 ? 25.172 -0.04 3.098 1 90.5 8 LYS B CA 1
ATOM 2737 C C . LYS B 1 8 ? 24.516 0.848 4.152 1 90.5 8 LYS B C 1
ATOM 2739 O O . LYS B 1 8 ? 24.422 2.064 3.977 1 90.5 8 LYS B O 1
ATOM 2744 N N . ILE B 1 9 ? 24.078 0.241 5.227 1 93 9 ILE B N 1
ATOM 2745 C CA . ILE B 1 9 ? 23.453 1.008 6.297 1 93 9 ILE B CA 1
ATOM 2746 C C . ILE B 1 9 ? 24.484 1.936 6.938 1 93 9 ILE B C 1
ATOM 2748 O O . ILE B 1 9 ? 24.188 3.086 7.262 1 93 9 ILE B O 1
ATOM 2752 N N . ASN B 1 10 ? 25.641 1.397 7.062 1 93.88 10 ASN B N 1
ATOM 2753 C CA . ASN B 1 10 ? 26.719 2.232 7.586 1 93.88 10 ASN B CA 1
ATOM 2754 C C . ASN B 1 10 ? 27.031 3.398 6.652 1 93.88 10 ASN B C 1
ATOM 2756 O O . ASN B 1 10 ? 27.312 4.504 7.109 1 93.88 10 ASN B O 1
ATOM 2760 N N . ASN B 1 11 ? 26.922 3.131 5.375 1 93.81 11 ASN B N 1
ATOM 2761 C CA . ASN B 1 11 ? 27.125 4.199 4.398 1 93.81 11 ASN B CA 1
ATOM 2762 C C . ASN B 1 11 ? 26.031 5.254 4.492 1 93.81 11 ASN B C 1
ATOM 2764 O O . ASN B 1 11 ? 26.297 6.449 4.387 1 93.81 11 ASN B O 1
ATOM 2768 N N . ILE B 1 12 ? 24.922 4.797 4.711 1 93.25 12 ILE B N 1
ATOM 2769 C CA . ILE B 1 12 ? 23.797 5.711 4.879 1 93.25 12 ILE B CA 1
ATOM 2770 C C . ILE B 1 12 ? 24 6.551 6.137 1 93.25 12 ILE B C 1
ATOM 2772 O O . ILE B 1 12 ? 23.844 7.773 6.105 1 93.25 12 ILE B O 1
ATOM 2776 N N . ASN B 1 13 ? 24.359 5.863 7.176 1 94.81 13 ASN B N 1
ATOM 2777 C CA . ASN B 1 13 ? 24.625 6.562 8.43 1 94.81 13 ASN B CA 1
ATOM 2778 C C . ASN B 1 13 ? 25.703 7.625 8.266 1 94.81 13 ASN B C 1
ATOM 2780 O O . ASN B 1 13 ? 25.547 8.75 8.734 1 94.81 13 ASN B O 1
ATOM 2784 N N . SER B 1 14 ? 26.734 7.195 7.605 1 94.56 14 SER B N 1
ATOM 2785 C CA . SER B 1 14 ? 27.844 8.109 7.391 1 94.56 14 SER B CA 1
ATOM 2786 C C . SER B 1 14 ? 27.422 9.305 6.543 1 94.56 14 SER B C 1
ATOM 2788 O O . SER B 1 14 ? 27.828 10.438 6.816 1 94.56 14 SER B O 1
ATOM 2790 N N . PHE B 1 15 ? 26.672 9.055 5.625 1 91.56 15 PHE B N 1
ATOM 2791 C CA . PHE B 1 15 ? 26.188 10.109 4.746 1 91.56 15 PHE B CA 1
ATOM 2792 C C . PHE B 1 15 ? 25.312 11.094 5.512 1 91.56 15 PHE B C 1
ATOM 2794 O O . PHE B 1 15 ? 25.516 12.305 5.43 1 91.56 15 PHE B O 1
ATOM 2801 N N . LEU B 1 16 ? 24.406 10.586 6.273 1 90.25 16 LEU B N 1
ATOM 2802 C CA . LEU B 1 16 ? 23.484 11.43 7.016 1 90.25 16 LEU B CA 1
ATOM 2803 C C . LEU B 1 16 ? 24.203 12.18 8.133 1 90.25 16 LEU B C 1
ATOM 2805 O O . LEU B 1 16 ? 23.875 13.328 8.43 1 90.25 16 LEU B O 1
ATOM 2809 N N . ARG B 1 17 ? 25.125 11.516 8.688 1 91.94 17 ARG B N 1
ATOM 2810 C CA . ARG B 1 17 ? 25.953 12.172 9.695 1 91.94 17 ARG B CA 1
ATOM 2811 C C . ARG B 1 17 ? 26.734 13.336 9.094 1 91.94 17 ARG B C 1
ATOM 2813 O O . ARG B 1 17 ? 26.812 14.414 9.688 1 91.94 17 ARG B O 1
ATOM 2820 N N . ASN B 1 18 ? 27.281 13.062 7.973 1 89.88 18 ASN B N 1
ATOM 2821 C CA . ASN B 1 18 ? 28 14.125 7.285 1 89.88 18 ASN B CA 1
ATOM 2822 C C . ASN B 1 18 ? 27.078 15.297 6.938 1 89.88 18 ASN B C 1
ATOM 2824 O O . ASN B 1 18 ? 27.484 16.453 7.035 1 89.88 18 ASN B O 1
ATOM 2828 N N . LYS B 1 19 ? 26.016 14.984 6.559 1 86.12 19 LYS B N 1
ATOM 2829 C CA . LYS B 1 19 ? 25.016 16.016 6.262 1 86.12 19 LYS B CA 1
ATOM 2830 C C . LYS B 1 19 ? 24.688 16.844 7.504 1 86.12 19 LYS B C 1
ATOM 2832 O O . LYS B 1 19 ? 24.609 18.062 7.434 1 86.12 19 LYS B O 1
ATOM 2837 N N . GLU B 1 20 ? 24.531 16.188 8.617 1 85.94 20 GLU B N 1
ATOM 2838 C CA . GLU B 1 20 ? 24.219 16.859 9.883 1 85.94 20 GLU B CA 1
ATOM 2839 C C . GLU B 1 20 ? 25.391 17.734 10.344 1 85.94 20 GLU B C 1
ATOM 2841 O O . GLU B 1 20 ? 25.172 18.812 10.883 1 85.94 20 GLU B O 1
ATOM 2846 N N . ASN B 1 21 ? 26.516 17.219 10.133 1 87.06 21 ASN B N 1
ATOM 2847 C CA . ASN B 1 21 ? 27.703 17.938 10.57 1 87.06 21 ASN B CA 1
ATOM 2848 C C . ASN B 1 21 ? 27.938 19.203 9.734 1 87.06 21 ASN B C 1
ATOM 2850 O O . ASN B 1 21 ? 28.562 20.141 10.203 1 87.06 21 ASN B O 1
ATOM 2854 N N . ASN B 1 22 ? 27.438 19.172 8.547 1 82.88 22 ASN B N 1
ATOM 2855 C CA . ASN B 1 22 ? 27.656 20.297 7.652 1 82.88 22 ASN B CA 1
ATOM 2856 C C . ASN B 1 22 ? 26.406 21.172 7.527 1 82.88 22 ASN B C 1
ATOM 2858 O O . ASN B 1 22 ? 26.281 21.953 6.578 1 82.88 22 ASN B O 1
ATOM 2862 N N . LYS B 1 23 ? 25.656 20.969 8.492 1 82 23 LYS B N 1
ATOM 2863 C CA . LYS B 1 23 ? 24.406 21.734 8.469 1 82 23 LYS B CA 1
ATOM 2864 C C . LYS B 1 23 ? 24.672 23.219 8.75 1 82 23 LYS B C 1
ATOM 2866 O O . LYS B 1 23 ? 25.609 23.547 9.477 1 82 23 LYS B O 1
ATOM 2871 N N . ILE B 1 24 ? 23.891 24 8.164 1 84.38 24 ILE B N 1
ATOM 2872 C CA . ILE B 1 24 ? 23.938 25.438 8.398 1 84.38 24 ILE B CA 1
ATOM 2873 C C . ILE B 1 24 ? 23.578 25.75 9.852 1 84.38 24 ILE B C 1
ATOM 2875 O O . ILE B 1 24 ? 22.703 25.094 10.422 1 84.38 24 ILE B O 1
ATOM 2879 N N . ASP B 1 25 ? 24.297 26.703 10.352 1 89.25 25 ASP B N 1
ATOM 2880 C CA . ASP B 1 25 ? 24.016 27.125 11.719 1 89.25 25 ASP B CA 1
ATOM 2881 C C . ASP B 1 25 ? 22.594 27.641 11.859 1 89.25 25 ASP B C 1
ATOM 2883 O O . ASP B 1 25 ? 22.094 28.344 10.984 1 89.25 25 ASP B O 1
ATOM 2887 N N . LYS B 1 26 ? 22.062 27.312 12.969 1 92.81 26 LYS B N 1
ATOM 2888 C CA . LYS B 1 26 ? 20.672 27.688 13.234 1 92.81 26 LYS B CA 1
ATOM 2889 C C . LYS B 1 26 ? 20.469 29.188 13.062 1 92.81 26 LYS B C 1
ATOM 2891 O O . LYS B 1 26 ? 19.5 29.609 12.406 1 92.81 26 LYS B O 1
ATOM 2896 N N . SER B 1 27 ? 21.359 29.953 13.633 1 94.94 27 SER B N 1
ATOM 2897 C CA . SER B 1 27 ? 21.219 31.406 13.586 1 94.94 27 SER B CA 1
ATOM 2898 C C . SER B 1 27 ? 21.297 31.922 12.156 1 94.94 27 SER B C 1
ATOM 2900 O O . SER B 1 27 ? 20.547 32.812 11.766 1 94.94 27 SER B O 1
ATOM 2902 N N . GLU B 1 28 ? 22.156 31.359 11.43 1 93.12 28 GLU B N 1
ATOM 2903 C CA . GLU B 1 28 ? 22.312 31.75 10.031 1 93.12 28 GLU B CA 1
ATOM 2904 C C . GLU B 1 28 ? 21.078 31.359 9.211 1 93.12 28 GLU B C 1
ATOM 2906 O O . GLU B 1 28 ? 20.609 32.125 8.383 1 93.12 28 GLU B O 1
ATOM 2911 N N . LEU B 1 29 ? 20.672 30.203 9.453 1 93.5 29 LEU B N 1
ATOM 2912 C CA . LEU B 1 29 ? 19.5 29.719 8.727 1 93.5 29 LEU B CA 1
ATOM 2913 C C . LEU B 1 29 ? 18.266 30.562 9.062 1 93.5 29 LEU B C 1
ATOM 2915 O O . LEU B 1 29 ? 17.484 30.891 8.172 1 93.5 29 LEU B O 1
ATOM 2919 N N . ARG B 1 30 ? 18.094 30.906 10.312 1 96.56 30 ARG B N 1
ATOM 2920 C CA . ARG B 1 30 ? 16.969 31.734 10.727 1 96.56 30 ARG B CA 1
ATOM 2921 C C . ARG B 1 30 ? 17.016 33.094 10.039 1 96.56 30 ARG B C 1
ATOM 2923 O O . ARG B 1 30 ? 15.992 33.625 9.609 1 96.56 30 ARG B O 1
ATOM 2930 N N . LYS B 1 31 ? 18.203 33.625 9.938 1 95.75 31 LYS B N 1
ATOM 2931 C CA . LYS B 1 31 ? 18.359 34.875 9.25 1 95.75 31 LYS B CA 1
ATOM 2932 C C . LYS B 1 31 ? 17.969 34.781 7.785 1 95.75 31 LYS B C 1
ATOM 2934 O O . LYS B 1 31 ? 17.281 35.656 7.25 1 95.75 31 LYS B O 1
ATOM 2939 N N . LEU B 1 32 ? 18.422 33.719 7.219 1 93.88 32 LEU B N 1
ATOM 2940 C CA . LEU B 1 32 ? 18.109 33.469 5.812 1 93.88 32 LEU B CA 1
ATOM 2941 C C . LEU B 1 32 ? 16.609 33.312 5.613 1 93.88 32 LEU B C 1
ATOM 2943 O O . LEU B 1 32 ? 16.031 33.875 4.676 1 93.88 32 LEU B O 1
ATOM 2947 N N . LEU B 1 33 ? 15.984 32.562 6.461 1 96.06 33 LEU B N 1
ATOM 2948 C CA . LEU B 1 33 ? 14.547 32.344 6.387 1 96.06 33 LEU B CA 1
ATOM 2949 C C . LEU B 1 33 ? 13.781 33.625 6.602 1 96.06 33 LEU B C 1
ATOM 2951 O O . LEU B 1 33 ? 12.82 33.906 5.887 1 96.06 33 LEU B O 1
ATOM 2955 N N . ASN B 1 34 ? 14.227 34.438 7.535 1 96.06 34 ASN B N 1
ATOM 2956 C CA . ASN B 1 34 ? 13.594 35.719 7.816 1 96.06 34 ASN B CA 1
ATOM 2957 C C . ASN B 1 34 ? 13.68 36.656 6.617 1 96.06 34 ASN B C 1
ATOM 2959 O O . ASN B 1 34 ? 12.766 37.438 6.379 1 96.06 34 ASN B O 1
ATOM 2963 N N . SER B 1 35 ? 14.742 36.562 5.918 1 94.94 35 SER B N 1
ATOM 2964 C CA . SER B 1 35 ? 14.984 37.469 4.812 1 94.94 35 SER B CA 1
ATOM 2965 C C . SER B 1 35 ? 14.242 37.031 3.555 1 94.94 35 SER B C 1
ATOM 2967 O O . SER B 1 35 ? 13.812 37.875 2.756 1 94.94 35 SER B O 1
ATOM 2969 N N . LYS B 1 36 ? 14.062 35.75 3.391 1 95 36 LYS B N 1
ATOM 2970 C CA . LYS B 1 36 ? 13.641 35.281 2.072 1 95 36 LYS B CA 1
ATOM 2971 C C . LYS B 1 36 ? 12.273 34.594 2.141 1 95 36 LYS B C 1
ATOM 2973 O O . LYS B 1 36 ? 11.586 34.469 1.127 1 95 36 LYS B O 1
ATOM 2978 N N . ILE B 1 37 ? 11.945 34.094 3.273 1 96.19 37 ILE B N 1
ATOM 2979 C CA . ILE B 1 37 ? 10.781 33.219 3.322 1 96.19 37 ILE B CA 1
ATOM 2980 C C . ILE B 1 37 ? 9.68 33.875 4.148 1 96.19 37 ILE B C 1
ATOM 2982 O O . ILE B 1 37 ? 8.508 33.844 3.754 1 96.19 37 ILE B O 1
ATOM 2986 N N . GLY B 1 38 ? 10.008 34.312 5.363 1 97.5 38 GLY B N 1
ATOM 2987 C CA . GLY B 1 38 ? 9.008 34.844 6.258 1 97.5 38 GLY B CA 1
ATOM 2988 C C . GLY B 1 38 ? 9.547 35.156 7.641 1 97.5 38 GLY B C 1
ATOM 2989 O O . GLY B 1 38 ? 10.766 35.281 7.828 1 97.5 38 GLY B O 1
ATOM 2990 N N . ASN B 1 39 ? 8.586 35.344 8.594 1 98 39 ASN B N 1
ATOM 2991 C CA . ASN B 1 39 ? 8.961 35.75 9.945 1 98 39 ASN B CA 1
ATOM 2992 C C . ASN B 1 39 ? 8.625 34.688 10.977 1 98 39 ASN B C 1
ATOM 2994 O O . ASN B 1 39 ? 7.586 34.031 10.883 1 98 39 ASN B O 1
ATOM 2998 N N . PHE B 1 40 ? 9.508 34.594 11.922 1 98.12 40 PHE B N 1
ATOM 2999 C CA . PHE B 1 40 ? 9.25 33.719 13.055 1 98.12 40 PHE B CA 1
ATOM 3000 C C . PHE B 1 40 ? 8.344 34.406 14.07 1 98.12 40 PHE B C 1
ATOM 3002 O O . PHE B 1 40 ? 8.625 35.5 14.523 1 98.12 40 PHE B O 1
ATOM 3009 N N . ILE B 1 41 ? 7.273 33.75 14.398 1 98 41 ILE B N 1
ATOM 3010 C CA . ILE B 1 41 ? 6.305 34.312 15.328 1 98 41 ILE B CA 1
ATOM 3011 C C . ILE B 1 41 ? 6.121 33.406 16.516 1 98 41 ILE B C 1
ATOM 3013 O O . ILE B 1 41 ? 5.922 32.188 16.344 1 98 41 ILE B O 1
ATOM 3017 N N . THR B 1 42 ? 6.223 33.875 17.688 1 97.25 42 THR B N 1
ATOM 3018 C CA . THR B 1 42 ? 5.895 33.125 18.891 1 97.25 42 THR B CA 1
ATOM 3019 C C . THR B 1 42 ? 4.395 33.156 19.172 1 97.25 42 THR B C 1
ATOM 3021 O O . THR B 1 42 ? 3.777 34.219 19.141 1 97.25 42 THR B O 1
ATOM 3024 N N . THR B 1 43 ? 3.895 32.031 19.391 1 95 43 THR B N 1
ATOM 3025 C CA . THR B 1 43 ? 2.457 31.953 19.625 1 95 43 THR B CA 1
ATOM 3026 C C . THR B 1 43 ? 2.117 32.469 21.016 1 95 43 THR B C 1
ATOM 3028 O O . THR B 1 43 ? 2.949 32.406 21.938 1 95 43 THR B O 1
ATOM 3031 N N . ASP B 1 44 ? 0.912 32.969 21.109 1 87.5 44 ASP B N 1
ATOM 3032 C CA . ASP B 1 44 ? 0.352 33.375 22.391 1 87.5 44 ASP B CA 1
ATOM 3033 C C . ASP B 1 44 ? -0.68 32.375 22.891 1 87.5 44 ASP B C 1
ATOM 3035 O O . ASP B 1 44 ? -1.853 32.438 22.516 1 87.5 44 ASP B O 1
ATOM 3039 N N . LYS B 1 45 ? -0.273 31.531 23.766 1 78.38 45 LYS B N 1
ATOM 3040 C CA . LYS B 1 45 ? -1.141 30.453 24.234 1 78.38 45 LYS B CA 1
ATOM 3041 C C . LYS B 1 45 ? -2.316 31 25.031 1 78.38 45 LYS B C 1
ATOM 3043 O O . LYS B 1 45 ? -3.316 30.312 25.234 1 78.38 45 LYS B O 1
ATOM 3048 N N . HIS B 1 46 ? -2.184 32.281 25.375 1 76 46 HIS B N 1
ATOM 3049 C CA . HIS B 1 46 ? -3.213 32.844 26.234 1 76 46 HIS B CA 1
ATOM 3050 C C . HIS B 1 46 ? -4.168 33.719 25.422 1 76 46 HIS B C 1
ATOM 3052 O O . HIS B 1 46 ? -5.082 34.312 25.984 1 76 46 HIS B O 1
ATOM 3058 N N . MET B 1 47 ? -3.873 33.656 24.25 1 74.44 47 MET B N 1
ATOM 3059 C CA . MET B 1 47 ? -4.793 34.406 23.422 1 74.44 47 MET B CA 1
ATOM 3060 C C . MET B 1 47 ? -6.223 33.906 23.578 1 74.44 47 MET B C 1
ATOM 3062 O O . MET B 1 47 ? -6.465 32.719 23.531 1 74.44 47 MET B O 1
ATOM 3066 N N . GLN B 1 48 ? -7.086 34.781 23.969 1 69.88 48 GLN B N 1
ATOM 3067 C CA . GLN B 1 48 ? -8.492 34.406 24.078 1 69.88 48 GLN B CA 1
ATOM 3068 C C . GLN B 1 48 ? -9.117 34.219 22.688 1 69.88 48 GLN B C 1
ATOM 3070 O O . GLN B 1 48 ? -9.266 35.156 21.938 1 69.88 48 GLN B O 1
ATOM 3075 N N . ILE B 1 49 ? -9.289 33.031 22.297 1 74.62 49 ILE B N 1
ATOM 3076 C CA . ILE B 1 49 ? -9.859 32.688 21 1 74.62 49 ILE B CA 1
ATOM 3077 C C . ILE B 1 49 ? -11.25 32.094 21.172 1 74.62 49 ILE B C 1
ATOM 3079 O O . ILE B 1 49 ? -11.445 30.906 20.953 1 74.62 49 ILE B O 1
ATOM 3083 N N . ASN B 1 50 ? -12.172 32.875 21.516 1 75.81 50 ASN B N 1
ATOM 3084 C CA . ASN B 1 50 ? -13.508 32.438 21.875 1 75.81 50 ASN B CA 1
ATOM 3085 C C . ASN B 1 50 ? -14.289 31.969 20.656 1 75.81 50 ASN B C 1
ATOM 3087 O O . ASN B 1 50 ? -15.07 31.016 20.734 1 75.81 50 ASN B O 1
ATOM 3091 N N . ARG B 1 51 ? -13.992 32.438 19.609 1 81.06 51 ARG B N 1
ATOM 3092 C CA . ARG B 1 51 ? -14.75 32.156 18.391 1 81.06 51 ARG B CA 1
ATOM 3093 C C . ARG B 1 51 ? -14.727 30.656 18.078 1 81.06 51 ARG B C 1
ATOM 3095 O O . ARG B 1 51 ? -15.727 30.094 17.641 1 81.06 51 ARG B O 1
ATOM 3102 N N . TYR B 1 52 ? -13.68 30.016 18.391 1 85.06 52 TYR B N 1
ATOM 3103 C CA . TYR B 1 52 ? -13.523 28.625 17.984 1 85.06 52 TYR B CA 1
ATOM 3104 C C . TYR B 1 52 ? -13.883 27.672 19.125 1 85.06 52 TYR B C 1
ATOM 3106 O O . TYR B 1 52 ? -14.188 26.5 18.891 1 85.06 52 TYR B O 1
ATOM 3114 N N . LYS B 1 53 ? -13.961 28.188 20.266 1 81.12 53 LYS B N 1
ATOM 3115 C CA . LYS B 1 53 ? -14.125 27.312 21.422 1 81.12 53 LYS B CA 1
ATOM 3116 C C . LYS B 1 53 ? -15.594 27.172 21.797 1 81.12 53 LYS B C 1
ATOM 3118 O O . LYS B 1 53 ? -15.992 26.188 22.422 1 81.12 53 LYS B O 1
ATOM 3123 N N . ASP B 1 54 ? -16.391 28.062 21.422 1 83.69 54 ASP B N 1
ATOM 3124 C CA . ASP B 1 54 ? -17.797 28.094 21.844 1 83.69 54 ASP B CA 1
ATOM 3125 C C . ASP B 1 54 ? -18.516 26.828 21.422 1 83.69 54 ASP B C 1
ATOM 3127 O O . ASP B 1 54 ? -19.281 26.25 22.203 1 83.69 54 ASP B O 1
ATOM 3131 N N . ASN B 1 55 ? -18.25 26.438 20.172 1 87.44 55 ASN B N 1
ATOM 3132 C CA . ASN B 1 55 ? -18.938 25.25 19.672 1 87.44 55 ASN B CA 1
ATOM 3133 C C . ASN B 1 55 ? -17.984 24.062 19.562 1 87.44 55 ASN B C 1
ATOM 3135 O O . ASN B 1 55 ? -18.359 23.016 19.016 1 87.44 55 ASN B O 1
ATOM 3139 N N . GLY B 1 56 ? -16.812 24.234 20.109 1 91.44 56 GLY B N 1
ATOM 3140 C CA . GLY B 1 56 ? -15.836 23.156 20.062 1 91.44 56 GLY B CA 1
ATOM 3141 C C . GLY B 1 56 ? -15.031 23.125 18.781 1 91.44 56 GLY B C 1
ATOM 3142 O O . GLY B 1 56 ? -15.266 23.922 17.875 1 91.44 56 GLY B O 1
ATOM 3143 N N . ILE B 1 57 ? -14.078 22.234 18.734 1 94.75 57 ILE B N 1
ATOM 3144 C CA . ILE B 1 57 ? -13.195 22.031 17.594 1 94.75 57 ILE B CA 1
ATOM 3145 C C . ILE B 1 57 ? -13.531 20.703 16.906 1 94.75 57 ILE B C 1
ATOM 3147 O O . ILE B 1 57 ? -13.641 19.672 17.578 1 94.75 57 ILE B O 1
ATOM 3151 N N . LEU B 1 58 ? -13.734 20.828 15.633 1 96.88 58 LEU B N 1
ATOM 3152 C CA . LEU B 1 58 ? -14.016 19.625 14.867 1 96.88 58 LEU B CA 1
ATOM 3153 C C . LEU B 1 58 ? -12.742 19.047 14.273 1 96.88 58 LEU B C 1
ATOM 3155 O O . LEU B 1 58 ? -11.953 19.766 13.664 1 96.88 58 LEU B O 1
ATOM 3159 N N . SER B 1 59 ? -12.445 17.812 14.492 1 97.75 59 SER B N 1
ATOM 3160 C CA . SER B 1 59 ? -11.328 17.109 13.875 1 97.75 59 SER B CA 1
ATOM 3161 C C . SER B 1 59 ? -11.805 15.914 13.062 1 97.75 59 SER B C 1
ATOM 3163 O O . SER B 1 59 ? -12.742 15.219 13.461 1 97.75 59 SER B O 1
ATOM 3165 N N . VAL B 1 60 ? -11.172 15.734 11.93 1 98.38 60 VAL B N 1
ATOM 3166 C CA . VAL B 1 60 ? -11.648 14.719 10.992 1 98.38 60 VAL B CA 1
ATOM 3167 C C . VAL B 1 60 ? -10.508 13.773 10.625 1 98.38 60 VAL B C 1
ATOM 3169 O O . VAL B 1 60 ? -9.375 14.211 10.406 1 98.38 60 VAL B O 1
ATOM 3172 N N . ASP B 1 61 ? -10.742 12.516 10.586 1 97.25 61 ASP B N 1
ATOM 3173 C CA . ASP B 1 61 ? -9.812 11.492 10.102 1 97.25 61 ASP B CA 1
ATOM 3174 C C . ASP B 1 61 ? -10.57 10.273 9.57 1 97.25 61 ASP B C 1
ATOM 3176 O O . ASP B 1 61 ? -11.789 10.188 9.711 1 97.25 61 ASP B O 1
ATOM 3180 N N . GLY B 1 62 ? -9.914 9.531 8.852 1 97.31 62 GLY B N 1
ATOM 3181 C CA . GLY B 1 62 ? -10.5 8.336 8.273 1 97.31 62 GLY B CA 1
ATOM 3182 C C . GLY B 1 62 ? -9.711 7.074 8.578 1 97.31 62 GLY B C 1
ATOM 3183 O O . GLY B 1 62 ? -8.57 7.148 9.039 1 97.31 62 GLY B O 1
ATOM 3184 N N . SER B 1 63 ? -10.375 5.965 8.398 1 96.5 63 SER B N 1
ATOM 3185 C CA . SER B 1 63 ? -9.766 4.664 8.656 1 96.5 63 SER B CA 1
ATOM 3186 C C . SER B 1 63 ? -10.227 3.629 7.637 1 96.5 63 SER B C 1
ATOM 3188 O O . SER B 1 63 ? -11.359 3.686 7.152 1 96.5 63 SER B O 1
ATOM 3190 N N . ILE B 1 64 ? -9.328 2.809 7.281 1 96.31 64 ILE B N 1
ATOM 3191 C CA . ILE B 1 64 ? -9.594 1.709 6.359 1 96.31 64 ILE B CA 1
ATOM 3192 C C . ILE B 1 64 ? -9.18 0.386 7 1 96.31 64 ILE B C 1
ATOM 3194 O O . ILE B 1 64 ? -8.164 0.318 7.699 1 96.31 64 ILE B O 1
ATOM 3198 N N . ASN B 1 65 ? -9.945 -0.624 6.836 1 94.81 65 ASN B N 1
ATOM 3199 C CA . ASN B 1 65 ? -9.562 -1.986 7.191 1 94.81 65 ASN B CA 1
ATOM 3200 C C . ASN B 1 65 ? -10.031 -2.994 6.148 1 94.81 65 ASN B C 1
ATOM 3202 O O . ASN B 1 65 ? -11.133 -2.859 5.605 1 94.81 65 ASN B O 1
ATOM 3206 N N . ASN B 1 66 ? -9.234 -3.871 5.828 1 92.62 66 ASN B N 1
ATOM 3207 C CA . ASN B 1 66 ? -9.531 -4.887 4.824 1 92.62 66 ASN B CA 1
ATOM 3208 C C . ASN B 1 66 ? -9.633 -6.277 5.441 1 92.62 66 ASN B C 1
ATOM 3210 O O . ASN B 1 66 ? -8.875 -6.609 6.359 1 92.62 66 ASN B O 1
ATOM 3214 N N . GLU B 1 67 ? -10.539 -7.012 4.914 1 90.56 67 GLU B N 1
ATOM 3215 C CA . GLU B 1 67 ? -10.641 -8.438 5.219 1 90.56 67 GLU B CA 1
ATOM 3216 C C . GLU B 1 67 ? -10.68 -9.273 3.945 1 90.56 67 GLU B C 1
ATOM 3218 O O . GLU B 1 67 ? -11.43 -8.961 3.016 1 90.56 67 GLU B O 1
ATOM 3223 N N . GLY B 1 68 ? -9.836 -10.289 3.951 1 87.81 68 GLY B N 1
ATOM 3224 C CA . GLY B 1 68 ? -9.898 -11.188 2.809 1 87.81 68 GLY B CA 1
ATOM 3225 C C . GLY B 1 68 ? -8.57 -11.32 2.08 1 87.81 68 GLY B C 1
ATOM 3226 O O . GLY B 1 68 ? -7.508 -11.148 2.678 1 87.81 68 GLY B O 1
ATOM 3227 N N . ALA B 1 69 ? -8.648 -11.805 0.889 1 78.94 69 ALA B N 1
ATOM 3228 C CA . ALA B 1 69 ? -7.473 -12.062 0.062 1 78.94 69 ALA B CA 1
ATOM 3229 C C . ALA B 1 69 ? -7.098 -10.828 -0.759 1 78.94 69 ALA B C 1
ATOM 3231 O O . ALA B 1 69 ? -7.156 -9.703 -0.262 1 78.94 69 ALA B O 1
ATOM 3232 N N . THR B 1 70 ? -6.613 -11.047 -1.911 1 81.25 70 THR B N 1
ATOM 3233 C CA . THR B 1 70 ? -6.281 -9.984 -2.848 1 81.25 70 THR B CA 1
ATOM 3234 C C . THR B 1 70 ? -7.484 -9.625 -3.711 1 81.25 70 THR B C 1
ATOM 3236 O O . THR B 1 70 ? -8.484 -10.352 -3.732 1 81.25 70 THR B O 1
ATOM 3239 N N . PHE B 1 71 ? -7.465 -8.406 -4.23 1 85.56 71 PHE B N 1
ATOM 3240 C CA . PHE B 1 71 ? -8.492 -8.047 -5.199 1 85.56 71 PHE B CA 1
ATOM 3241 C C . PHE B 1 71 ? -8.742 -9.188 -6.176 1 85.56 71 PHE B C 1
ATOM 3243 O O . PHE B 1 71 ? -7.797 -9.781 -6.699 1 85.56 71 PHE B O 1
ATOM 3250 N N . PRO B 1 72 ? -9.969 -9.531 -6.266 1 88.69 72 PRO B N 1
ATOM 3251 C CA . PRO B 1 72 ? -11.195 -8.844 -5.859 1 88.69 72 PRO B CA 1
ATOM 3252 C C . PRO B 1 72 ? -11.859 -9.492 -4.648 1 88.69 72 PRO B C 1
ATOM 3254 O O . PRO B 1 72 ? -12.969 -9.102 -4.266 1 88.69 72 PRO B O 1
ATOM 3257 N N . TYR B 1 73 ? -11.25 -10.414 -4.047 1 89.25 73 TYR B N 1
ATOM 3258 C CA . TYR B 1 73 ? -11.906 -11.219 -3.021 1 89.25 73 TYR B CA 1
ATOM 3259 C C . TYR B 1 73 ? -11.602 -10.688 -1.628 1 89.25 73 TYR B C 1
ATOM 3261 O O . TYR B 1 73 ? -10.977 -11.375 -0.815 1 89.25 73 TYR B O 1
ATOM 3269 N N . LEU B 1 74 ? -12.102 -9.531 -1.396 1 92.38 74 LEU B N 1
ATOM 3270 C CA . LEU B 1 74 ? -11.93 -8.898 -0.095 1 92.38 74 LEU B CA 1
ATOM 3271 C C . LEU B 1 74 ? -13.086 -7.945 0.203 1 92.38 74 LEU B C 1
ATOM 3273 O O . LEU B 1 74 ? -13.852 -7.594 -0.696 1 92.38 74 LEU B O 1
ATOM 3277 N N . ILE B 1 75 ? -13.227 -7.625 1.417 1 93.81 75 ILE B N 1
ATOM 3278 C CA . ILE B 1 75 ? -14.156 -6.602 1.884 1 93.81 75 ILE B CA 1
ATOM 3279 C C . ILE B 1 75 ? -13.383 -5.465 2.553 1 93.81 75 ILE B C 1
ATOM 3281 O O . ILE B 1 75 ? -12.523 -5.707 3.402 1 93.81 75 ILE B O 1
ATOM 3285 N N . THR B 1 76 ? -13.648 -4.324 2.121 1 95.19 76 THR B N 1
ATOM 3286 C CA . THR B 1 76 ? -13 -3.137 2.676 1 95.19 76 THR B CA 1
ATOM 3287 C C . THR B 1 76 ? -14.008 -2.301 3.469 1 95.19 76 THR B C 1
ATOM 3289 O O . THR B 1 76 ? -15.07 -1.953 2.961 1 95.19 76 THR B O 1
ATOM 3292 N N . LEU B 1 77 ? -13.641 -2.018 4.652 1 95.69 77 LEU B N 1
ATOM 3293 C CA . LEU B 1 77 ? -14.422 -1.118 5.492 1 95.69 77 LEU B CA 1
ATOM 3294 C C . LEU B 1 77 ? -13.805 0.274 5.523 1 95.69 77 LEU B C 1
ATOM 3296 O O . LEU B 1 77 ? -12.602 0.417 5.77 1 95.69 77 LEU B O 1
ATOM 3300 N N . LEU B 1 78 ? -14.555 1.237 5.23 1 96.62 78 LEU B N 1
ATOM 3301 C CA . LEU B 1 78 ? -14.133 2.633 5.309 1 96.62 78 LEU B CA 1
ATOM 3302 C C . LEU B 1 78 ? -14.953 3.391 6.344 1 96.62 78 LEU B C 1
ATOM 3304 O O . LEU B 1 78 ? -16.172 3.203 6.438 1 96.62 78 LEU B O 1
ATOM 3308 N N . ARG B 1 79 ? -14.297 4.168 7.09 1 96.12 79 ARG B N 1
ATOM 3309 C CA . ARG B 1 79 ? -14.945 4.98 8.117 1 96.12 79 ARG B CA 1
ATOM 3310 C C . ARG B 1 79 ? -14.281 6.348 8.234 1 96.12 79 ARG B C 1
ATOM 3312 O O . ARG B 1 79 ? -13.055 6.461 8.148 1 96.12 79 ARG B O 1
ATOM 3319 N N . ALA B 1 80 ? -15.062 7.344 8.289 1 97.62 80 ALA B N 1
ATOM 3320 C CA . ALA B 1 80 ? -14.586 8.695 8.578 1 97.62 80 ALA B CA 1
ATOM 3321 C C . ALA B 1 80 ? -15.352 9.305 9.75 1 97.62 80 ALA B C 1
ATOM 3323 O O . ALA B 1 80 ? -16.562 9.148 9.852 1 97.62 80 ALA B O 1
ATOM 3324 N N . TYR B 1 81 ? -14.633 9.938 10.594 1 96.88 81 TYR B N 1
ATOM 3325 C CA . TYR B 1 81 ? -15.219 10.594 11.758 1 96.88 81 TYR B CA 1
ATOM 3326 C C . TYR B 1 81 ? -14.953 12.094 11.734 1 96.88 81 TYR B C 1
ATOM 3328 O O . TYR B 1 81 ? -13.859 12.531 11.383 1 96.88 81 TYR B O 1
ATOM 3336 N N . ALA B 1 82 ? -15.945 12.805 12.039 1 97.31 82 ALA B N 1
ATOM 3337 C CA . ALA B 1 82 ? -15.805 14.172 12.539 1 97.31 82 ALA B CA 1
ATOM 3338 C C . ALA B 1 82 ? -16.078 14.242 14.031 1 97.31 82 ALA B C 1
ATOM 3340 O O . ALA B 1 82 ? -17.234 14.094 14.469 1 97.31 82 ALA B O 1
ATOM 3341 N N . HIS B 1 83 ? -15.07 14.469 14.781 1 95.94 83 HIS B N 1
ATOM 3342 C CA . HIS B 1 83 ? -15.156 14.461 16.234 1 95.94 83 HIS B CA 1
ATOM 3343 C C . HIS B 1 83 ? -15.172 15.883 16.797 1 95.94 83 HIS B C 1
ATOM 3345 O O . HIS B 1 83 ? -14.273 16.672 16.516 1 95.94 83 HIS B O 1
ATOM 3351 N N . ASN B 1 84 ? -16.156 16.188 17.531 1 95.12 84 ASN B N 1
ATOM 3352 C CA . ASN B 1 84 ? -16.297 17.484 18.172 1 95.12 84 ASN B CA 1
ATOM 3353 C C . ASN B 1 84 ? -15.852 17.438 19.641 1 95.12 84 ASN B C 1
ATOM 3355 O O . ASN B 1 84 ? -16.328 16.609 20.406 1 95.12 84 ASN B O 1
ATOM 3359 N N . THR B 1 85 ? -15.031 18.25 20.156 1 89 85 THR B N 1
ATOM 3360 C CA . THR B 1 85 ? -14.438 18.234 21.5 1 89 85 THR B CA 1
ATOM 3361 C C . THR B 1 85 ? -15.422 18.766 22.531 1 89 85 THR B C 1
ATOM 3363 O O . THR B 1 85 ? -15.195 18.625 23.734 1 89 85 THR B O 1
ATOM 3366 N N . LYS B 1 86 ? -16.453 19.469 22.234 1 79.62 86 LYS B N 1
ATOM 3367 C CA . LYS B 1 86 ? -17.312 20.109 23.219 1 79.62 86 LYS B CA 1
ATOM 3368 C C . LYS B 1 86 ? -18 19.078 24.109 1 79.62 86 LYS B C 1
ATOM 3370 O O . LYS B 1 86 ? -18.5 18.062 23.625 1 79.62 86 LYS B O 1
ATOM 3375 N N . ARG B 1 87 ? -17.734 19.25 25.438 1 59.38 87 ARG B N 1
ATOM 3376 C CA . ARG B 1 87 ? -18.047 18.391 26.578 1 59.38 87 ARG B CA 1
ATOM 3377 C C . ARG B 1 87 ? -19.531 18.125 26.688 1 59.38 87 ARG B C 1
ATOM 3379 O O . ARG B 1 87 ? -19.953 17.016 27.031 1 59.38 87 ARG B O 1
ATOM 3386 N N . ASP B 1 88 ? -20.266 19.312 26.625 1 56.09 88 ASP B N 1
ATOM 3387 C CA . ASP B 1 88 ? -21.656 19.047 26.969 1 56.09 88 ASP B CA 1
ATOM 3388 C C . ASP B 1 88 ? -22.234 17.953 26.078 1 56.09 88 ASP B C 1
ATOM 3390 O O . ASP B 1 88 ? -23.266 17.359 26.422 1 56.09 88 ASP B O 1
ATOM 3394 N N . ASN B 1 89 ? -21.625 17.75 25 1 50.34 89 ASN B N 1
ATOM 3395 C CA . ASN B 1 89 ? -22.047 16.688 24.078 1 50.34 89 ASN B CA 1
ATOM 3396 C C . ASN B 1 89 ? -21.047 15.531 24.078 1 50.34 89 ASN B C 1
ATOM 3398 O O . ASN B 1 89 ? -19.859 15.734 23.828 1 50.34 89 ASN B O 1
ATOM 3402 N N . LEU B 1 90 ? -20.781 14.797 25 1 48.5 90 LEU B N 1
ATOM 3403 C CA . LEU B 1 90 ? -19.984 13.578 25.094 1 48.5 90 LEU B CA 1
ATOM 3404 C C . LEU B 1 90 ? -19.469 13.172 23.719 1 48.5 90 LEU B C 1
ATOM 3406 O O . LEU B 1 90 ? -20.25 12.75 22.859 1 48.5 90 LEU B O 1
ATOM 3410 N N . GLY B 1 91 ? -18.281 13.961 23.391 1 61.19 91 GLY B N 1
ATOM 3411 C CA . GLY B 1 91 ? -17.562 13.625 22.172 1 61.19 91 GLY B CA 1
ATOM 3412 C C . GLY B 1 91 ? -18.469 13.125 21.047 1 61.19 91 GLY B C 1
ATOM 3413 O O . GLY B 1 91 ? -18.719 11.922 20.938 1 61.19 91 GLY B O 1
ATOM 3414 N N . CYS B 1 92 ? -19.094 14.086 20.406 1 80.31 92 CYS B N 1
ATOM 3415 C CA . CYS B 1 92 ? -20.031 13.766 19.328 1 80.31 92 CYS B CA 1
ATOM 3416 C C . CYS B 1 92 ? -19.312 13.539 18.016 1 80.31 92 CYS B C 1
ATOM 3418 O O . CYS B 1 92 ? -18.344 14.242 17.703 1 80.31 92 CYS B O 1
ATOM 3420 N N . ILE B 1 93 ? -19.625 12.547 17.609 1 88.88 93 ILE B N 1
ATOM 3421 C CA . ILE B 1 93 ? -19 12.086 16.375 1 88.88 93 ILE B CA 1
ATOM 3422 C C . ILE B 1 93 ? -20.031 12.008 15.266 1 88.88 93 ILE B C 1
ATOM 3424 O O . ILE B 1 93 ? -21.172 11.562 15.492 1 88.88 93 ILE B O 1
ATOM 3428 N N . GLU B 1 94 ? -19.734 12.719 14.219 1 91.19 94 GLU B N 1
ATOM 3429 C CA . GLU B 1 94 ? -20.406 12.414 12.969 1 91.19 94 GLU B CA 1
ATOM 3430 C C . GLU B 1 94 ? -19.656 11.352 12.172 1 91.19 94 GLU B C 1
ATOM 3432 O O . GLU B 1 94 ? -18.5 11.555 11.789 1 91.19 94 GLU B O 1
ATOM 3437 N N . GLU B 1 95 ? -20.297 10.289 12.008 1 93.56 95 GLU B N 1
ATOM 3438 C CA . GLU B 1 95 ? -19.656 9.125 11.414 1 93.56 95 GLU B CA 1
ATOM 3439 C C . GLU B 1 95 ? -20.25 8.789 10.055 1 93.56 95 GLU B C 1
ATOM 3441 O O . GLU B 1 95 ? -21.469 8.859 9.875 1 93.56 95 GLU B O 1
ATOM 3446 N N . VAL B 1 96 ? -19.359 8.57 9.109 1 94.69 96 VAL B N 1
ATOM 3447 C CA . VAL B 1 96 ? -19.75 8.039 7.809 1 94.69 96 VAL B CA 1
ATOM 3448 C C . VAL B 1 96 ? -18.969 6.762 7.516 1 94.69 96 VAL B C 1
ATOM 3450 O O . VAL B 1 96 ? -17.75 6.727 7.668 1 94.69 96 VAL B O 1
ATOM 3453 N N . GLU B 1 97 ? -19.656 5.754 7.172 1 94.06 97 GLU B N 1
ATOM 3454 C CA . GLU B 1 97 ? -19.016 4.457 6.941 1 94.06 97 GLU B CA 1
ATOM 3455 C C . GLU B 1 97 ? -19.469 3.854 5.613 1 94.06 97 GLU B C 1
ATOM 3457 O O . GLU B 1 97 ? -20.547 4.18 5.105 1 94.06 97 GLU B O 1
ATOM 3462 N N . GLU B 1 98 ? -18.688 3.094 5.078 1 93.88 98 GLU B N 1
ATOM 3463 C CA . GLU B 1 98 ? -18.984 2.383 3.836 1 93.88 98 GLU B CA 1
ATOM 3464 C C . GLU B 1 98 ? -18.297 1.025 3.799 1 93.88 98 GLU B C 1
ATOM 3466 O O . GLU B 1 98 ? -17.234 0.844 4.414 1 93.88 98 GLU B O 1
ATOM 3471 N N . VAL B 1 99 ? -18.938 0.116 3.195 1 94.31 99 VAL B N 1
ATOM 3472 C CA . VAL B 1 99 ? -18.375 -1.195 2.92 1 94.31 99 VAL B CA 1
ATOM 3473 C C . VAL B 1 99 ? -18.234 -1.396 1.412 1 94.31 99 VAL B C 1
ATOM 3475 O O . VAL B 1 99 ? -19.141 -1.044 0.653 1 94.31 99 VAL B O 1
ATOM 3478 N N . PHE B 1 100 ? -17.141 -1.861 1.036 1 94 100 PHE B N 1
ATOM 3479 C CA . PHE B 1 100 ? -16.891 -2.098 -0.38 1 94 100 PHE B CA 1
ATOM 3480 C C . PHE B 1 100 ? -16.422 -3.529 -0.616 1 94 100 PHE B C 1
ATOM 3482 O O . PHE B 1 100 ? -15.516 -4.012 0.062 1 94 100 PHE B O 1
ATOM 3489 N N . CYS B 1 101 ? -17.031 -4.176 -1.497 1 93.19 101 CYS B N 1
ATOM 3490 C CA . CYS B 1 101 ? -16.672 -5.527 -1.913 1 93.19 101 CYS B CA 1
ATOM 3491 C C . CYS B 1 101 ? -16.656 -5.645 -3.432 1 93.19 101 CYS B C 1
ATOM 3493 O O . CYS B 1 101 ? -17.719 -5.684 -4.062 1 93.19 101 CYS B O 1
ATOM 3495 N N . PRO B 1 102 ? -15.562 -5.871 -4.031 1 90 102 PRO B N 1
ATOM 3496 C CA . PRO B 1 102 ? -15.445 -5.828 -5.488 1 90 102 PRO B CA 1
ATOM 3497 C C . PRO B 1 102 ? -16.266 -6.91 -6.184 1 90 102 PRO B C 1
ATOM 3499 O O . PRO B 1 102 ? -16.625 -6.758 -7.352 1 90 102 PRO B O 1
ATOM 3502 N N . VAL B 1 103 ? -16.547 -8.008 -5.508 1 88.69 103 VAL B N 1
ATOM 3503 C CA . VAL B 1 103 ? -17.281 -9.102 -6.137 1 88.69 103 VAL B CA 1
ATOM 3504 C C . VAL B 1 103 ? -18.781 -8.82 -6.07 1 88.69 103 VAL B C 1
ATOM 3506 O O . VAL B 1 103 ? -19.562 -9.477 -6.754 1 88.69 103 VAL B O 1
ATOM 3509 N N . TYR B 1 104 ? -19.141 -7.895 -5.203 1 90.19 104 TYR B N 1
ATOM 3510 C CA . TYR B 1 104 ? -20.531 -7.473 -5.109 1 90.19 104 TYR B CA 1
ATOM 3511 C C . TYR B 1 104 ? -20.922 -6.617 -6.309 1 90.19 104 TYR B C 1
ATOM 3513 O O . TYR B 1 104 ? -20.234 -5.648 -6.641 1 90.19 104 TYR B O 1
ATOM 3521 N N . LYS B 1 105 ? -21.969 -6.902 -6.934 1 85.31 105 LYS B N 1
ATOM 3522 C CA . LYS B 1 105 ? -22.359 -6.336 -8.227 1 85.31 105 LYS B CA 1
ATOM 3523 C C . LYS B 1 105 ? -22.359 -4.812 -8.172 1 85.31 105 LYS B C 1
ATOM 3525 O O . LYS B 1 105 ? -21.766 -4.152 -9.031 1 85.31 105 LYS B O 1
ATOM 3530 N N . SER B 1 106 ? -23.016 -4.27 -7.254 1 85.62 106 SER B N 1
ATOM 3531 C CA . SER B 1 106 ? -23.141 -2.818 -7.148 1 85.62 106 SER B CA 1
ATOM 3532 C C . SER B 1 106 ? -21.781 -2.152 -7.008 1 85.62 106 SER B C 1
ATOM 3534 O O . SER B 1 106 ? -21.547 -1.084 -7.578 1 85.62 106 SER B O 1
ATOM 3536 N N . ASP B 1 107 ? -20.891 -2.773 -6.289 1 89.88 107 ASP B N 1
ATOM 3537 C CA . ASP B 1 107 ? -19.562 -2.227 -6.078 1 89.88 107 ASP B CA 1
ATOM 3538 C C . ASP B 1 107 ? -18.688 -2.418 -7.316 1 89.88 107 ASP B C 1
ATOM 3540 O O . ASP B 1 107 ? -17.922 -1.528 -7.684 1 89.88 107 ASP B O 1
ATOM 3544 N N . ARG B 1 108 ? -18.844 -3.504 -7.902 1 85.19 108 ARG B N 1
ATOM 3545 C CA . ARG B 1 108 ? -18.109 -3.801 -9.125 1 85.19 108 ARG B CA 1
ATOM 3546 C C . ARG B 1 108 ? -18.438 -2.799 -10.227 1 85.19 108 ARG B C 1
ATOM 3548 O O . ARG B 1 108 ? -17.562 -2.369 -10.969 1 85.19 108 ARG B O 1
ATOM 3555 N N . ASP B 1 109 ? -19.672 -2.492 -10.328 1 84.5 109 ASP B N 1
ATOM 3556 C CA . ASP B 1 109 ? -20.125 -1.545 -11.336 1 84.5 109 ASP B CA 1
ATOM 3557 C C . ASP B 1 109 ? -19.453 -0.182 -11.156 1 84.5 109 ASP B C 1
ATOM 3559 O O . ASP B 1 109 ? -19.125 0.491 -12.133 1 84.5 109 ASP B O 1
ATOM 3563 N N . LYS B 1 110 ? -19.219 0.155 -10.008 1 83.56 110 LYS B N 1
ATOM 3564 C CA . LYS B 1 110 ? -18.531 1.413 -9.719 1 83.56 110 LYS B CA 1
ATOM 3565 C C . LYS B 1 110 ? -17.078 1.374 -10.203 1 83.56 110 LYS B C 1
ATOM 3567 O O . LYS B 1 110 ? -16.578 2.365 -10.727 1 83.56 110 LYS B O 1
ATOM 3572 N N . LEU B 1 111 ? -16.484 0.263 -9.953 1 81.81 111 LEU B N 1
ATOM 3573 C CA . LEU B 1 111 ? -15.094 0.096 -10.344 1 81.81 111 LEU B CA 1
ATOM 3574 C C . LEU B 1 111 ? -14.953 0.047 -11.859 1 81.81 111 LEU B C 1
ATOM 3576 O O . LEU B 1 111 ? -14.023 0.628 -12.422 1 81.81 111 LEU B O 1
ATOM 3580 N N . ASP B 1 112 ? -15.797 -0.686 -12.461 1 76.56 112 ASP B N 1
ATOM 3581 C CA . ASP B 1 112 ? -15.758 -0.814 -13.914 1 76.56 112 ASP B CA 1
ATOM 3582 C C . ASP B 1 112 ? -15.867 0.551 -14.594 1 76.56 112 ASP B C 1
ATOM 3584 O O . ASP B 1 112 ? -15.188 0.812 -15.594 1 76.56 112 ASP B O 1
ATOM 3588 N N . ASN B 1 113 ? -16.562 1.315 -14.109 1 71.88 113 ASN B N 1
ATOM 3589 C CA . ASN B 1 113 ? -16.719 2.66 -14.656 1 71.88 113 ASN B CA 1
ATOM 3590 C C . ASN B 1 113 ? -15.414 3.457 -14.547 1 71.88 113 ASN B C 1
ATOM 3592 O O . ASN B 1 113 ? -15.07 4.211 -15.453 1 71.88 113 ASN B O 1
ATOM 3596 N N . LEU B 1 114 ? -14.711 3.109 -13.5 1 71.12 114 LEU B N 1
ATOM 3597 C CA . LEU B 1 114 ? -13.438 3.795 -13.297 1 71.12 114 LEU B CA 1
ATOM 3598 C C . LEU B 1 114 ? -12.367 3.236 -14.219 1 71.12 114 LEU B C 1
ATOM 3600 O O . LEU B 1 114 ? -11.539 3.988 -14.75 1 71.12 114 LEU B O 1
ATOM 3604 N N . ILE B 1 115 ? -12.344 1.897 -14.289 1 64.88 115 ILE B N 1
ATOM 3605 C CA . ILE B 1 115 ? -11.383 1.203 -15.133 1 64.88 115 ILE B CA 1
ATOM 3606 C C . ILE B 1 115 ? -11.516 1.691 -16.578 1 64.88 115 ILE B C 1
ATOM 3608 O O . ILE B 1 115 ? -10.516 1.956 -17.25 1 64.88 115 ILE B O 1
ATOM 3612 N N . ASN B 1 116 ? -12.625 1.67 -17 1 58.66 116 ASN B N 1
ATOM 3613 C CA . ASN B 1 116 ? -12.859 2.143 -18.359 1 58.66 116 ASN B CA 1
ATOM 3614 C C . ASN B 1 116 ? -12.32 3.555 -18.562 1 58.66 116 ASN B C 1
ATOM 3616 O O . ASN B 1 116 ? -11.797 3.875 -19.625 1 58.66 116 ASN B O 1
ATOM 3620 N N . ASP B 1 117 ? -12.359 4.164 -17.547 1 53.28 117 ASP B N 1
ATOM 3621 C CA . ASP B 1 117 ? -11.859 5.531 -17.609 1 53.28 117 ASP B CA 1
ATOM 3622 C C . ASP B 1 117 ? -10.336 5.559 -17.578 1 53.28 117 ASP B C 1
ATOM 3624 O O . ASP B 1 117 ? -9.703 6.441 -18.156 1 53.28 117 ASP B O 1
ATOM 3628 N N . MET B 1 118 ? -9.773 4.426 -16.875 1 51.59 118 MET B N 1
ATOM 3629 C CA . MET B 1 118 ? -8.328 4.379 -16.672 1 51.59 118 MET B CA 1
ATOM 3630 C C . MET B 1 118 ? -7.668 3.477 -17.719 1 51.59 118 MET B C 1
ATOM 3632 O O . MET B 1 118 ? -6.438 3.426 -17.812 1 51.59 118 MET B O 1
ATOM 3636 N N . GLU B 1 119 ? -8.367 2.354 -18.281 1 48.47 119 GLU B N 1
ATOM 3637 C CA . GLU B 1 119 ? -7.891 1.282 -19.156 1 48.47 119 GLU B CA 1
ATOM 3638 C C . GLU B 1 119 ? -6.738 1.76 -20.031 1 48.47 119 GLU B C 1
ATOM 3640 O O . GLU B 1 119 ? -5.938 0.953 -20.516 1 48.47 119 GLU B O 1
ATOM 3645 N N . GLU B 1 120 ? -6.723 2.934 -20.344 1 42.84 120 GLU B N 1
ATOM 3646 C CA . GLU B 1 120 ? -5.613 3.213 -21.25 1 42.84 120 GLU B CA 1
ATOM 3647 C C . GLU B 1 120 ? -4.27 2.994 -20.562 1 42.84 120 GLU B C 1
ATOM 3649 O O . GLU B 1 120 ? -3.234 2.906 -21.219 1 42.84 120 GLU B O 1
ATOM 3654 N N . GLY B 1 121 ? -4.199 2.977 -19.281 1 48.66 121 GLY B N 1
ATOM 3655 C CA . GLY B 1 121 ? -2.855 2.979 -18.734 1 48.66 121 GLY B CA 1
ATOM 3656 C C . GLY B 1 121 ? -2.4 1.61 -18.25 1 48.66 121 GLY B C 1
ATOM 3657 O O . GLY B 1 121 ? -3.199 0.674 -18.188 1 48.66 121 GLY B O 1
ATOM 3658 N N . ASN B 1 122 ? -1.271 1.11 -18.312 1 56.22 122 ASN B N 1
ATOM 3659 C CA . ASN B 1 122 ? -0.503 -0.053 -17.875 1 56.22 122 ASN B CA 1
ATOM 3660 C C . ASN B 1 122 ? -0.598 -0.256 -16.375 1 56.22 122 ASN B C 1
ATOM 3662 O O . ASN B 1 122 ? 0.423 -0.309 -15.68 1 56.22 122 ASN B O 1
ATOM 3666 N N . TYR B 1 123 ? -1.974 -0.198 -15.812 1 61.88 123 TYR B N 1
ATOM 3667 C CA . TYR B 1 123 ? -2.098 -0.418 -14.375 1 61.88 123 TYR B CA 1
ATOM 3668 C C . TYR B 1 123 ? -2.781 -1.749 -14.086 1 61.88 123 TYR B C 1
ATOM 3670 O O . TYR B 1 123 ? -3.664 -2.178 -14.836 1 61.88 123 TYR B O 1
ATOM 3678 N N . SER B 1 124 ? -2.305 -2.373 -13.008 1 71.06 124 SER B N 1
ATOM 3679 C CA . SER B 1 124 ? -2.98 -3.576 -12.531 1 71.06 124 SER B CA 1
ATOM 3680 C C . SER B 1 124 ? -4.32 -3.238 -11.883 1 71.06 124 SER B C 1
ATOM 3682 O O . SER B 1 124 ? -4.504 -2.135 -11.367 1 71.06 124 SER B O 1
ATOM 3684 N N . MET B 1 125 ? -5.301 -4.043 -12.008 1 75.5 125 MET B N 1
ATOM 3685 C CA . MET B 1 125 ? -6.605 -3.873 -11.375 1 75.5 125 MET B CA 1
ATOM 3686 C C . MET B 1 125 ? -6.457 -3.623 -9.875 1 75.5 125 MET B C 1
ATOM 3688 O O . MET B 1 125 ? -7.219 -2.846 -9.297 1 75.5 125 MET B O 1
ATOM 3692 N N . GLU B 1 126 ? -5.531 -4.172 -9.344 1 78.44 126 GLU B N 1
ATOM 3693 C CA . GLU B 1 126 ? -5.246 -3.98 -7.926 1 78.44 126 GLU B CA 1
ATOM 3694 C C . GLU B 1 126 ? -4.859 -2.533 -7.633 1 78.44 126 GLU B C 1
ATOM 3696 O O . GLU B 1 126 ? -5.289 -1.964 -6.625 1 78.44 126 GLU B O 1
ATOM 3701 N N . SER B 1 127 ? -4.023 -1.987 -8.438 1 78.88 127 SER B N 1
ATOM 3702 C CA . SER B 1 127 ? -3.609 -0.599 -8.266 1 78.88 127 SER B CA 1
ATOM 3703 C C . SER B 1 127 ? -4.793 0.353 -8.414 1 78.88 127 SER B C 1
ATOM 3705 O O . SER B 1 127 ? -4.902 1.334 -7.672 1 78.88 127 SER B O 1
ATOM 3707 N N . ILE B 1 128 ? -5.605 0.022 -9.32 1 81.69 128 ILE B N 1
ATOM 3708 C CA . ILE B 1 128 ? -6.797 0.833 -9.547 1 81.69 128 ILE B CA 1
ATOM 3709 C C . ILE B 1 128 ? -7.711 0.765 -8.328 1 81.69 128 ILE B C 1
ATOM 3711 O O . ILE B 1 128 ? -8.227 1.788 -7.871 1 81.69 128 ILE B O 1
ATOM 3715 N N . PHE B 1 129 ? -7.879 -0.336 -7.898 1 86.81 129 PHE B N 1
ATOM 3716 C CA . PHE B 1 129 ? -8.703 -0.544 -6.711 1 86.81 129 PHE B CA 1
ATOM 3717 C C . PHE B 1 129 ? -8.156 0.245 -5.531 1 86.81 129 PHE B C 1
ATOM 3719 O O . PHE B 1 129 ? -8.898 0.942 -4.84 1 86.81 129 PHE B O 1
ATOM 3726 N N . HIS B 1 130 ? -6.93 0.164 -5.312 1 87.44 130 HIS B N 1
ATOM 3727 C CA . HIS B 1 130 ? -6.297 0.878 -4.207 1 87.44 130 HIS B CA 1
ATOM 3728 C C . HIS B 1 130 ? -6.504 2.385 -4.336 1 87.44 130 HIS B C 1
ATOM 3730 O O . HIS B 1 130 ? -6.762 3.066 -3.342 1 87.44 130 HIS B O 1
ATOM 3736 N N . SER B 1 131 ? -6.316 2.855 -5.445 1 85.88 131 SER B N 1
ATOM 3737 C CA . SER B 1 131 ? -6.531 4.277 -5.684 1 85.88 131 SER B CA 1
ATOM 3738 C C . SER B 1 131 ? -7.984 4.668 -5.43 1 85.88 131 SER B C 1
ATOM 3740 O O . SER B 1 131 ? -8.258 5.715 -4.836 1 85.88 131 SER B O 1
ATOM 3742 N N . TYR B 1 132 ? -8.844 3.826 -5.875 1 90.38 132 TYR B N 1
ATOM 3743 C CA . TYR B 1 132 ? -10.266 4.086 -5.668 1 90.38 132 TYR B CA 1
ATOM 3744 C C . TYR B 1 132 ? -10.586 4.184 -4.18 1 90.38 132 TYR B C 1
ATOM 3746 O O . TYR B 1 132 ? -11.305 5.09 -3.752 1 90.38 132 TYR B O 1
ATOM 3754 N N . ILE B 1 133 ? -10.102 3.238 -3.451 1 94 133 ILE B N 1
ATOM 3755 C CA . ILE B 1 133 ? -10.383 3.182 -2.02 1 94 133 ILE B CA 1
ATOM 3756 C C . ILE B 1 133 ? -9.82 4.426 -1.335 1 94 133 ILE B C 1
ATOM 3758 O O . ILE B 1 133 ? -10.477 5.016 -0.47 1 94 133 ILE B O 1
ATOM 3762 N N . LYS B 1 134 ? -8.625 4.848 -1.699 1 92.69 134 LYS B N 1
ATOM 3763 C CA . LYS B 1 134 ? -8.016 6.055 -1.146 1 92.69 134 LYS B CA 1
ATOM 3764 C C . LYS B 1 134 ? -8.852 7.289 -1.46 1 92.69 134 LYS B C 1
ATOM 3766 O O . LYS B 1 134 ? -9.047 8.148 -0.598 1 92.69 134 LYS B O 1
ATOM 3771 N N . ASN B 1 135 ? -9.258 7.359 -2.693 1 94.06 135 ASN B N 1
ATOM 3772 C CA . ASN B 1 135 ? -10.109 8.469 -3.105 1 94.06 135 ASN B CA 1
ATOM 3773 C C . ASN B 1 135 ? -11.414 8.5 -2.318 1 94.06 135 ASN B C 1
ATOM 3775 O O . ASN B 1 135 ? -11.844 9.555 -1.854 1 94.06 135 ASN B O 1
ATOM 3779 N N . ARG B 1 136 ? -12 7.344 -2.205 1 95.75 136 ARG B N 1
ATOM 3780 C CA . ARG B 1 136 ? -13.281 7.254 -1.515 1 95.75 136 ARG B CA 1
ATOM 3781 C C . ARG B 1 136 ? -13.141 7.633 -0.045 1 95.75 136 ARG B C 1
ATOM 3783 O O . ARG B 1 136 ? -14.023 8.289 0.518 1 95.75 136 ARG B O 1
ATOM 3790 N N . LEU B 1 137 ? -12.086 7.203 0.578 1 97.69 137 LEU B N 1
ATOM 3791 C CA . LEU B 1 137 ? -11.852 7.574 1.97 1 97.69 137 LEU B CA 1
ATOM 3792 C C . LEU B 1 137 ? -11.75 9.086 2.119 1 97.69 137 LEU B C 1
ATOM 3794 O O . LEU B 1 137 ? -12.328 9.664 3.039 1 97.69 137 LEU B O 1
ATOM 3798 N N . ALA B 1 138 ? -10.961 9.703 1.274 1 97.31 138 ALA B N 1
ATOM 3799 C CA . ALA B 1 138 ? -10.836 11.156 1.301 1 97.31 138 ALA B CA 1
ATOM 3800 C C . ALA B 1 138 ? -12.195 11.836 1.164 1 97.31 138 ALA B C 1
ATOM 3802 O O . ALA B 1 138 ? -12.477 12.812 1.855 1 97.31 138 ALA B O 1
ATOM 3803 N N . GLU B 1 139 ? -13.016 11.305 0.29 1 98.06 139 GLU B N 1
ATOM 3804 C CA . GLU B 1 139 ? -14.359 11.836 0.12 1 98.06 139 GLU B CA 1
ATOM 3805 C C . GLU B 1 139 ? -15.164 11.727 1.41 1 98.06 139 GLU B C 1
ATOM 3807 O O . GLU B 1 139 ? -15.828 12.68 1.819 1 98.06 139 GLU B O 1
ATOM 3812 N N . LEU B 1 140 ? -15.109 10.57 2.008 1 98 140 LEU B N 1
ATOM 3813 C CA . LEU B 1 140 ? -15.859 10.344 3.236 1 98 140 LEU B CA 1
ATOM 3814 C C . LEU B 1 140 ? -15.406 11.297 4.34 1 98 140 LEU B C 1
ATOM 3816 O O . LEU B 1 140 ? -16.219 11.75 5.148 1 98 140 LEU B O 1
ATOM 3820 N N . GLU B 1 141 ? -14.133 11.555 4.398 1 98.5 141 GLU B N 1
ATOM 3821 C CA . GLU B 1 141 ? -13.609 12.492 5.387 1 98.5 141 GLU B CA 1
ATOM 3822 C C . GLU B 1 141 ? -14.203 13.883 5.199 1 98.5 141 GLU B C 1
ATOM 3824 O O . GLU B 1 141 ? -14.656 14.508 6.164 1 98.5 141 GLU B O 1
ATOM 3829 N N . LEU B 1 142 ? -14.25 14.32 3.963 1 98.69 142 LEU B N 1
ATOM 3830 C CA . LEU B 1 142 ? -14.805 15.648 3.697 1 98.69 142 LEU B CA 1
ATOM 3831 C C . LEU B 1 142 ? -16.312 15.672 3.941 1 98.69 142 LEU B C 1
ATOM 3833 O O . LEU B 1 142 ? -16.844 16.656 4.441 1 98.69 142 LEU B O 1
ATOM 3837 N N . ILE B 1 143 ? -16.953 14.586 3.59 1 98.5 143 ILE B N 1
ATOM 3838 C CA . ILE B 1 143 ? -18.391 14.484 3.838 1 98.5 143 ILE B CA 1
ATOM 3839 C C . ILE B 1 143 ? -18.656 14.547 5.34 1 98.5 143 ILE B C 1
ATOM 3841 O O . ILE B 1 143 ? -19.516 15.305 5.793 1 98.5 143 ILE B O 1
ATOM 3845 N N . SER B 1 144 ? -17.922 13.781 6.078 1 98.19 144 SER B N 1
ATOM 3846 C CA . SER B 1 144 ? -18.094 13.789 7.527 1 98.19 144 SER B CA 1
ATOM 3847 C C . SER B 1 144 ? -17.797 15.164 8.109 1 98.19 144 SER B C 1
ATOM 3849 O O . SER B 1 144 ? -18.453 15.586 9.07 1 98.19 144 SER B O 1
ATOM 3851 N N . ALA B 1 145 ? -16.828 15.828 7.59 1 98.62 145 ALA B N 1
ATOM 3852 C CA . ALA B 1 145 ? -16.5 17.172 8.031 1 98.62 145 ALA B CA 1
ATOM 3853 C C . ALA B 1 145 ? -17.688 18.125 7.836 1 98.62 145 ALA B C 1
ATOM 3855 O O . ALA B 1 145 ? -18.094 18.812 8.773 1 98.62 145 ALA B O 1
ATOM 3856 N N . MET B 1 146 ? -18.234 18.094 6.645 1 98.56 146 MET B N 1
ATOM 3857 C CA . MET B 1 146 ? -19.344 19 6.332 1 98.56 146 MET B CA 1
ATOM 3858 C C . MET B 1 146 ? -20.578 18.656 7.18 1 98.56 146 MET B C 1
ATOM 3860 O O . MET B 1 146 ? -21.219 19.562 7.727 1 98.56 146 MET B O 1
ATOM 3864 N N . GLU B 1 147 ? -20.812 17.406 7.285 1 97.56 147 GLU B N 1
ATOM 3865 C CA . GLU B 1 147 ? -21.953 16.984 8.109 1 97.56 147 GLU B CA 1
ATOM 3866 C C . GLU B 1 147 ? -21.719 17.359 9.578 1 97.56 147 GLU B C 1
ATOM 3868 O O . GLU B 1 147 ? -22.656 17.766 10.266 1 97.56 147 GLU B O 1
ATOM 3873 N N . GLY B 1 148 ? -20.531 17.156 10.055 1 96.75 148 GLY B N 1
ATOM 3874 C CA . GLY B 1 148 ? -20.203 17.531 11.414 1 96.75 148 GLY B CA 1
ATOM 3875 C C . GLY B 1 148 ? -20.344 19.031 11.672 1 96.75 148 GLY B C 1
ATOM 3876 O O . GLY B 1 148 ? -20.922 19.438 12.68 1 96.75 148 GLY B O 1
ATOM 3877 N N . ILE B 1 149 ? -19.891 19.812 10.742 1 96.88 149 ILE B N 1
ATOM 3878 C CA . ILE B 1 149 ? -19.984 21.266 10.859 1 96.88 149 ILE B CA 1
ATOM 3879 C C . ILE B 1 149 ? -21.453 21.672 10.961 1 96.88 149 ILE B C 1
ATOM 3881 O O . ILE B 1 149 ? -21.812 22.516 11.797 1 96.88 149 ILE B O 1
ATOM 3885 N N . LYS B 1 150 ? -22.234 21.109 10.094 1 96.06 150 LYS B N 1
ATOM 3886 C CA . LYS B 1 150 ? -23.672 21.406 10.102 1 96.06 150 LYS B CA 1
ATOM 3887 C C . LYS B 1 150 ? -24.312 21.016 11.43 1 96.06 150 LYS B C 1
ATOM 3889 O O . LYS B 1 150 ? -25.078 21.781 12 1 96.06 150 LYS B O 1
ATOM 3894 N N . ARG B 1 151 ? -23.969 19.938 11.844 1 94.25 151 ARG B N 1
ATOM 3895 C CA . ARG B 1 151 ? -24.609 19.375 13.023 1 94.25 151 ARG B CA 1
ATOM 3896 C C . ARG B 1 151 ? -24.172 20.125 14.281 1 94.25 151 ARG B C 1
ATOM 3898 O O . ARG B 1 151 ? -25 20.406 15.156 1 94.25 151 ARG B O 1
ATOM 3905 N N . PHE B 1 152 ? -22.922 20.453 14.391 1 93.19 152 PHE B N 1
ATOM 3906 C CA . PHE B 1 152 ? -22.391 20.938 15.656 1 93.19 152 PHE B CA 1
ATOM 3907 C C . PHE B 1 152 ? -22.125 22.438 15.594 1 93.19 152 PHE B C 1
ATOM 3909 O O . PHE B 1 152 ? -21.797 23.062 16.609 1 93.19 152 PHE B O 1
ATOM 3916 N N . ASN B 1 153 ? -22.219 22.969 14.406 1 93.62 153 ASN B N 1
ATOM 3917 C CA . ASN B 1 153 ? -22.062 24.406 14.18 1 93.62 153 ASN B CA 1
ATOM 3918 C C . ASN B 1 153 ? -20.672 24.891 14.578 1 93.62 153 ASN B C 1
ATOM 3920 O O . ASN B 1 153 ? -20.531 25.906 15.258 1 93.62 153 ASN B O 1
ATOM 3924 N N . ASN B 1 154 ? -19.703 24.094 14.25 1 94.44 154 ASN B N 1
ATOM 3925 C CA . ASN B 1 154 ? -18.312 24.469 14.516 1 94.44 154 ASN B CA 1
ATOM 3926 C C . ASN B 1 154 ? -17.844 25.609 13.609 1 94.44 154 ASN B C 1
ATOM 3928 O O . ASN B 1 154 ? -18.312 25.719 12.477 1 94.44 154 ASN B O 1
ATOM 3932 N N . LYS B 1 155 ? -16.875 26.297 14.125 1 96.38 155 LYS B N 1
ATOM 3933 C CA . LYS B 1 155 ? -16.312 27.391 13.336 1 96.38 155 LYS B CA 1
ATOM 3934 C C . LYS B 1 155 ? -14.906 27.062 12.852 1 96.38 155 LYS B C 1
ATOM 3936 O O . LYS B 1 155 ? -14.297 27.844 12.117 1 96.38 155 LYS B O 1
ATOM 3941 N N . ILE B 1 156 ? -14.422 25.906 13.266 1 97.62 156 ILE B N 1
ATOM 3942 C CA . ILE B 1 156 ? -13.117 25.453 12.805 1 97.62 156 ILE B CA 1
ATOM 3943 C C . ILE B 1 156 ? -13.133 23.922 12.633 1 97.62 156 ILE B C 1
ATOM 3945 O O . ILE B 1 156 ? -13.758 23.219 13.422 1 97.62 156 ILE B O 1
ATOM 3949 N N . VAL B 1 157 ? -12.508 23.469 11.586 1 98.25 157 VAL B N 1
ATOM 3950 C CA . VAL B 1 157 ? -12.336 22.047 11.344 1 98.25 157 VAL B CA 1
ATOM 3951 C C . VAL B 1 157 ? -10.867 21.734 11.078 1 98.25 157 VAL B C 1
ATOM 3953 O O . VAL B 1 157 ? -10.211 22.422 10.281 1 98.25 157 VAL B O 1
ATOM 3956 N N . LEU B 1 158 ? -10.336 20.781 11.781 1 98.44 158 LEU B N 1
ATOM 3957 C CA . LEU B 1 158 ? -8.984 20.281 11.602 1 98.44 158 LEU B CA 1
ATOM 3958 C C . LEU B 1 158 ? -8.984 18.969 10.836 1 98.44 158 LEU B C 1
ATOM 3960 O O . LEU B 1 158 ? -9.641 18 11.25 1 98.44 158 LEU B O 1
ATOM 3964 N N . LEU B 1 159 ? -8.305 18.969 9.766 1 98.38 159 LEU B N 1
ATOM 3965 C CA . LEU B 1 159 ? -8.18 17.75 8.961 1 98.38 159 LEU B CA 1
ATOM 3966 C C . LEU B 1 159 ? -6.82 17.094 9.18 1 98.38 159 LEU B C 1
ATOM 3968 O O . LEU B 1 159 ? -5.793 17.781 9.195 1 98.38 159 LEU B O 1
ATOM 3972 N N . ASP B 1 160 ? -6.77 15.812 9.375 1 94.81 160 ASP B N 1
ATOM 3973 C CA . ASP B 1 160 ? -5.527 15.047 9.477 1 94.81 160 ASP B CA 1
ATOM 3974 C C . ASP B 1 160 ? -4.902 14.836 8.102 1 94.81 160 ASP B C 1
ATOM 3976 O O . ASP B 1 160 ? -5.055 13.766 7.504 1 94.81 160 ASP B O 1
ATOM 3980 N N . GLY B 1 161 ? -4.133 15.828 7.668 1 93.12 161 GLY B N 1
ATOM 3981 C CA . GLY B 1 161 ? -3.521 15.836 6.348 1 93.12 161 GLY B CA 1
ATOM 3982 C C . GLY B 1 161 ? -3.645 17.172 5.648 1 93.12 161 GLY B C 1
ATOM 3983 O O . GLY B 1 161 ? -4.469 18.016 6.031 1 93.12 161 GLY B O 1
ATOM 3984 N N . GLY B 1 162 ? -2.869 17.344 4.578 1 94.19 162 GLY B N 1
ATOM 3985 C CA . GLY B 1 162 ? -2.877 18.578 3.82 1 94.19 162 GLY B CA 1
ATOM 3986 C C . GLY B 1 162 ? -3.949 18.625 2.748 1 94.19 162 GLY B C 1
ATOM 3987 O O . GLY B 1 162 ? -4.543 17.594 2.422 1 94.19 162 GLY B O 1
ATOM 3988 N N . PHE B 1 163 ? -4.195 19.766 2.246 1 96.44 163 PHE B N 1
ATOM 3989 C CA . PHE B 1 163 ? -5.227 19.953 1.233 1 96.44 163 PHE B CA 1
ATOM 3990 C C . PHE B 1 163 ? -4.816 19.297 -0.082 1 96.44 163 PHE B C 1
ATOM 3992 O O . PHE B 1 163 ? -5.668 18.859 -0.862 1 96.44 163 PHE B O 1
ATOM 3999 N N . LYS B 1 164 ? -3.49 19.141 -0.284 1 92.88 164 LYS B N 1
ATOM 4000 C CA . LYS B 1 164 ? -3.012 18.531 -1.521 1 92.88 164 LYS B CA 1
ATOM 4001 C C . LYS B 1 164 ? -3.455 17.078 -1.628 1 92.88 164 LYS B C 1
ATOM 4003 O O . LYS B 1 164 ? -3.73 16.594 -2.725 1 92.88 164 LYS B O 1
ATOM 4008 N N . ARG B 1 165 ? -3.436 16.422 -0.542 1 91.31 165 ARG B N 1
ATOM 4009 C CA . ARG B 1 165 ? -3.912 15.047 -0.535 1 91.31 165 ARG B CA 1
ATOM 4010 C C . ARG B 1 165 ? -5.348 14.961 -1.039 1 91.31 165 ARG B C 1
ATOM 4012 O O . ARG B 1 165 ? -5.672 14.102 -1.862 1 91.31 165 ARG B O 1
ATOM 4019 N N . PHE B 1 166 ? -6.191 15.875 -0.58 1 95.44 166 PHE B N 1
ATOM 4020 C CA . PHE B 1 166 ? -7.59 15.898 -0.995 1 95.44 166 PHE B CA 1
ATOM 4021 C C . PHE B 1 166 ? -7.715 16.359 -2.443 1 95.44 166 PHE B C 1
ATOM 4023 O O . PHE B 1 166 ? -8.594 15.891 -3.172 1 95.44 166 PHE B O 1
ATOM 4030 N N . GLU B 1 167 ? -6.836 17.188 -2.799 1 94.12 167 GLU B N 1
ATOM 4031 C CA . GLU B 1 167 ? -6.84 17.672 -4.176 1 94.12 167 GLU B CA 1
ATOM 4032 C C . GLU B 1 167 ? -6.535 16.547 -5.16 1 94.12 167 GLU B C 1
ATOM 4034 O O . GLU B 1 167 ? -7.125 16.484 -6.242 1 94.12 167 GLU B O 1
ATOM 4039 N N . TYR B 1 168 ? -5.617 15.68 -4.777 1 88.19 168 TYR B N 1
ATOM 4040 C CA . TYR B 1 168 ? -5.254 14.547 -5.621 1 88.19 168 TYR B CA 1
ATOM 4041 C C . TYR B 1 168 ? -6.355 13.492 -5.625 1 88.19 168 TYR B C 1
ATOM 4043 O O . TYR B 1 168 ? -6.652 12.906 -6.664 1 88.19 168 TYR B O 1
ATOM 4051 N N . ASN B 1 169 ? -6.973 13.32 -4.535 1 91.25 169 ASN B N 1
ATOM 4052 C CA . ASN B 1 169 ? -7.84 12.156 -4.363 1 91.25 169 ASN B CA 1
ATOM 4053 C C . ASN B 1 169 ? -9.289 12.492 -4.684 1 91.25 169 ASN B C 1
ATOM 4055 O O . ASN B 1 169 ? -10.039 11.633 -5.164 1 91.25 169 ASN B O 1
ATOM 4059 N N . CYS B 1 170 ? -9.68 13.719 -4.348 1 95.5 170 CYS B N 1
ATOM 4060 C CA . CYS B 1 170 ? -11.078 14.086 -4.551 1 95.5 170 CYS B CA 1
ATOM 4061 C C . CYS B 1 170 ? -11.211 15.578 -4.82 1 95.5 170 CYS B C 1
ATOM 4063 O O . CYS B 1 170 ? -11.844 16.297 -4.047 1 95.5 170 CYS B O 1
ATOM 4065 N N . PRO B 1 171 ? -10.766 16 -5.969 1 95.19 171 PRO B N 1
ATOM 4066 C CA . PRO B 1 171 ? -10.703 17.438 -6.273 1 95.19 171 PRO B CA 1
ATOM 4067 C C . PRO B 1 171 ? -12.078 18.094 -6.293 1 95.19 171 PRO B C 1
ATOM 4069 O O . PRO B 1 171 ? -12.242 19.203 -5.773 1 95.19 171 PRO B O 1
ATOM 4072 N N . THR B 1 172 ? -13.055 17.406 -6.875 1 96.62 172 THR B N 1
ATOM 4073 C CA . THR B 1 172 ? -14.383 18 -6.996 1 96.62 172 THR B CA 1
ATOM 4074 C C . THR B 1 172 ? -15 18.219 -5.621 1 96.62 172 THR B C 1
ATOM 4076 O O . THR B 1 172 ? -15.516 19.297 -5.328 1 96.62 172 THR B O 1
ATOM 4079 N N . LEU B 1 173 ? -14.906 17.234 -4.816 1 97.94 173 LEU B N 1
ATOM 4080 C CA . LEU B 1 173 ? -15.5 17.344 -3.486 1 97.94 173 LEU B CA 1
ATOM 4081 C C . LEU B 1 173 ? -14.711 18.328 -2.619 1 97.94 173 LEU B C 1
ATOM 4083 O O . LEU B 1 173 ? -15.281 18.984 -1.752 1 97.94 173 LEU B O 1
ATOM 4087 N N . LEU B 1 174 ? -13.461 18.438 -2.811 1 98 174 LEU B N 1
ATOM 4088 C CA . LEU B 1 174 ? -12.664 19.422 -2.102 1 98 174 LEU B CA 1
ATOM 4089 C C . LEU B 1 174 ? -13.148 20.844 -2.414 1 98 174 LEU B C 1
ATOM 4091 O O . LEU B 1 174 ? -13.242 21.672 -1.518 1 98 174 LEU B O 1
ATOM 4095 N N . ASP B 1 175 ? -13.383 21.078 -3.648 1 98.06 175 ASP B N 1
ATOM 4096 C CA . ASP B 1 175 ? -13.891 22.391 -4.035 1 98.06 175 ASP B CA 1
ATOM 4097 C C . ASP B 1 175 ? -15.219 22.688 -3.342 1 98.06 175 ASP B C 1
ATOM 4099 O O . ASP B 1 175 ? -15.438 23.812 -2.861 1 98.06 175 ASP B O 1
ATOM 4103 N N . GLU B 1 176 ? -16.031 21.703 -3.322 1 98.56 176 GLU B N 1
ATOM 4104 C CA . GLU B 1 176 ? -17.297 21.859 -2.621 1 98.56 176 GLU B CA 1
ATOM 4105 C C . GLU B 1 176 ? -17.078 22.125 -1.135 1 98.56 176 GLU B C 1
ATOM 4107 O O . GLU B 1 176 ? -17.766 22.969 -0.544 1 98.56 176 GLU B O 1
ATOM 4112 N N . PHE B 1 177 ? -16.219 21.484 -0.568 1 98.69 177 PHE B N 1
ATOM 4113 C CA . PHE B 1 177 ? -15.891 21.625 0.844 1 98.69 177 PHE B CA 1
ATOM 4114 C C . PHE B 1 177 ? -15.367 23.031 1.129 1 98.69 177 PHE B C 1
ATOM 4116 O O . PHE B 1 177 ? -15.766 23.672 2.105 1 98.69 177 PHE B O 1
ATOM 4123 N N . LYS B 1 178 ? -14.461 23.484 0.316 1 98.44 178 LYS B N 1
ATOM 4124 C CA . LYS B 1 178 ? -13.906 24.828 0.469 1 98.44 178 LYS B CA 1
ATOM 4125 C C . LYS B 1 178 ? -15.016 25.875 0.422 1 98.44 178 LYS B C 1
ATOM 4127 O O . LYS B 1 178 ? -15.07 26.766 1.278 1 98.44 178 LYS B O 1
ATOM 4132 N N . GLU B 1 179 ? -15.828 25.734 -0.588 1 98.38 179 GLU B N 1
ATOM 4133 C CA . GLU B 1 179 ? -16.938 26.656 -0.728 1 98.38 179 GLU B CA 1
ATOM 4134 C C . GLU B 1 179 ? -17.859 26.609 0.492 1 98.38 179 GLU B C 1
ATOM 4136 O O . GLU B 1 179 ? -18.297 27.641 0.99 1 98.38 179 GLU B O 1
ATOM 4141 N N . PHE B 1 180 ? -18.094 25.422 0.88 1 98.56 180 PHE B N 1
ATOM 4142 C CA . PHE B 1 180 ? -18.922 25.219 2.055 1 98.56 180 PHE B CA 1
ATOM 4143 C C . PHE B 1 180 ? -18.344 25.922 3.271 1 98.56 180 PHE B C 1
ATOM 4145 O O . PHE B 1 180 ? -19.062 26.609 3.996 1 98.56 180 PHE B O 1
ATOM 4152 N N . CYS B 1 181 ? -17.094 25.781 3.531 1 98.5 181 CYS B N 1
ATOM 4153 C CA . CYS B 1 181 ? -16.438 26.406 4.672 1 98.5 181 CYS B CA 1
ATOM 4154 C C . CYS B 1 181 ? -16.469 27.922 4.574 1 98.5 181 CYS B C 1
ATOM 4156 O O . CYS B 1 181 ? -16.75 28.609 5.562 1 98.5 181 CYS B O 1
ATOM 4158 N N . LEU B 1 182 ? -16.203 28.406 3.4 1 98.12 182 LEU B N 1
ATOM 4159 C CA . LEU B 1 182 ? -16.188 29.844 3.197 1 98.12 182 LEU B CA 1
ATOM 4160 C C . LEU B 1 182 ? -17.578 30.438 3.395 1 98.12 182 LEU B C 1
ATOM 4162 O O . LEU B 1 182 ? -17.734 31.453 4.074 1 98.12 182 LEU B O 1
ATOM 4166 N N . GLU B 1 183 ? -18.562 29.766 2.883 1 97.81 183 GLU B N 1
ATOM 4167 C CA . GLU B 1 183 ? -19.938 30.234 2.975 1 97.81 183 GLU B CA 1
ATOM 4168 C C . GLU B 1 183 ? -20.438 30.203 4.418 1 97.81 183 GLU B C 1
ATOM 4170 O O . GLU B 1 183 ? -21.25 31.047 4.812 1 97.81 183 GLU B O 1
ATOM 4175 N N . ASN B 1 184 ? -19.938 29.281 5.148 1 96.94 184 ASN B N 1
ATOM 4176 C CA . ASN B 1 184 ? -20.422 29.125 6.52 1 96.94 184 ASN B CA 1
ATOM 4177 C C . ASN B 1 184 ? -19.438 29.734 7.527 1 96.94 184 ASN B C 1
ATOM 4179 O O . ASN B 1 184 ? -19.609 29.547 8.734 1 96.94 184 ASN B O 1
ATOM 4183 N N . ASN B 1 185 ? -18.406 30.375 7.039 1 95.88 185 ASN B N 1
ATOM 4184 C CA . ASN B 1 185 ? -17.391 31.031 7.863 1 95.88 185 ASN B CA 1
ATOM 4185 C C . ASN B 1 185 ? -16.719 30.062 8.812 1 95.88 185 ASN B C 1
ATOM 4187 O O . ASN B 1 185 ? -16.641 30.297 10.016 1 95.88 185 ASN B O 1
ATOM 4191 N N . VAL B 1 186 ? -16.438 28.953 8.289 1 98 186 VAL B N 1
ATOM 4192 C CA . VAL B 1 186 ? -15.695 27.922 9.016 1 98 186 VAL B CA 1
ATOM 4193 C C . VAL B 1 186 ? -14.234 27.922 8.555 1 98 186 VAL B C 1
ATOM 4195 O O . VAL B 1 186 ? -13.961 27.875 7.352 1 98 186 VAL B O 1
ATOM 4198 N N . THR B 1 187 ? -13.312 27.969 9.484 1 98.25 187 THR B N 1
ATOM 4199 C CA . THR B 1 187 ? -11.891 27.891 9.156 1 98.25 187 THR B CA 1
ATOM 4200 C C . THR B 1 187 ? -11.477 26.438 8.945 1 98.25 187 THR B C 1
ATOM 4202 O O . THR B 1 187 ? -11.648 25.594 9.828 1 98.25 187 THR B O 1
ATOM 4205 N N . ALA B 1 188 ? -11.008 26.156 7.762 1 98.62 188 ALA B N 1
ATOM 4206 C CA . ALA B 1 188 ? -10.5 24.828 7.453 1 98.62 188 ALA B CA 1
ATOM 4207 C C . ALA B 1 188 ? -8.984 24.766 7.598 1 98.62 188 ALA B C 1
ATOM 4209 O O . ALA B 1 188 ? -8.266 25.594 7.031 1 98.62 188 ALA B O 1
ATOM 4210 N N . VAL B 1 189 ? -8.492 23.766 8.328 1 98.75 189 VAL B N 1
ATOM 4211 C CA . VAL B 1 189 ? -7.062 23.672 8.609 1 98.75 189 VAL B CA 1
ATOM 4212 C C . VAL B 1 189 ? -6.574 22.25 8.344 1 98.75 189 VAL B C 1
ATOM 4214 O O . VAL B 1 189 ? -7.145 21.297 8.859 1 98.75 189 VAL B O 1
ATOM 4217 N N . GLY B 1 190 ? -5.613 22.109 7.508 1 98.31 190 GLY B N 1
ATOM 4218 C CA . GLY B 1 190 ? -4.938 20.844 7.332 1 98.31 190 GLY B CA 1
ATOM 4219 C C . GLY B 1 190 ? -3.682 20.703 8.172 1 98.31 190 GLY B C 1
ATOM 4220 O O . GLY B 1 190 ? -2.801 21.562 8.125 1 98.31 190 GLY B O 1
ATOM 4221 N N . ILE B 1 191 ? -3.549 19.688 8.93 1 97.62 191 ILE B N 1
ATOM 4222 C CA . ILE B 1 191 ? -2.391 19.453 9.781 1 97.62 191 ILE B CA 1
ATOM 4223 C C . ILE B 1 191 ? -1.553 18.297 9.219 1 97.62 191 ILE B C 1
ATOM 4225 O O . ILE B 1 191 ? -2.053 17.188 9.039 1 97.62 191 ILE B O 1
ATOM 4229 N N . ILE B 1 192 ? -0.334 18.562 8.922 1 94.88 192 ILE B N 1
ATOM 4230 C CA . ILE B 1 192 ? 0.562 17.562 8.359 1 94.88 192 ILE B CA 1
ATOM 4231 C C . ILE B 1 192 ? 1.674 17.25 9.359 1 94.88 192 ILE B C 1
ATOM 4233 O O . ILE B 1 192 ? 2.508 18.109 9.656 1 94.88 192 ILE B O 1
ATOM 4237 N N . GLU B 1 193 ? 1.677 16.078 9.789 1 91.62 193 GLU B N 1
ATOM 4238 C CA . GLU B 1 193 ? 2.674 15.641 10.758 1 91.62 193 GLU B CA 1
ATOM 4239 C C . GLU B 1 193 ? 4.008 15.336 10.078 1 91.62 193 GLU B C 1
ATOM 4241 O O . GLU B 1 193 ? 5.059 15.781 10.539 1 91.62 193 GLU B O 1
ATOM 4246 N N . GLU B 1 194 ? 3.928 14.609 8.992 1 88.06 194 GLU B N 1
ATOM 4247 C CA . GLU B 1 194 ? 5.129 14.234 8.25 1 88.06 194 GLU B CA 1
ATOM 4248 C C . GLU B 1 194 ? 5.328 15.133 7.031 1 88.06 194 GLU B C 1
ATOM 4250 O O . GLU B 1 194 ? 4.816 14.836 5.949 1 88.06 194 GLU B O 1
ATOM 4255 N N . VAL B 1 195 ? 6.113 16.094 7.238 1 88.5 195 VAL B N 1
ATOM 4256 C CA . VAL B 1 195 ? 6.328 17.078 6.184 1 88.5 195 VAL B CA 1
ATOM 4257 C C . VAL B 1 195 ? 7.223 16.484 5.098 1 88.5 195 VAL B C 1
ATOM 4259 O O . VAL B 1 195 ? 8.336 16.031 5.375 1 88.5 195 VAL B O 1
ATOM 4262 N N . SER B 1 196 ? 6.785 16.5 3.885 1 83 196 SER B N 1
ATOM 4263 C CA . SER B 1 196 ? 7.551 15.898 2.799 1 83 196 SER B CA 1
ATOM 4264 C C . SER B 1 196 ? 7.852 16.906 1.704 1 83 196 SER B C 1
ATOM 4266 O O . SER B 1 196 ? 8.328 16.547 0.627 1 83 196 SER B O 1
ATOM 4268 N N . THR B 1 197 ? 7.594 18.156 1.936 1 84.56 197 THR B N 1
ATOM 4269 C CA . THR B 1 197 ? 7.863 19.188 0.941 1 84.56 197 THR B CA 1
ATOM 4270 C C . THR B 1 197 ? 9.352 19.531 0.91 1 84.56 197 THR B C 1
ATOM 4272 O O . THR B 1 197 ? 10.07 19.297 1.887 1 84.56 197 THR B O 1
ATOM 4275 N N . HIS B 1 198 ? 9.75 20.078 -0.205 1 86.88 198 HIS B N 1
ATOM 4276 C CA . HIS B 1 198 ? 11.125 20.547 -0.376 1 86.88 198 HIS B CA 1
ATOM 4277 C C . HIS B 1 198 ? 11.148 21.953 -0.986 1 86.88 198 HIS B C 1
ATOM 4279 O O . HIS B 1 198 ? 12.086 22.297 -1.705 1 86.88 198 HIS B O 1
ATOM 4285 N N . THR B 1 199 ? 10.156 22.672 -0.761 1 88.69 199 THR B N 1
ATOM 4286 C CA . THR B 1 199 ? 9.969 23.984 -1.391 1 88.69 199 THR B CA 1
ATOM 4287 C C . THR B 1 199 ? 10.906 25.016 -0.772 1 88.69 199 THR B C 1
ATOM 4289 O O . THR B 1 199 ? 11.484 25.844 -1.483 1 88.69 199 THR B O 1
ATOM 4292 N N . ILE B 1 200 ? 11.039 24.984 0.524 1 90.94 200 ILE B N 1
ATOM 4293 C CA . ILE B 1 200 ? 11.898 25.953 1.194 1 90.94 200 ILE B CA 1
ATOM 4294 C C . ILE B 1 200 ? 13.344 25.781 0.728 1 90.94 200 ILE B C 1
ATOM 4296 O O . ILE B 1 200 ? 14.031 26.75 0.43 1 90.94 200 ILE B O 1
ATOM 4300 N N . SER B 1 201 ? 13.766 24.578 0.701 1 87.31 201 SER B N 1
ATOM 4301 C CA . SER B 1 201 ? 15.125 24.297 0.245 1 87.31 201 SER B CA 1
ATOM 4302 C C . SER B 1 201 ? 15.328 24.766 -1.192 1 87.31 201 SER B C 1
ATOM 4304 O O . SER B 1 201 ? 16.391 25.266 -1.54 1 87.31 201 SER B O 1
ATOM 4306 N N . LYS B 1 202 ? 14.352 24.625 -1.956 1 86.81 202 LYS B N 1
ATOM 4307 C CA . LYS B 1 202 ? 14.422 25.062 -3.342 1 86.81 202 LYS B CA 1
ATOM 4308 C C . LYS B 1 202 ? 14.516 26.594 -3.422 1 86.81 202 LYS B C 1
ATOM 4310 O O . LYS B 1 202 ? 15.266 27.125 -4.234 1 86.81 202 LYS B O 1
ATOM 4315 N N . LEU B 1 203 ? 13.742 27.203 -2.631 1 88 203 LEU B N 1
ATOM 4316 C CA . LEU B 1 203 ? 13.711 28.672 -2.625 1 88 203 LEU B CA 1
ATOM 4317 C C . LEU B 1 203 ? 15.031 29.234 -2.119 1 88 203 LEU B C 1
ATOM 4319 O O . LEU B 1 203 ? 15.438 30.328 -2.529 1 88 203 LEU B O 1
ATOM 4323 N N . LEU B 1 204 ? 15.719 28.469 -1.318 1 88.5 204 LEU B N 1
ATOM 4324 C CA . LEU B 1 204 ? 16.969 28.922 -0.726 1 88.5 204 LEU B CA 1
ATOM 4325 C C . LEU B 1 204 ? 18.172 28.328 -1.454 1 88.5 204 LEU B C 1
ATOM 4327 O O . LEU B 1 204 ? 19.297 28.375 -0.952 1 88.5 204 LEU B O 1
ATOM 4331 N N . LYS B 1 205 ? 17.984 27.719 -2.555 1 83.38 205 LYS B N 1
ATOM 4332 C CA . LYS B 1 205 ? 19 26.938 -3.256 1 83.38 205 LYS B CA 1
ATOM 4333 C C . LYS B 1 205 ? 20.266 27.766 -3.461 1 83.38 205 LYS B C 1
ATOM 4335 O O . LYS B 1 205 ? 21.375 27.234 -3.355 1 83.38 205 LYS B O 1
ATOM 4340 N N . ASP B 1 206 ? 20.078 28.969 -3.783 1 81.31 206 ASP B N 1
ATOM 4341 C CA . ASP B 1 206 ? 21.219 29.828 -4.09 1 81.31 206 ASP B CA 1
ATOM 4342 C C . ASP B 1 206 ? 21.953 30.234 -2.818 1 81.31 206 ASP B C 1
ATOM 4344 O O . ASP B 1 206 ? 23.094 30.719 -2.879 1 81.31 206 ASP B O 1
ATOM 4348 N N . SER B 1 207 ? 21.312 30.031 -1.727 1 80.06 207 SER B N 1
ATOM 4349 C CA . SER B 1 207 ? 21.891 30.484 -0.461 1 80.06 207 SER B CA 1
ATOM 4350 C C . SER B 1 207 ? 22.375 29.297 0.376 1 80.06 207 SER B C 1
ATOM 4352 O O . SER B 1 207 ? 23.062 29.484 1.378 1 80.06 207 SER B O 1
ATOM 4354 N N . LEU B 1 208 ? 22 28.156 -0.078 1 76.88 208 LEU B N 1
ATOM 4355 C CA . LEU B 1 208 ? 22.344 26.969 0.681 1 76.88 208 LEU B CA 1
ATOM 4356 C C . LEU B 1 208 ? 23.516 26.234 0.026 1 76.88 208 LEU B C 1
ATOM 4358 O O . LEU B 1 208 ? 23.75 26.375 -1.176 1 76.88 208 LEU B O 1
ATOM 4362 N N . THR B 1 209 ? 24.234 25.625 0.844 1 72.19 209 THR B N 1
ATOM 4363 C CA . THR B 1 209 ? 25.281 24.766 0.302 1 72.19 209 THR B CA 1
ATOM 4364 C C . THR B 1 209 ? 24.688 23.594 -0.464 1 72.19 209 THR B C 1
ATOM 4366 O O . THR B 1 209 ? 23.531 23.234 -0.252 1 72.19 209 THR B O 1
ATOM 4369 N N . GLU B 1 210 ? 25.375 23.094 -1.375 1 65.31 210 GLU B N 1
ATOM 4370 C CA . GLU B 1 210 ? 24.953 22.031 -2.287 1 65.31 210 GLU B CA 1
ATOM 4371 C C . GLU B 1 210 ? 24.328 20.859 -1.527 1 65.31 210 GLU B C 1
ATOM 4373 O O . GLU B 1 210 ? 23.391 20.219 -2.018 1 65.31 210 GLU B O 1
ATOM 4378 N N . ASN B 1 211 ? 24.75 20.734 -0.369 1 64.56 211 ASN B N 1
ATOM 4379 C CA . ASN B 1 211 ? 24.312 19.578 0.402 1 64.56 211 ASN B CA 1
ATOM 4380 C C . ASN B 1 211 ? 22.875 19.719 0.874 1 64.56 211 ASN B C 1
ATOM 4382 O O . ASN B 1 211 ? 22.219 18.734 1.21 1 64.56 211 ASN B O 1
ATOM 4386 N N . TYR B 1 212 ? 22.438 20.906 0.759 1 66.31 212 TYR B N 1
ATOM 4387 C CA . TYR B 1 212 ? 21.125 21.188 1.35 1 66.31 212 TYR B CA 1
ATOM 4388 C C . TYR B 1 212 ? 20.078 21.406 0.27 1 66.31 212 TYR B C 1
ATOM 4390 O O . TYR B 1 212 ? 18.875 21.453 0.562 1 66.31 212 TYR B O 1
ATOM 4398 N N . ILE B 1 213 ? 20.562 21.484 -0.869 1 61.31 213 ILE B N 1
ATOM 4399 C CA . ILE B 1 213 ? 19.672 21.891 -1.96 1 61.31 213 ILE B CA 1
ATOM 4400 C C . ILE B 1 213 ? 18.594 20.828 -2.156 1 61.31 213 ILE B C 1
ATOM 4402 O O . ILE B 1 213 ? 17.453 21.141 -2.527 1 61.31 213 ILE B O 1
ATOM 4406 N N . LYS B 1 214 ? 18.828 19.703 -1.786 1 67.94 214 LYS B N 1
ATOM 4407 C CA . LYS B 1 214 ? 17.828 18.703 -2.076 1 67.94 214 LYS B CA 1
ATOM 4408 C C . LYS B 1 214 ? 17.188 18.172 -0.792 1 67.94 214 LYS B C 1
ATOM 4410 O O . LYS B 1 214 ? 16.484 17.156 -0.808 1 67.94 214 LYS B O 1
ATOM 4415 N N . ASP B 1 215 ? 17.328 19.016 0.172 1 78.75 215 ASP B N 1
ATOM 4416 C CA . ASP B 1 215 ? 16.781 18.562 1.448 1 78.75 215 ASP B CA 1
ATOM 4417 C C . ASP B 1 215 ? 15.273 18.797 1.512 1 78.75 215 ASP B C 1
ATOM 4419 O O . ASP B 1 215 ? 14.766 19.766 0.944 1 78.75 215 ASP B O 1
ATOM 4423 N N . TYR B 1 216 ? 14.703 17.953 2.211 1 84.38 216 TYR B N 1
ATOM 4424 C CA . TYR B 1 216 ? 13.297 18.172 2.529 1 84.38 216 TYR B CA 1
ATOM 4425 C C . TYR B 1 216 ? 13.148 19.203 3.652 1 84.38 216 TYR B C 1
ATOM 4427 O O . TYR B 1 216 ? 14.031 19.328 4.5 1 84.38 216 TYR B O 1
ATOM 4435 N N . ASP B 1 217 ? 12.078 19.875 3.625 1 88.69 217 ASP B N 1
ATOM 4436 C CA . ASP B 1 217 ? 11.852 20.969 4.562 1 88.69 217 ASP B CA 1
ATOM 4437 C C . ASP B 1 217 ? 11.891 20.484 6.008 1 88.69 217 ASP B C 1
ATOM 4439 O O . ASP B 1 217 ? 12.328 21.203 6.906 1 88.69 217 ASP B O 1
ATOM 4443 N N . ARG B 1 218 ? 11.453 19.266 6.184 1 88.62 218 ARG B N 1
ATOM 4444 C CA . ARG B 1 218 ? 11.492 18.688 7.52 1 88.62 218 ARG B CA 1
ATOM 4445 C C . ARG B 1 218 ? 12.922 18.641 8.055 1 88.62 218 ARG B C 1
ATOM 4447 O O . ARG B 1 218 ? 13.148 18.891 9.234 1 88.62 218 ARG B O 1
ATOM 4454 N N . GLU B 1 219 ? 13.812 18.328 7.203 1 86.5 219 GLU B N 1
ATOM 4455 C CA . GLU B 1 219 ? 15.219 18.25 7.586 1 86.5 219 GLU B CA 1
ATOM 4456 C C . GLU B 1 219 ? 15.805 19.641 7.824 1 86.5 219 GLU B C 1
ATOM 4458 O O . GLU B 1 219 ? 16.5 19.859 8.812 1 86.5 219 GLU B O 1
ATOM 4463 N N . LEU B 1 220 ? 15.516 20.453 6.922 1 88.94 220 LEU B N 1
ATOM 4464 C CA . LEU B 1 220 ? 16.047 21.812 6.965 1 88.94 220 LEU B CA 1
ATOM 4465 C C . LEU B 1 220 ? 15.586 22.547 8.219 1 88.94 220 LEU B C 1
ATOM 4467 O O . LEU B 1 220 ? 16.359 23.266 8.844 1 88.94 220 LEU B O 1
ATOM 4471 N N . LEU B 1 221 ? 14.375 22.297 8.625 1 92.88 221 LEU B N 1
ATOM 4472 C CA . LEU B 1 221 ? 13.766 23.094 9.688 1 92.88 221 LEU B CA 1
ATOM 4473 C C . LEU B 1 221 ? 13.836 22.359 11.023 1 92.88 221 LEU B C 1
ATOM 4475 O O . LEU B 1 221 ? 13.383 22.891 12.047 1 92.88 221 LEU B O 1
ATOM 4479 N N . PHE B 1 222 ? 14.414 21.219 11.016 1 90.56 222 PHE B N 1
ATOM 4480 C CA . PHE B 1 222 ? 14.516 20.453 12.25 1 90.56 222 PHE B CA 1
ATOM 4481 C C . PHE B 1 222 ? 15.297 21.234 13.305 1 90.56 222 PHE B C 1
ATOM 4483 O O . PHE B 1 222 ? 16.5 21.469 13.156 1 90.56 222 PHE B O 1
ATOM 4490 N N . GLY B 1 223 ? 14.625 21.625 14.352 1 91.69 223 GLY B N 1
ATOM 4491 C CA . GLY B 1 223 ? 15.266 22.312 15.461 1 91.69 223 GLY B CA 1
ATOM 4492 C C . GLY B 1 223 ? 15.5 23.781 15.203 1 91.69 223 GLY B C 1
ATOM 4493 O O . GLY B 1 223 ? 16.141 24.469 16 1 91.69 223 GLY B O 1
ATOM 4494 N N . VAL B 1 224 ? 15.016 24.203 14.133 1 94.81 224 VAL B N 1
ATOM 4495 C CA . VAL B 1 224 ? 15.258 25.594 13.758 1 94.81 224 VAL B CA 1
ATOM 4496 C C . VAL B 1 224 ? 14.273 26.5 14.484 1 94.81 224 VAL B C 1
ATOM 4498 O O . VAL B 1 224 ? 14.648 27.578 14.961 1 94.81 224 VAL B O 1
ATOM 4501 N N . LEU B 1 225 ? 13.055 26.078 14.523 1 97.31 225 LEU B N 1
ATOM 4502 C CA . LEU B 1 225 ? 12.039 26.859 15.234 1 97.31 225 LEU B CA 1
ATOM 4503 C C . LEU B 1 225 ? 12.18 26.656 16.734 1 97.31 225 LEU B C 1
ATOM 4505 O O . LEU B 1 225 ? 12.492 25.562 17.203 1 97.31 225 LEU B O 1
ATOM 4509 N N . ASN B 1 226 ? 11.953 27.672 17.438 1 97.19 226 ASN B N 1
ATOM 4510 C CA . ASN B 1 226 ? 11.852 27.562 18.891 1 97.19 226 ASN B CA 1
ATOM 4511 C C . ASN B 1 226 ? 10.523 26.953 19.312 1 97.19 226 ASN B C 1
ATOM 4513 O O . ASN B 1 226 ? 9.594 26.859 18.516 1 97.19 226 ASN B O 1
ATOM 4517 N N . ILE B 1 227 ? 10.477 26.484 20.531 1 96.62 227 ILE B N 1
ATOM 4518 C CA . ILE B 1 227 ? 9.242 25.938 21.062 1 96.62 227 ILE B CA 1
ATOM 4519 C C . ILE B 1 227 ? 8.133 26.984 20.984 1 96.62 227 ILE B C 1
ATOM 4521 O O . ILE B 1 227 ? 8.344 28.141 21.359 1 96.62 227 ILE B O 1
ATOM 4525 N N . ASN B 1 228 ? 6.965 26.656 20.469 1 96.94 228 ASN B N 1
ATOM 4526 C CA . ASN B 1 228 ? 5.789 27.5 20.312 1 96.94 228 ASN B CA 1
ATOM 4527 C C . ASN B 1 228 ? 6.035 28.609 19.297 1 96.94 228 ASN B C 1
ATOM 4529 O O . ASN B 1 228 ? 5.547 29.734 19.484 1 96.94 228 ASN B O 1
ATOM 4533 N N . GLU B 1 229 ? 6.832 28.297 18.359 1 98.06 229 GLU B N 1
ATOM 4534 C CA . GLU B 1 229 ? 7.117 29.219 17.281 1 98.06 229 GLU B CA 1
ATOM 4535 C C . GLU B 1 229 ? 6.637 28.672 15.938 1 98.06 229 GLU B C 1
ATOM 4537 O O . GLU B 1 229 ? 6.5 27.469 15.773 1 98.06 229 GLU B O 1
ATOM 4542 N N . TRP B 1 230 ? 6.211 29.547 15.109 1 98.25 230 TRP B N 1
ATOM 4543 C CA . TRP B 1 230 ? 5.855 29.156 13.75 1 98.25 230 TRP B CA 1
ATOM 4544 C C . TRP B 1 230 ? 6.398 30.172 12.734 1 98.25 230 TRP B C 1
ATOM 4546 O O . TRP B 1 230 ? 6.762 31.281 13.102 1 98.25 230 TRP B O 1
ATOM 4556 N N . LEU B 1 231 ? 6.609 29.734 11.586 1 98.31 231 LEU B N 1
ATOM 4557 C CA . LEU B 1 231 ? 7.133 30.547 10.5 1 98.31 231 LEU B CA 1
ATOM 4558 C C . LEU B 1 231 ? 5.996 31.141 9.68 1 98.31 231 LEU B C 1
ATOM 4560 O O . LEU B 1 231 ? 5.336 30.438 8.914 1 98.31 231 LEU B O 1
ATOM 4564 N N . LYS B 1 232 ? 5.734 32.406 9.906 1 98.19 232 LYS B N 1
ATOM 4565 C CA . LYS B 1 232 ? 4.742 33.125 9.102 1 98.19 232 LYS B CA 1
ATOM 4566 C C . LYS B 1 232 ? 5.273 33.406 7.699 1 98.19 232 LYS B C 1
ATOM 4568 O O . LYS B 1 232 ? 5.945 34.438 7.484 1 98.19 232 LYS B O 1
ATOM 4573 N N . VAL B 1 233 ? 4.93 32.594 6.77 1 97.88 233 VAL B N 1
ATOM 4574 C CA . VAL B 1 233 ? 5.434 32.656 5.402 1 97.88 233 VAL B CA 1
ATOM 4575 C C . VAL B 1 233 ? 4.82 33.875 4.691 1 97.88 233 VAL B C 1
ATOM 4577 O O . VAL B 1 233 ? 3.629 34.156 4.84 1 97.88 233 VAL B O 1
ATOM 4580 N N . ASP B 1 234 ? 5.645 34.531 3.945 1 97 234 ASP B N 1
ATOM 4581 C CA . ASP B 1 234 ? 5.16 35.656 3.18 1 97 234 ASP B CA 1
ATOM 4582 C C . ASP B 1 234 ? 4.07 35.25 2.195 1 97 234 ASP B C 1
ATOM 4584 O O . ASP B 1 234 ? 4.148 34.156 1.599 1 97 234 ASP B O 1
ATOM 4588 N N . LEU B 1 235 ? 3.156 36.125 1.985 1 94.25 235 LEU B N 1
ATOM 4589 C CA . LEU B 1 235 ? 1.98 35.812 1.183 1 94.25 235 LEU B CA 1
ATOM 4590 C C . LEU B 1 235 ? 2.365 35.562 -0.274 1 94.25 235 LEU B C 1
ATOM 4592 O O . LEU B 1 235 ? 1.642 34.875 -1.01 1 94.25 235 LEU B O 1
ATOM 4596 N N . ASP B 1 236 ? 3.453 36.125 -0.736 1 93.25 236 ASP B N 1
ATOM 4597 C CA . ASP B 1 236 ? 3.863 36 -2.131 1 93.25 236 ASP B CA 1
ATOM 4598 C C . ASP B 1 236 ? 4.598 34.688 -2.367 1 93.25 236 ASP B C 1
ATOM 4600 O O . ASP B 1 236 ? 4.879 34.312 -3.51 1 93.25 236 ASP B O 1
ATOM 4604 N N . ILE B 1 237 ? 4.871 33.969 -1.281 1 94.19 237 ILE B N 1
ATOM 4605 C CA . ILE B 1 237 ? 5.555 32.688 -1.372 1 94.19 237 ILE B CA 1
ATOM 4606 C C . ILE B 1 237 ? 4.539 31.562 -1.255 1 94.19 237 ILE B C 1
ATOM 4608 O O . ILE B 1 237 ? 3.748 31.531 -0.31 1 94.19 237 ILE B O 1
ATOM 4612 N N . GLU B 1 238 ? 4.578 30.688 -2.172 1 92.88 238 GLU B N 1
ATOM 4613 C CA . GLU B 1 238 ? 3.699 29.516 -2.152 1 92.88 238 GLU B CA 1
ATOM 4614 C C . GLU B 1 238 ? 4.484 28.234 -1.9 1 92.88 238 GLU B C 1
ATOM 4616 O O . GLU B 1 238 ? 5.082 27.672 -2.822 1 92.88 238 GLU B O 1
ATOM 4621 N N . ILE B 1 239 ? 4.371 27.828 -0.659 1 92.94 239 ILE B N 1
ATOM 4622 C CA . ILE B 1 239 ? 4.996 26.562 -0.333 1 92.94 239 ILE B CA 1
ATOM 4623 C C . ILE B 1 239 ? 4.281 25.422 -1.075 1 92.94 239 ILE B C 1
ATOM 4625 O O . ILE B 1 239 ? 4.93 24.547 -1.652 1 92.94 239 ILE B O 1
ATOM 4629 N N . LYS B 1 240 ? 2.992 25.438 -1.019 1 91.44 240 LYS B N 1
ATOM 4630 C CA . LYS B 1 240 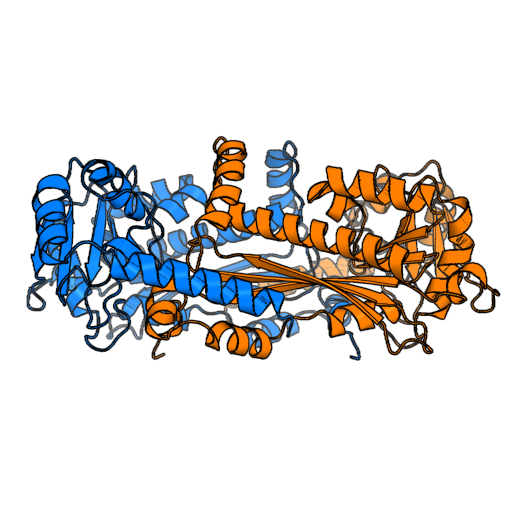? 2.111 24.594 -1.823 1 91.44 240 LYS B CA 1
ATOM 4631 C C . LYS B 1 240 ? 1.213 25.438 -2.721 1 91.44 240 LYS B C 1
ATOM 4633 O O . LYS B 1 240 ? 0.513 26.344 -2.242 1 91.44 240 LYS B O 1
ATOM 4638 N N . ILE B 1 241 ? 1.178 25.031 -3.932 1 90.31 241 ILE B N 1
ATOM 4639 C CA . ILE B 1 241 ? 0.381 25.781 -4.891 1 90.31 241 ILE B CA 1
ATOM 4640 C C . ILE B 1 241 ? -1.096 25.703 -4.508 1 90.31 241 ILE B C 1
ATOM 4642 O O . ILE B 1 241 ? -1.635 24.625 -4.297 1 90.31 241 ILE B O 1
ATOM 4646 N N . GLY B 1 242 ? -1.68 26.891 -4.336 1 92.94 242 GLY B N 1
ATOM 4647 C CA . GLY B 1 242 ? -3.117 26.953 -4.117 1 92.94 242 GLY B CA 1
ATOM 4648 C C . GLY B 1 242 ? -3.496 27.078 -2.654 1 92.94 242 GLY B C 1
ATOM 4649 O O . GLY B 1 242 ? -4.664 27.297 -2.326 1 92.94 242 GLY B O 1
ATOM 4650 N N . TYR B 1 243 ? -2.457 27.062 -1.776 1 96.75 243 TYR B N 1
ATOM 4651 C CA . TYR B 1 243 ? -2.75 27.078 -0.348 1 96.75 243 TYR B CA 1
ATOM 4652 C C . TYR B 1 243 ? -1.74 27.938 0.406 1 96.75 243 TYR B C 1
ATOM 4654 O O . TYR B 1 243 ? -0.658 28.234 -0.109 1 96.75 243 TYR B O 1
ATOM 4662 N N . TYR B 1 244 ? -2.186 28.438 1.483 1 98 244 TYR B N 1
ATOM 4663 C CA . TYR B 1 244 ? -1.24 29.031 2.42 1 98 244 TYR B CA 1
ATOM 4664 C C . TYR B 1 244 ? -0.717 27.984 3.404 1 98 244 TYR B C 1
ATOM 4666 O O . TYR B 1 244 ? -1.478 27.453 4.215 1 98 244 TYR B O 1
ATOM 4674 N N . THR B 1 245 ? 0.507 27.672 3.27 1 97.75 245 THR B N 1
ATOM 4675 C CA . THR B 1 245 ? 1.14 26.656 4.09 1 97.75 245 THR B CA 1
ATOM 4676 C C . THR B 1 245 ? 2.23 27.266 4.969 1 97.75 245 THR B C 1
ATOM 4678 O O . THR B 1 245 ? 3 28.109 4.516 1 97.75 245 THR B O 1
ATOM 4681 N N . THR B 1 246 ? 2.262 26.891 6.18 1 97.94 246 THR B N 1
ATOM 4682 C CA . THR B 1 246 ? 3.279 27.359 7.117 1 97.94 246 THR B CA 1
ATOM 4683 C C . THR B 1 246 ? 3.803 26.188 7.961 1 97.94 246 THR B C 1
ATOM 4685 O O . THR B 1 246 ? 3.375 25.047 7.789 1 97.94 246 THR B O 1
ATOM 4688 N N . PHE B 1 247 ? 4.793 26.438 8.773 1 97.88 247 PHE B N 1
ATOM 4689 C CA . PHE B 1 247 ? 5.457 25.422 9.602 1 97.88 247 PHE B CA 1
ATOM 4690 C C . PHE B 1 247 ? 5.473 25.859 11.062 1 97.88 247 PHE B C 1
ATOM 4692 O O . PHE B 1 247 ? 5.602 27.047 11.367 1 97.88 247 PHE B O 1
ATOM 4699 N N . ALA B 1 248 ? 5.359 24.906 11.938 1 98.06 248 ALA B N 1
ATOM 4700 C CA . ALA B 1 248 ? 5.309 25.234 13.352 1 98.06 248 ALA B CA 1
ATOM 4701 C C . ALA B 1 248 ? 6.004 24.172 14.203 1 98.06 248 ALA B C 1
ATOM 4703 O O . ALA B 1 248 ? 6.152 23.031 13.773 1 98.06 248 ALA B O 1
ATOM 4704 N N . ARG B 1 249 ? 6.449 24.531 15.266 1 97.5 249 ARG B N 1
ATOM 4705 C CA . ARG B 1 249 ? 6.887 23.688 16.375 1 97.5 249 ARG B CA 1
ATOM 4706 C C . ARG B 1 249 ? 6.168 24.062 17.672 1 97.5 249 ARG B C 1
ATOM 4708 O O . ARG B 1 249 ? 6.516 25.062 18.312 1 97.5 249 ARG B O 1
ATOM 4715 N N . PHE B 1 250 ? 5.289 23.219 18.125 1 96.19 250 PHE B N 1
ATOM 4716 C CA . PHE B 1 250 ? 4.453 23.578 19.25 1 96.19 250 PHE B CA 1
ATOM 4717 C C . PHE B 1 250 ? 4.922 22.875 20.516 1 96.19 250 PHE B C 1
ATOM 4719 O O . PHE B 1 250 ? 4.488 23.219 21.625 1 96.19 250 PHE B O 1
ATOM 4726 N N . SER B 1 251 ? 5.77 21.969 20.391 1 94.88 251 SER B N 1
ATOM 4727 C CA . SER B 1 251 ? 6.188 21.156 21.531 1 94.88 251 SER B CA 1
ATOM 4728 C C . SER B 1 251 ? 7.703 21.172 21.688 1 94.88 251 SER B C 1
ATOM 4730 O O . SER B 1 251 ? 8.398 21.906 20.984 1 94.88 251 SER B O 1
ATOM 4732 N N . GLN B 1 252 ? 8.172 20.375 22.625 1 95 252 GLN B N 1
ATOM 4733 C CA . GLN B 1 252 ? 9.602 20.281 22.875 1 95 252 GLN B CA 1
ATOM 4734 C C . GLN B 1 252 ? 10.305 19.469 21.797 1 95 252 GLN B C 1
ATOM 4736 O O . GLN B 1 252 ? 11.516 19.594 21.594 1 95 252 GLN B O 1
ATOM 4741 N N . HIS B 1 253 ? 9.547 18.672 21.188 1 92.44 253 HIS B N 1
ATOM 4742 C CA . HIS B 1 253 ? 10.141 17.891 20.109 1 92.44 253 HIS B CA 1
ATOM 4743 C C . HIS B 1 253 ? 10.602 18.797 18.969 1 92.44 253 HIS B C 1
ATOM 4745 O O . HIS B 1 253 ? 9.867 19.688 18.547 1 92.44 253 HIS B O 1
ATOM 4751 N N . PRO B 1 254 ? 11.719 18.594 18.438 1 92.75 254 PRO B N 1
ATOM 4752 C CA . PRO B 1 254 ? 12.312 19.531 17.484 1 92.75 254 PRO B CA 1
ATOM 4753 C C . PRO B 1 254 ? 11.68 19.438 16.109 1 92.75 254 PRO B C 1
ATOM 4755 O O . PRO B 1 254 ? 11.891 20.312 15.266 1 92.75 254 PRO B O 1
ATOM 4758 N N . GLN B 1 255 ? 11.008 18.453 15.781 1 91.62 255 GLN B N 1
ATOM 4759 C CA . GLN B 1 255 ? 10.406 18.281 14.469 1 91.62 255 GLN B CA 1
ATOM 4760 C C . GLN B 1 255 ? 9.273 19.281 14.242 1 91.62 255 GLN B C 1
ATOM 4762 O O . GLN B 1 255 ? 8.477 19.531 15.148 1 91.62 255 GLN B O 1
ATOM 4767 N N . ILE B 1 256 ? 9.211 19.75 13.078 1 94.5 256 ILE B N 1
ATOM 4768 C CA . ILE B 1 256 ? 8.156 20.703 12.734 1 94.5 256 ILE B CA 1
ATOM 4769 C C . ILE B 1 256 ? 6.945 19.953 12.18 1 94.5 256 ILE B C 1
ATOM 4771 O O . ILE B 1 256 ? 7.059 18.797 11.75 1 94.5 256 ILE B O 1
ATOM 4775 N N . ILE B 1 257 ? 5.824 20.594 12.203 1 95.94 257 ILE B N 1
ATOM 4776 C CA . ILE B 1 257 ? 4.641 20.188 11.453 1 95.94 257 ILE B CA 1
ATOM 4777 C C . ILE B 1 257 ? 4.293 21.25 10.422 1 95.94 257 ILE B C 1
ATOM 4779 O O . ILE B 1 257 ? 4.742 22.406 10.523 1 95.94 257 ILE B O 1
ATOM 4783 N N . SER B 1 258 ? 3.631 20.875 9.422 1 96.94 258 SER B N 1
ATOM 4784 C CA . SER B 1 258 ? 3.115 21.812 8.43 1 96.94 258 SER B CA 1
ATOM 4785 C C . SER B 1 258 ? 1.612 22.016 8.586 1 96.94 258 SER B C 1
ATOM 4787 O O . SER B 1 258 ? 0.888 21.094 8.945 1 96.94 258 SER B O 1
ATOM 4789 N N . ILE B 1 259 ? 1.185 23.188 8.406 1 98.31 259 ILE B N 1
ATOM 4790 C CA . ILE B 1 259 ? -0.224 23.547 8.523 1 98.31 259 ILE B CA 1
ATOM 4791 C C . ILE B 1 259 ? -0.693 24.234 7.25 1 98.31 259 ILE B C 1
ATOM 4793 O O . ILE B 1 259 ? -0.074 25.203 6.797 1 98.31 259 ILE B O 1
ATOM 4797 N N . ASP B 1 260 ? -1.768 23.797 6.738 1 98.25 260 ASP B N 1
ATOM 4798 C CA . ASP B 1 260 ? -2.352 24.328 5.512 1 98.25 260 ASP B CA 1
ATOM 4799 C C . ASP B 1 260 ? -3.602 2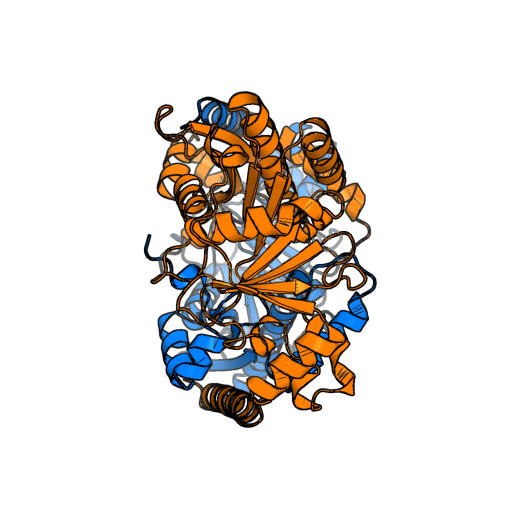5.156 5.816 1 98.25 260 ASP B C 1
ATOM 4801 O O . ASP B 1 260 ? -4.414 24.766 6.66 1 98.25 260 ASP B O 1
ATOM 4805 N N . PHE B 1 261 ? -3.732 26.266 5.152 1 98.5 261 PHE B N 1
ATOM 4806 C CA . PHE B 1 261 ? -4.934 27.094 5.148 1 98.5 261 PHE B CA 1
ATOM 4807 C C . PHE B 1 261 ? -5.395 27.375 3.723 1 98.5 261 PHE B C 1
ATOM 4809 O O . PHE B 1 261 ? -4.609 27.281 2.779 1 98.5 261 PHE B O 1
ATOM 4816 N N . LEU B 1 262 ? -6.703 27.625 3.656 1 97.75 262 LEU B N 1
ATOM 4817 C CA . LEU B 1 262 ? -7.164 28.219 2.408 1 97.75 262 LEU B CA 1
ATOM 4818 C C . LEU B 1 262 ? -6.598 29.625 2.236 1 97.75 262 LEU B C 1
ATOM 4820 O O . LEU B 1 262 ? -6.477 30.375 3.209 1 97.75 262 LEU B O 1
ATOM 4824 N N . LYS B 1 263 ? -6.312 30 1.013 1 96.62 263 LYS B N 1
ATOM 4825 C CA . LYS B 1 263 ? -5.773 31.328 0.75 1 96.62 263 LYS B CA 1
ATOM 4826 C C . LYS B 1 263 ? -6.75 32.406 1.197 1 96.62 263 LYS B C 1
ATOM 4828 O O . LYS B 1 263 ? -6.332 33.5 1.645 1 96.62 263 LYS B O 1
ATOM 4833 N N . GLU B 1 264 ? -7.977 32.156 1.085 1 96.69 264 GLU B N 1
ATOM 4834 C CA . GLU B 1 264 ? -9.039 33.094 1.438 1 96.69 264 GLU B CA 1
ATOM 4835 C C . GLU B 1 264 ? -9.125 33.281 2.949 1 96.69 264 GLU B C 1
ATOM 4837 O O . GLU B 1 264 ? -9.797 34.188 3.426 1 96.69 264 GLU B O 1
ATOM 4842 N N . GLN B 1 265 ? -8.344 32.5 3.691 1 97.38 265 GLN B N 1
ATOM 4843 C CA . GLN B 1 265 ? -8.492 32.531 5.145 1 97.38 265 GLN B CA 1
ATOM 4844 C C . GLN B 1 265 ? -7.176 32.906 5.82 1 97.38 265 GLN B C 1
ATOM 4846 O O . GLN B 1 265 ? -6.949 32.562 6.98 1 97.38 265 GLN B O 1
ATOM 4851 N N . VAL B 1 266 ? -6.359 33.531 5.195 1 96.31 266 VAL B N 1
ATOM 4852 C CA . VAL B 1 266 ? -5.031 33.875 5.691 1 96.31 266 VAL B CA 1
ATOM 4853 C C . VAL B 1 266 ? -5.152 34.844 6.867 1 96.31 266 VAL B C 1
ATOM 4855 O O . VAL B 1 266 ? -4.305 34.875 7.762 1 96.31 266 VAL B O 1
ATOM 4858 N N . ASP B 1 267 ? -6.223 35.594 6.945 1 94.81 267 ASP B N 1
ATOM 4859 C CA . ASP B 1 267 ? -6.41 36.625 7.969 1 94.81 267 ASP B CA 1
ATOM 4860 C C . ASP B 1 267 ? -6.551 36 9.352 1 94.81 267 ASP B C 1
ATOM 4862 O O . ASP B 1 267 ? -6.332 36.656 10.367 1 94.81 267 ASP B O 1
ATOM 4866 N N . VAL B 1 268 ? -6.895 34.75 9.391 1 94.75 268 VAL B N 1
ATOM 4867 C CA . VAL B 1 268 ? -7.168 34.156 10.688 1 94.75 268 VAL B CA 1
ATOM 4868 C C . VAL B 1 268 ? -5.977 33.312 11.125 1 94.75 268 VAL B C 1
ATOM 4870 O O . VAL B 1 268 ? -6.004 32.688 12.195 1 94.75 268 VAL B O 1
ATOM 4873 N N . VAL B 1 269 ? -4.953 33.219 10.438 1 96.44 269 VAL B N 1
ATOM 4874 C CA . VAL B 1 269 ? -3.852 32.281 10.633 1 96.44 269 VAL B CA 1
ATOM 4875 C C . VAL B 1 269 ? -3.219 32.531 12 1 96.44 269 VAL B C 1
ATOM 4877 O O . VAL B 1 269 ? -2.965 31.562 12.742 1 96.44 269 VAL B O 1
ATOM 4880 N N . ASP B 1 270 ? -3.018 33.75 12.406 1 94.81 270 ASP B N 1
ATOM 4881 C CA . ASP B 1 270 ? -2.379 34.062 13.68 1 94.81 270 ASP B CA 1
ATOM 4882 C C . ASP B 1 270 ? -3.188 33.5 14.852 1 94.81 270 ASP B C 1
ATOM 4884 O O . ASP B 1 270 ? -2.631 32.875 15.758 1 94.81 270 ASP B O 1
ATOM 4888 N N . GLU B 1 271 ? -4.422 33.719 14.711 1 94.5 271 GLU B N 1
ATOM 4889 C CA . GLU B 1 271 ? -5.316 33.25 15.758 1 94.5 271 GLU B CA 1
ATOM 4890 C C . GLU B 1 271 ? -5.34 31.719 15.82 1 94.5 271 GLU B C 1
ATOM 4892 O O . GLU B 1 271 ? -5.309 31.141 16.906 1 94.5 271 GLU B O 1
ATOM 4897 N N . VAL B 1 272 ? -5.402 31.109 14.711 1 96.62 272 VAL B N 1
ATOM 4898 C CA . VAL B 1 272 ? -5.488 29.656 14.641 1 96.62 272 VAL B CA 1
ATOM 4899 C C . VAL B 1 272 ? -4.191 29.047 15.156 1 96.62 272 VAL B C 1
ATOM 4901 O O . VAL B 1 272 ? -4.215 28.031 15.859 1 96.62 272 VAL B O 1
ATOM 4904 N N . MET B 1 273 ? -3.053 29.641 14.836 1 96.94 273 MET B N 1
ATOM 4905 C CA . MET B 1 273 ? -1.77 29.125 15.297 1 96.94 273 MET B CA 1
ATOM 4906 C C . MET B 1 273 ? -1.69 29.141 16.828 1 96.94 273 MET B C 1
ATOM 4908 O O . MET B 1 273 ? -1.183 28.203 17.438 1 96.94 273 MET B O 1
ATOM 4912 N N . SER B 1 274 ? -2.186 30.188 17.391 1 95.75 274 SER B N 1
ATOM 4913 C CA . SER B 1 274 ? -2.23 30.266 18.844 1 95.75 274 SER B CA 1
ATOM 4914 C C . SER B 1 274 ? -3.143 29.203 19.438 1 95.75 274 SER B C 1
ATOM 4916 O O . SER B 1 274 ? -2.812 28.594 20.469 1 95.75 274 SER B O 1
ATOM 4918 N N . LEU B 1 275 ? -4.242 29.047 18.781 1 95.12 275 LEU B N 1
ATOM 4919 C CA . LEU B 1 275 ? -5.168 28 19.219 1 95.12 275 LEU B CA 1
ATOM 4920 C C . LEU B 1 275 ? -4.508 26.625 19.156 1 95.12 275 LEU B C 1
ATOM 4922 O O . LEU B 1 275 ? -4.559 25.875 20.141 1 95.12 275 LEU B O 1
ATOM 4926 N N . LEU B 1 276 ? -3.895 26.312 18.047 1 96.56 276 LEU B N 1
ATOM 4927 C CA . LEU B 1 276 ? -3.268 25 17.859 1 96.56 276 LEU B CA 1
ATOM 4928 C C . LEU B 1 276 ? -2.154 24.781 18.875 1 96.56 276 LEU B C 1
ATOM 4930 O O . LEU B 1 276 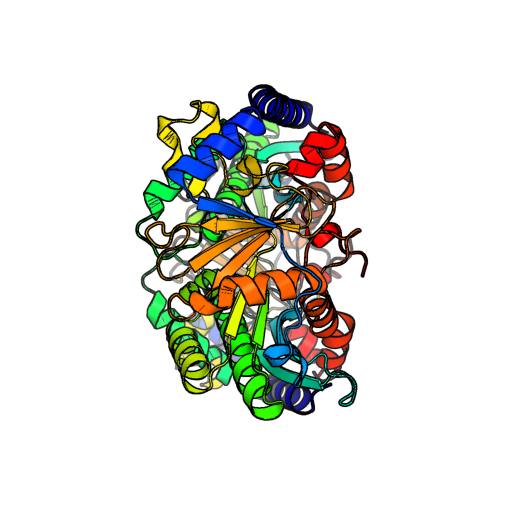? -2 23.688 19.406 1 96.56 276 LEU B O 1
ATOM 4934 N N . SER B 1 277 ? -1.437 25.812 19.125 1 96.06 277 SER B N 1
ATOM 4935 C CA . SER B 1 277 ? -0.383 25.734 20.141 1 96.06 277 SER B CA 1
ATOM 4936 C C . SER B 1 277 ? -0.956 25.391 21.516 1 96.06 277 SER B C 1
ATOM 4938 O O . SER B 1 277 ? -0.393 24.578 22.25 1 96.06 277 SER B O 1
ATOM 4940 N N . SER B 1 278 ? -2.041 26.016 21.844 1 93.62 278 SER B N 1
ATOM 4941 C CA . SER B 1 278 ? -2.674 25.797 23.141 1 93.62 278 SER B CA 1
ATOM 4942 C C . SER B 1 278 ? -3.225 24.375 23.25 1 93.62 278 SER B C 1
ATOM 4944 O O . SER B 1 278 ? -3.336 23.844 24.359 1 93.62 278 SER B O 1
ATOM 4946 N N . LEU B 1 279 ? -3.494 23.766 22.125 1 93.5 279 LEU B N 1
ATOM 4947 C CA . LEU B 1 279 ? -4.082 22.422 22.094 1 93.5 279 LEU B CA 1
ATOM 4948 C C . LEU B 1 279 ? -2.998 21.359 22 1 93.5 279 LEU B C 1
ATOM 4950 O O . LEU B 1 279 ? -3.301 20.172 21.922 1 93.5 279 LEU B O 1
ATOM 4954 N N . THR B 1 280 ? -1.773 21.75 21.984 1 95 280 THR B N 1
ATOM 4955 C CA . THR B 1 280 ? -0.66 20.812 21.828 1 95 280 THR B CA 1
ATOM 4956 C C . THR B 1 280 ? 0.151 20.734 23.125 1 95 280 THR B C 1
ATOM 4958 O O . THR B 1 280 ? 0.768 21.719 23.531 1 95 280 THR B O 1
ATOM 4961 N N . PRO B 1 281 ? 0.168 19.625 23.719 1 93.75 281 PRO B N 1
ATOM 4962 C CA . PRO B 1 281 ? 0.973 19.484 24.938 1 93.75 281 PRO B CA 1
ATOM 4963 C C . PRO B 1 281 ? 2.463 19.703 24.688 1 93.75 281 PRO B C 1
ATOM 4965 O O . PRO B 1 281 ? 2.992 19.25 23.672 1 93.75 281 PRO B O 1
ATOM 4968 N N . LEU B 1 282 ? 3.107 20.266 25.641 1 93.19 282 LEU B N 1
ATOM 4969 C CA . LEU B 1 282 ? 4.523 20.609 25.516 1 93.19 282 LEU B CA 1
ATOM 4970 C C . LEU B 1 282 ? 5.371 19.344 25.391 1 93.19 282 LEU B C 1
ATOM 4972 O O . LEU B 1 282 ? 6.344 19.312 24.641 1 93.19 282 LEU B O 1
ATOM 4976 N N . LYS B 1 283 ? 5.012 18.344 26.234 1 91.88 283 LYS B N 1
ATOM 4977 C CA . LYS B 1 283 ? 5.73 17.078 26.203 1 91.88 283 LYS B CA 1
ATOM 4978 C C . LYS B 1 283 ? 5.039 16.078 25.281 1 91.88 283 LYS B C 1
ATOM 4980 O O . LYS B 1 283 ? 4.508 15.062 25.75 1 91.88 283 LYS B O 1
ATOM 4985 N N . SER B 1 284 ? 4.949 16.344 24 1 91.75 284 SER B N 1
ATOM 4986 C CA . SER B 1 284 ? 4.32 15.508 23 1 91.75 284 SER B CA 1
ATOM 4987 C C . SER B 1 284 ? 5.086 15.555 21.672 1 91.75 284 SER B C 1
ATOM 4989 O O . SER B 1 284 ? 6.18 16.125 21.609 1 91.75 284 SER B O 1
ATOM 4991 N N . ARG B 1 285 ? 4.582 14.977 20.672 1 90.69 285 ARG B N 1
ATOM 4992 C CA . ARG B 1 285 ? 5.227 14.961 19.375 1 90.69 285 ARG B CA 1
ATOM 4993 C C . ARG B 1 285 ? 4.875 16.203 18.562 1 90.69 285 ARG B C 1
ATOM 4995 O O . ARG B 1 285 ? 5.258 16.328 17.406 1 90.69 285 ARG B O 1
ATOM 5002 N N . GLY B 1 286 ? 4.102 17.109 19.109 1 93.25 286 GLY B N 1
ATOM 5003 C CA . GLY B 1 286 ? 3.879 18.391 18.469 1 93.25 286 GLY B CA 1
ATOM 5004 C C . GLY B 1 286 ? 2.576 18.453 17.703 1 93.25 286 GLY B C 1
ATOM 5005 O O . GLY B 1 286 ? 2.371 19.375 16.891 1 93.25 286 GLY B O 1
ATOM 5006 N N . ILE B 1 287 ? 1.664 17.5 17.953 1 95.25 287 ILE B N 1
ATOM 5007 C CA . ILE B 1 287 ? 0.39 17.438 17.25 1 95.25 287 ILE B CA 1
ATOM 5008 C C . ILE B 1 287 ? -0.744 17.844 18.188 1 95.25 287 ILE B C 1
ATOM 5010 O O . ILE B 1 287 ? -0.775 17.406 19.344 1 95.25 287 ILE B O 1
ATOM 5014 N N . PRO B 1 288 ? -1.656 18.703 17.781 1 94.62 288 PRO B N 1
ATOM 5015 C CA . PRO B 1 288 ? -2.791 19.062 18.641 1 94.62 288 PRO B CA 1
ATOM 5016 C C . PRO B 1 288 ? -3.6 17.844 19.094 1 94.62 288 PRO B C 1
ATOM 5018 O O . PRO B 1 288 ? -3.836 16.938 18.297 1 94.62 288 PRO B O 1
ATOM 5021 N N . ILE B 1 289 ? -4.113 17.844 20.203 1 94.25 289 ILE B N 1
ATOM 5022 C CA . ILE B 1 289 ? -4.754 16.719 20.875 1 94.25 289 ILE B CA 1
ATOM 5023 C C . ILE B 1 289 ? -5.977 16.266 20.094 1 94.25 289 ILE B C 1
ATOM 5025 O O . ILE B 1 289 ? -6.215 15.062 19.953 1 94.25 289 ILE B O 1
ATOM 5029 N N . PRO B 1 290 ? -6.816 17.203 19.531 1 94.06 290 PRO B N 1
ATOM 5030 C CA . PRO B 1 290 ? -8.008 16.75 18.797 1 94.06 290 PRO B CA 1
ATOM 5031 C C . PRO B 1 290 ? -7.68 15.797 17.656 1 94.06 290 PRO B C 1
ATOM 5033 O O . PRO B 1 290 ? -8.453 14.883 17.359 1 94.06 290 PRO B O 1
ATOM 5036 N N . ILE B 1 291 ? -6.527 15.992 17.016 1 95.19 291 ILE B N 1
ATOM 5037 C CA . ILE B 1 291 ? -6.117 15.133 15.914 1 95.19 291 ILE B CA 1
ATOM 5038 C C . ILE B 1 291 ? -5.793 13.742 16.438 1 95.19 291 ILE B C 1
ATOM 5040 O O . ILE B 1 291 ? -6.164 12.734 15.828 1 95.19 291 ILE B O 1
ATOM 5044 N N . ASP B 1 292 ? -5.184 13.664 17.578 1 92.38 292 ASP B N 1
ATOM 5045 C CA . ASP B 1 292 ? -4.867 12.383 18.203 1 92.38 292 ASP B CA 1
ATOM 5046 C C . ASP B 1 292 ? -6.141 11.648 18.625 1 92.38 292 ASP B C 1
ATOM 5048 O O . ASP B 1 292 ? -6.219 10.422 18.5 1 92.38 292 ASP B O 1
ATOM 5052 N N . ILE B 1 293 ? -7.02 12.359 19.094 1 92.44 293 ILE B N 1
ATOM 5053 C CA . ILE B 1 293 ? -8.266 11.773 19.594 1 92.44 293 ILE B CA 1
ATOM 5054 C C . ILE B 1 293 ? -9.031 11.148 18.422 1 92.44 293 ILE B C 1
ATOM 5056 O O . ILE B 1 293 ? -9.453 9.992 18.5 1 92.44 293 ILE B O 1
ATOM 5060 N N . VAL B 1 294 ? -9.25 11.945 17.391 1 94.69 294 VAL B N 1
ATOM 5061 C CA . VAL B 1 294 ? -10.047 11.43 16.281 1 94.69 294 VAL B CA 1
ATOM 5062 C C . VAL B 1 294 ? -9.336 10.234 15.648 1 94.69 294 VAL B C 1
ATOM 5064 O O . VAL B 1 294 ? -9.984 9.289 15.203 1 94.69 294 VAL B O 1
ATOM 5067 N N . ASP B 1 295 ? -8.047 10.234 15.531 1 92.69 295 ASP B N 1
ATOM 5068 C CA . ASP B 1 295 ? -7.281 9.117 14.992 1 92.69 295 ASP B CA 1
ATOM 5069 C C . ASP B 1 295 ? -7.57 7.832 15.766 1 92.69 295 ASP B C 1
ATOM 5071 O O . ASP B 1 295 ? -7.742 6.77 15.172 1 92.69 295 ASP B O 1
ATOM 5075 N N . LYS B 1 296 ? -7.586 7.93 17.016 1 90.88 296 LYS B N 1
ATOM 5076 C CA . LYS B 1 296 ? -7.832 6.773 17.875 1 90.88 296 LYS B CA 1
ATOM 5077 C C . LYS B 1 296 ? -9.273 6.293 17.75 1 90.88 296 LYS B C 1
ATOM 5079 O O . LYS B 1 296 ? -9.531 5.09 17.656 1 90.88 296 LYS B O 1
ATOM 5084 N N . GLU B 1 297 ? -10.133 7.223 17.703 1 91.62 297 GLU B N 1
ATOM 5085 C CA . GLU B 1 297 ? -11.555 6.898 17.734 1 91.62 297 GLU B CA 1
ATOM 5086 C C . GLU B 1 297 ? -12.016 6.285 16.422 1 91.62 297 GLU B C 1
ATOM 5088 O O . GLU B 1 297 ? -12.875 5.406 16.406 1 91.62 297 GLU B O 1
ATOM 5093 N N . VAL B 1 298 ? -11.453 6.758 15.383 1 95.06 298 VAL B N 1
ATOM 5094 C CA . VAL B 1 298 ? -11.977 6.391 14.07 1 95.06 298 VAL B CA 1
ATOM 5095 C C . VAL B 1 298 ? -11.445 5.02 13.664 1 95.06 298 VAL B C 1
ATOM 5097 O O . VAL B 1 298 ? -11.984 4.375 12.766 1 95.06 298 VAL B O 1
ATOM 5100 N N . ARG B 1 299 ? -10.461 4.508 14.266 1 93.12 299 ARG B N 1
ATOM 5101 C CA . ARG B 1 299 ? -9.734 3.314 13.852 1 93.12 299 ARG B CA 1
ATOM 5102 C C . ARG B 1 299 ? -10.656 2.1 13.812 1 93.12 299 ARG B C 1
ATOM 5104 O O . ARG B 1 299 ? -11.352 1.812 14.789 1 93.12 299 ARG B O 1
ATOM 5111 N N . ILE B 1 300 ? -10.641 1.467 12.703 1 93.69 300 ILE B N 1
ATOM 5112 C CA . ILE B 1 300 ? -11.352 0.201 12.57 1 93.69 300 ILE B CA 1
ATOM 5113 C C . ILE B 1 300 ? -10.438 -0.95 13 1 93.69 300 ILE B C 1
ATOM 5115 O O . ILE B 1 300 ? -9.453 -1.253 12.32 1 93.69 300 ILE B O 1
ATOM 5119 N N . THR B 1 301 ? -10.727 -1.663 13.992 1 91.75 301 THR B N 1
ATOM 5120 C CA . THR B 1 301 ? -9.875 -2.723 14.516 1 91.75 301 THR B CA 1
ATOM 5121 C C . THR B 1 301 ? -10.148 -4.043 13.805 1 91.75 301 THR B C 1
ATOM 5123 O O . THR B 1 301 ? -11.219 -4.23 13.219 1 91.75 301 THR B O 1
ATOM 5126 N N . ASP B 1 302 ? -9.219 -4.934 13.883 1 90.38 302 ASP B N 1
ATOM 5127 C CA . ASP B 1 302 ? -9.406 -6.277 13.336 1 90.38 302 ASP B CA 1
ATOM 5128 C C . ASP B 1 302 ? -10.578 -6.984 14.008 1 90.38 302 ASP B C 1
ATOM 5130 O O . ASP B 1 302 ? -11.312 -7.734 13.352 1 90.38 302 ASP B O 1
ATOM 5134 N N . ASN B 1 303 ? -10.672 -6.746 15.234 1 89.62 303 ASN B N 1
ATOM 5135 C CA . ASN B 1 303 ? -11.773 -7.359 15.969 1 89.62 303 ASN B CA 1
ATOM 5136 C C . ASN B 1 303 ? -13.133 -6.891 15.453 1 89.62 303 ASN B C 1
ATOM 5138 O O . ASN B 1 303 ? -14.039 -7.699 15.258 1 89.62 303 ASN B O 1
ATOM 5142 N N . GLU B 1 304 ? -13.234 -5.578 15.25 1 88.88 304 GLU B N 1
ATOM 5143 C CA . GLU B 1 304 ? -14.469 -5.027 14.695 1 88.88 304 GLU B CA 1
ATOM 5144 C C . GLU B 1 304 ? -14.781 -5.633 13.328 1 88.88 304 GLU B C 1
ATOM 5146 O O . GLU B 1 304 ? -15.93 -5.988 13.047 1 88.88 304 GLU B O 1
ATOM 5151 N N . THR B 1 305 ? -13.812 -5.758 12.562 1 90.38 305 THR B N 1
ATOM 5152 C CA . THR B 1 305 ? -13.977 -6.32 11.227 1 90.38 305 THR B CA 1
ATOM 5153 C C . THR B 1 305 ? -14.375 -7.789 11.297 1 90.38 305 THR B C 1
ATOM 5155 O O . THR B 1 305 ? -15.258 -8.234 10.562 1 90.38 305 THR B O 1
ATOM 5158 N N . SER B 1 306 ? -13.773 -8.5 12.188 1 88.31 306 SER B N 1
ATOM 5159 C CA . SER B 1 306 ? -14.07 -9.914 12.359 1 88.31 306 SER B CA 1
ATOM 5160 C C . SER B 1 306 ? -15.523 -10.125 12.773 1 88.31 306 SER B C 1
ATOM 5162 O O . SER B 1 306 ? -16.188 -11.062 12.312 1 88.31 306 SER B O 1
ATOM 5164 N N . ILE B 1 307 ? -15.961 -9.289 13.586 1 89.31 307 ILE B N 1
ATOM 5165 C CA . ILE B 1 307 ? -17.344 -9.367 14.039 1 89.31 307 ILE B CA 1
ATOM 5166 C C . ILE B 1 307 ? -18.297 -9.133 12.859 1 89.31 307 ILE B C 1
ATOM 5168 O O . ILE B 1 307 ? -19.25 -9.883 12.672 1 89.31 307 ILE B O 1
ATOM 5172 N N . LEU B 1 308 ? -17.953 -8.164 12.086 1 90 308 LEU B N 1
ATOM 5173 C CA . LEU B 1 308 ? -18.781 -7.863 10.93 1 90 308 LEU B CA 1
ATOM 5174 C C . LEU B 1 308 ? -18.766 -9.016 9.93 1 90 308 LEU B C 1
ATOM 5176 O O . LEU B 1 308 ? -19.797 -9.336 9.328 1 90 308 LEU B O 1
ATOM 5180 N N . MET B 1 309 ? -17.625 -9.609 9.812 1 91.19 309 MET B N 1
ATOM 5181 C CA . MET B 1 309 ? -17.5 -10.734 8.891 1 91.19 309 MET B CA 1
ATOM 5182 C C . MET B 1 309 ? -18.297 -11.938 9.375 1 91.19 309 MET B C 1
ATOM 5184 O O . MET B 1 309 ? -18.609 -12.844 8.602 1 91.19 309 MET B O 1
ATOM 5188 N N . GLY B 1 310 ? -18.578 -11.906 10.641 1 90.62 310 GLY B N 1
ATOM 5189 C CA . GLY B 1 310 ? -19.406 -12.961 11.211 1 90.62 310 GLY B CA 1
ATOM 5190 C C . GLY B 1 310 ? -20.812 -13.008 10.633 1 90.62 310 GLY B C 1
ATOM 5191 O O . GLY B 1 310 ? -21.516 -14.016 10.75 1 90.62 310 GLY B O 1
ATOM 5192 N N . GLU B 1 311 ? -21.188 -11.922 9.977 1 91.69 311 GLU B N 1
ATOM 5193 C CA . GLU B 1 311 ? -22.5 -11.852 9.344 1 91.69 311 GLU B CA 1
ATOM 5194 C C . GLU B 1 311 ? -22.547 -12.656 8.047 1 91.69 311 GLU B C 1
ATOM 5196 O O . GLU B 1 311 ? -23.609 -12.945 7.516 1 91.69 311 GLU B O 1
ATOM 5201 N N . LEU B 1 312 ? -21.453 -13.047 7.516 1 94 312 LEU B N 1
ATOM 5202 C CA . LEU B 1 312 ? -21.375 -13.867 6.312 1 94 312 LEU B CA 1
ATOM 5203 C C . LEU B 1 312 ? -21.531 -15.344 6.648 1 94 312 LEU B C 1
ATOM 5205 O O . LEU B 1 312 ? -21 -15.812 7.656 1 94 312 LEU B O 1
ATOM 5209 N N . ASP B 1 313 ? -22.203 -16.016 5.777 1 94.88 313 ASP B N 1
ATOM 5210 C CA . ASP B 1 313 ? -22.219 -17.469 5.91 1 94.88 313 ASP B CA 1
ATOM 5211 C C . ASP B 1 313 ? -20.797 -18.031 5.816 1 94.88 313 ASP B C 1
ATOM 5213 O O . ASP B 1 313 ? -19.984 -17.562 5.012 1 94.88 313 ASP B O 1
ATOM 5217 N N . LEU B 1 314 ? -20.5 -19.062 6.543 1 91.75 314 LEU B N 1
ATOM 5218 C CA . LEU B 1 314 ? -19.172 -19.625 6.648 1 91.75 314 LEU B CA 1
ATOM 5219 C C . LEU B 1 314 ? -18.656 -20.078 5.281 1 91.75 314 LEU B C 1
ATOM 5221 O O . LEU B 1 314 ? -17.5 -19.812 4.934 1 91.75 314 LEU B O 1
ATOM 5225 N N . ASP B 1 315 ? -19.469 -20.719 4.582 1 90.19 315 ASP B N 1
ATOM 5226 C CA . ASP B 1 315 ? -19.047 -21.234 3.283 1 90.19 315 ASP B CA 1
ATOM 5227 C C . ASP B 1 315 ? -18.797 -20.094 2.293 1 90.19 315 ASP B C 1
ATOM 5229 O O . ASP B 1 315 ? -17.906 -20.203 1.44 1 90.19 315 ASP B O 1
ATOM 5233 N N . ILE B 1 316 ? -19.578 -19.031 2.404 1 91.25 316 ILE B N 1
ATOM 5234 C CA . ILE B 1 316 ? -19.391 -17.859 1.573 1 91.25 316 ILE B CA 1
ATOM 5235 C C . ILE B 1 316 ? -18.062 -17.172 1.931 1 91.25 316 ILE B C 1
ATOM 5237 O O . ILE B 1 316 ? -17.281 -16.812 1.045 1 91.25 316 ILE B O 1
ATOM 5241 N N . LYS B 1 317 ? -17.875 -17.031 3.148 1 90.44 317 LYS B N 1
ATOM 5242 C CA . LYS B 1 317 ? -16.625 -16.438 3.619 1 90.44 317 LYS B CA 1
ATOM 5243 C C . LYS B 1 317 ? -15.422 -17.25 3.143 1 90.44 317 LYS B C 1
ATOM 5245 O O . LYS B 1 317 ? -14.445 -16.672 2.65 1 90.44 317 LYS B O 1
ATOM 5250 N N . GLU B 1 318 ? -15.445 -18.5 3.199 1 86.44 318 GLU B N 1
ATOM 5251 C CA . GLU B 1 318 ? -14.352 -19.406 2.82 1 86.44 318 GLU B CA 1
ATOM 5252 C C . GLU B 1 318 ? -14.062 -19.312 1.324 1 86.44 318 GLU B C 1
ATOM 5254 O O . GLU B 1 318 ? -12.898 -19.328 0.912 1 86.44 318 GLU B O 1
ATOM 5259 N N . LYS B 1 319 ? -15.078 -19.172 0.664 1 86.62 319 LYS B N 1
ATOM 5260 C CA . LYS B 1 319 ? -14.938 -19.203 -0.789 1 86.62 319 LYS B CA 1
ATOM 5261 C C . LYS B 1 319 ? -14.508 -17.844 -1.331 1 86.62 319 LYS B C 1
ATOM 5263 O O . LYS B 1 319 ? -13.648 -17.766 -2.213 1 86.62 319 LYS B O 1
ATOM 5268 N N . PHE B 1 320 ? -15.094 -16.812 -0.724 1 88.44 320 PHE B N 1
ATOM 5269 C CA . PHE B 1 320 ? -14.984 -15.523 -1.401 1 88.44 320 PHE B CA 1
ATOM 5270 C C . PHE B 1 320 ? -14.039 -14.594 -0.649 1 88.44 320 PHE B C 1
ATOM 5272 O O . PHE B 1 320 ? -13.531 -13.625 -1.216 1 88.44 320 PHE B O 1
ATOM 5279 N N . ILE B 1 321 ? -13.82 -14.852 0.578 1 87.75 321 ILE B N 1
ATOM 5280 C CA . ILE B 1 321 ? -13.164 -13.805 1.354 1 87.75 321 ILE B CA 1
ATOM 5281 C C . ILE B 1 321 ? -11.844 -14.328 1.918 1 87.75 321 ILE B C 1
ATOM 5283 O O . ILE B 1 321 ? -10.812 -13.664 1.815 1 87.75 321 ILE B O 1
ATOM 5287 N N . VAL B 1 322 ? -11.844 -15.516 2.408 1 84 322 VAL B N 1
ATOM 5288 C CA . VAL B 1 322 ? -10.656 -16.031 3.088 1 84 322 VAL B CA 1
ATOM 5289 C C . VAL B 1 322 ? -9.539 -16.25 2.074 1 84 322 VAL B C 1
ATOM 5291 O O . VAL B 1 322 ? -9.727 -16.953 1.07 1 84 322 VAL B O 1
ATOM 5294 N N . ALA B 1 323 ? -8.445 -15.695 2.406 1 81.19 323 ALA B N 1
ATOM 5295 C CA . ALA B 1 323 ? -7.277 -15.859 1.548 1 81.19 323 ALA B CA 1
ATOM 5296 C C . ALA B 1 323 ? -6.68 -17.25 1.686 1 81.19 323 ALA B C 1
ATOM 5298 O O . ALA B 1 323 ? -6.613 -17.797 2.789 1 81.19 323 ALA B O 1
ATOM 5299 N N . ASN B 1 324 ? -6.195 -17.656 0.561 1 78.75 324 ASN B N 1
ATOM 5300 C CA . ASN B 1 324 ? -5.582 -18.984 0.58 1 78.75 324 ASN B CA 1
ATOM 5301 C C . ASN B 1 324 ? -4.297 -18.984 1.404 1 78.75 324 ASN B C 1
ATOM 5303 O O . ASN B 1 324 ? -3.986 -19.984 2.068 1 78.75 324 ASN B O 1
ATOM 5307 N N . HIS B 1 325 ? -3.604 -17.906 1.485 1 75.5 325 HIS B N 1
ATOM 5308 C CA . HIS B 1 325 ? -2.334 -17.859 2.203 1 75.5 325 HIS B CA 1
ATOM 5309 C C . HIS B 1 325 ? -2.551 -17.938 3.709 1 75.5 325 HIS B C 1
ATOM 5311 O O . HIS B 1 325 ? -1.631 -18.281 4.457 1 75.5 325 HIS B O 1
ATOM 5317 N N . ASN B 1 326 ? -3.725 -17.578 4.137 1 73.38 326 ASN B N 1
ATOM 5318 C CA . ASN B 1 326 ? -4.039 -17.672 5.562 1 73.38 326 ASN B CA 1
ATOM 5319 C C . ASN B 1 326 ? -4.211 -19.109 6.016 1 73.38 326 ASN B C 1
ATOM 5321 O O . ASN B 1 326 ? -4.27 -19.391 7.215 1 73.38 326 ASN B O 1
ATOM 5325 N N . ARG B 1 327 ? -4.168 -19.984 5 1 71.69 327 ARG B N 1
ATOM 5326 C CA . ARG B 1 327 ? -4.398 -21.391 5.32 1 71.69 327 ARG B CA 1
ATOM 5327 C C . ARG B 1 327 ? -3.08 -22.156 5.457 1 71.69 327 ARG B C 1
ATOM 5329 O O . ARG B 1 327 ? -3.068 -23.375 5.551 1 71.69 327 ARG B O 1
ATOM 5336 N N . ARG B 1 328 ? -2.074 -21.297 5.5 1 71 328 ARG B N 1
ATOM 5337 C CA . ARG B 1 328 ? -0.751 -21.906 5.605 1 71 328 ARG B CA 1
ATOM 5338 C C . ARG B 1 328 ? -0.573 -22.594 6.953 1 71 328 ARG B C 1
ATOM 5340 O O . ARG B 1 328 ? -1.03 -22.094 7.98 1 71 328 ARG B O 1
ATOM 5347 N N . GLN B 1 329 ? -0.143 -23.812 6.926 1 62.25 329 GLN B N 1
ATOM 5348 C CA . GLN B 1 329 ? 0.156 -24.547 8.156 1 62.25 329 GLN B CA 1
ATOM 5349 C C . GLN B 1 329 ? 1.47 -24.062 8.766 1 62.25 329 GLN B C 1
ATOM 5351 O O . GLN B 1 329 ? 1.685 -24.203 9.977 1 62.25 329 GLN B O 1
ATOM 5356 N N . PHE B 1 330 ? 2.389 -23.453 7.992 1 58.44 330 PHE B N 1
ATOM 5357 C CA . PHE B 1 330 ? 3.689 -23.031 8.5 1 58.44 330 PHE B CA 1
ATOM 5358 C C . PHE B 1 330 ? 3.895 -21.531 8.289 1 58.44 330 PHE B C 1
ATOM 5360 O O . PHE B 1 330 ? 3.334 -20.953 7.359 1 58.44 330 PHE B O 1
#

Sequence (660 aa):
MNSSLITKINNINSFLRNKENNKIDKSELRKLLNSKIGNFITTDKHMQINRYKDNGILSVDGSINNEGATFPYLITLLRAYAHNTKRDNLGCIEEVEEVFCPVYKSDRDKLDNLINDMEEGNYSMESIFHSYIKNRLAELELISAMEGIKRFNNKIVLLDGGFKRFEYNCPTLLDEFKEFCLENNVTAVGIIEEVSTHTISKLLKDSLTENYIKDYDRELLFGVLNINEWLKVDLDIEIKIGYYTTFARFSQHPQIISIDFLKEQVDVVDEVMSLLSSLTPLKSRGIPIPIDIVDKEVRITDNETSILMGELDLDIKEKFIVANHNRRQFMNSSLITKINNINSFLRNKENNKIDKSELRKLLNSKIGNFITTDKHMQINRYKDNGILSVDGSINNEGATFPYLITLLRAYAHNTKRDNLGCIEEVEEVFCPVYKSDRDKLDNLINDMEEGNYSMESIFHSYIKNRLAELELISAMEGIKRFNNKIVLLDGGFKRFEYNCPTLLDEFKEFCLENNVTAVGIIEEVSTHTISKLLKDSLTENYIKDYDRELLFGVLNINEWLKVDLDIEIKIGYYTTFARFSQHPQIISIDFLKEQVDVVDEVMSLLSSLTPLKSRGIPIPIDIVDKEVRITDNETSILMGELDLDIKEKFIVANHNRRQF

Organism: NCBI:txid1720316

InterPro domains:
  IPR018977 NurA domain [PF09376] (20-300)
  IPR018977 NurA domain [SM00933] (55-300)

Solvent-accessible surface area (backbone atoms only — not comparable to full-atom values): 34253 Å² total; per-residue (Å²): 130,62,68,65,56,56,50,51,46,42,48,45,36,50,50,52,48,50,52,61,72,65,49,76,52,60,70,60,47,51,50,51,39,49,74,75,49,26,42,81,42,73,55,46,64,75,59,85,61,59,78,40,53,77,48,11,49,30,15,27,28,61,27,69,40,76,47,48,40,59,75,50,28,31,38,36,41,35,32,10,27,12,31,28,63,36,64,96,48,66,64,42,66,30,76,37,72,48,77,46,33,52,75,36,65,76,46,29,55,56,48,51,59,47,41,68,70,46,62,83,51,99,66,55,71,58,57,52,49,51,51,48,52,53,20,50,44,51,45,36,26,52,51,13,39,52,52,27,33,67,73,55,58,31,35,32,38,40,34,74,34,45,63,63,61,36,48,74,45,29,45,70,60,43,53,52,48,52,50,49,26,61,74,66,64,28,48,58,34,16,41,25,70,78,54,67,51,41,46,63,26,53,74,38,37,92,77,41,57,81,85,41,40,81,33,36,36,47,67,72,41,46,57,57,56,50,71,34,17,29,41,50,51,36,87,90,57,62,67,40,88,86,34,42,47,35,40,35,17,36,8,71,41,49,53,46,29,33,38,31,33,48,60,92,49,57,88,48,44,70,60,49,50,14,50,46,35,59,43,16,54,50,94,40,66,40,60,38,48,60,57,56,50,29,52,61,68,34,52,58,47,70,66,59,50,50,57,58,53,60,65,36,52,67,69,55,36,57,71,49,23,52,33,67,76,76,54,52,91,118,131,63,67,65,55,56,50,50,46,42,49,46,35,51,50,52,49,50,51,61,72,66,48,75,51,59,70,58,47,51,51,50,37,48,73,73,46,25,42,81,40,72,55,47,64,74,58,85,61,60,78,40,54,78,47,11,49,31,14,27,28,60,27,69,41,76,45,48,41,58,74,51,29,31,39,36,41,35,32,10,28,13,32,29,64,36,64,97,45,71,65,43,63,30,75,38,72,48,76,44,30,51,76,37,66,76,45,29,54,56,49,50,59,48,41,68,71,48,61,87,51,100,66,54,70,58,58,50,48,52,52,50,52,53,20,50,44,50,44,36,25,52,51,14,39,53,52,27,34,67,72,54,57,32,35,31,38,40,33,75,33,45,63,64,59,36,48,74,45,30,43,70,61,43,53,51,48,51,51,49,26,60,76,66,63,28,48,57,34,16,41,26,70,78,52,67,50,41,47,62,24,52,73,38,36,90,78,41,57,81,85,42,38,80,32,37,36,45,66,72,42,46,55,56,56,49,71,36,18,30,42,51,51,36,89,90,58,63,66,39,89,86,34,42,45,36,40,33,16,34,8,71,42,50,53,45,30,33,39,32,32,48,61,93,48,58,88,48,44,71,60,50,51,15,51,45,37,59,44,18,54,50,92,40,67,40,58,38,48,60,57,55,47,29,52,62,67,36,52,60,48,70,66,59,50,52,56,58,54,60,64,37,53,67,69,55,38,55,71,49,23,51,33,68,75,77,55,52,90,121

Radius of gyration: 27.86 Å; Cα contacts (8 Å, |Δi|>4): 1231; chains: 2; bounding box: 56×79×56 Å